Protein AF-0000000083150258 (afdb_homodimer)

Nearest PDB structures (foldseek):
  7utc-assembly1_D  TM=8.982E-01  e=1.299E-30  Thermoanaerobacter pseudethanolicus
  1ykf-assembly1_C  TM=9.016E-01  e=3.098E-30  Thermoanaerobacter brockii
  2b83-assembly1_D  TM=9.045E-01  e=6.136E-30  Clostridium beijerinckii
  2nvb-assembly1_A  TM=8.616E-01  e=3.972E-30  Thermoanaerobacter brockii
  1jqb-assembly1_D  TM=8.830E-01  e=3.699E-28  Clostridium beijerinckii

Structure (mmCIF, N/CA/C/O backbone):
data_AF-0000000083150258-model_v1
#
loop_
_entity.id
_entity.type
_entity.pdbx_description
1 polymer 'Alcohol dehydrogenase'
#
loop_
_atom_site.group_PDB
_atom_site.id
_atom_site.type_symbol
_atom_site.label_atom_id
_atom_site.label_alt_id
_atom_site.label_comp_id
_atom_site.label_asym_id
_atom_site.label_entity_id
_atom_site.label_seq_id
_atom_site.pdbx_PDB_ins_code
_atom_site.Cartn_x
_atom_site.Cartn_y
_atom_site.Cartn_z
_atom_site.occupancy
_atom_site.B_iso_or_equiv
_atom_site.auth_seq_id
_atom_site.auth_comp_id
_atom_site.auth_asym_id
_atom_site.auth_atom_id
_atom_site.pdbx_PDB_model_num
ATOM 1 N N . MET A 1 1 ? 13.922 -47.219 -17.609 1 51.69 1 MET A N 1
ATOM 2 C CA . MET A 1 1 ? 12.938 -46.156 -17.828 1 51.69 1 MET A CA 1
ATOM 3 C C . MET A 1 1 ? 13.109 -45.531 -19.203 1 51.69 1 MET A C 1
ATOM 5 O O . MET A 1 1 ? 14.227 -45.469 -19.719 1 51.69 1 MET A O 1
ATOM 9 N N . SER A 1 2 ? 11.914 -45.281 -19.969 1 72 2 SER A N 1
ATOM 10 C CA . SER A 1 2 ? 11.984 -44.625 -21.281 1 72 2 SER A CA 1
ATOM 11 C C . SER A 1 2 ? 12.75 -43.312 -21.219 1 72 2 SER A C 1
ATOM 13 O O . SER A 1 2 ? 12.719 -42.625 -20.203 1 72 2 SER A O 1
ATOM 15 N N . LYS A 1 3 ? 13.609 -43.062 -22.062 1 89.94 3 LYS A N 1
ATOM 16 C CA . LYS A 1 3 ? 14.469 -41.875 -22.109 1 89.94 3 LYS A CA 1
ATOM 17 C C . LYS A 1 3 ? 13.68 -40.656 -22.516 1 89.94 3 LYS A C 1
ATOM 19 O O . LYS A 1 3 ? 14.18 -39.531 -22.406 1 89.94 3 LYS A O 1
ATOM 24 N N . THR A 1 4 ? 12.406 -40.906 -22.812 1 96.38 4 THR A N 1
ATOM 25 C CA . THR A 1 4 ? 11.594 -39.781 -23.234 1 96.38 4 THR A CA 1
ATOM 26 C C . THR A 1 4 ? 10.242 -39.781 -22.531 1 96.38 4 THR A C 1
ATOM 28 O O . THR A 1 4 ? 9.859 -40.781 -21.922 1 96.38 4 THR A O 1
ATOM 31 N N . MET A 1 5 ? 9.625 -38.688 -22.516 1 98 5 MET A N 1
ATOM 32 C CA . MET A 1 5 ? 8.297 -38.469 -21.938 1 98 5 MET A CA 1
ATOM 33 C C . MET A 1 5 ? 7.48 -37.5 -22.781 1 98 5 MET A C 1
ATOM 35 O O . MET A 1 5 ? 8.031 -36.75 -23.594 1 98 5 MET A O 1
ATOM 39 N N . LYS A 1 6 ? 6.16 -37.656 -22.609 1 98.25 6 LYS A N 1
ATOM 40 C CA . LYS A 1 6 ? 5.285 -36.656 -23.25 1 98.25 6 LYS A CA 1
ATOM 41 C C . LYS A 1 6 ? 5.27 -35.344 -22.469 1 98.25 6 LYS A C 1
ATOM 43 O O . LYS A 1 6 ? 5.289 -35.344 -21.234 1 98.25 6 LYS A O 1
ATOM 48 N N . ALA A 1 7 ? 5.238 -34.25 -23.188 1 98.69 7 ALA A N 1
ATOM 49 C CA . ALA A 1 7 ? 5.203 -32.938 -22.562 1 98.69 7 ALA A CA 1
ATOM 50 C C . ALA A 1 7 ? 4.578 -31.906 -23.5 1 98.69 7 ALA A C 1
ATOM 52 O O . ALA A 1 7 ? 4.594 -32.062 -24.719 1 98.69 7 ALA A O 1
ATOM 53 N N . MET A 1 8 ? 3.93 -30.906 -22.953 1 98.69 8 MET A N 1
ATOM 54 C CA . MET A 1 8 ? 3.459 -29.75 -23.703 1 98.69 8 MET A CA 1
ATOM 55 C C . MET A 1 8 ? 4.547 -28.688 -23.797 1 98.69 8 MET A C 1
ATOM 57 O O . MET A 1 8 ? 4.859 -28.016 -22.812 1 98.69 8 MET A O 1
ATOM 61 N N . THR A 1 9 ? 5.07 -28.438 -25.016 1 98.69 9 THR A N 1
ATOM 62 C CA . THR A 1 9 ? 6.281 -27.641 -25.172 1 98.69 9 THR A CA 1
ATOM 63 C C . THR A 1 9 ? 6.008 -26.406 -26 1 98.69 9 THR A C 1
ATOM 65 O O . THR A 1 9 ? 5.402 -26.484 -27.078 1 98.69 9 THR A O 1
ATOM 68 N N . TYR A 1 10 ? 6.441 -25.281 -25.453 1 98.62 10 TYR A N 1
ATOM 69 C CA . TYR A 1 10 ? 6.336 -23.969 -26.109 1 98.62 10 TYR A CA 1
ATOM 70 C C . TYR A 1 10 ? 7.574 -23.672 -26.938 1 98.62 10 TYR A C 1
ATOM 72 O O . TYR A 1 10 ? 8.703 -23.75 -26.438 1 98.62 10 TYR A O 1
ATOM 80 N N . TYR A 1 11 ? 7.414 -23.266 -28.219 1 98.19 11 TYR A N 1
ATOM 81 C CA . TYR A 1 11 ? 8.539 -22.953 -29.094 1 98.19 11 TYR A CA 1
ATOM 82 C C . TYR A 1 11 ? 8.508 -21.484 -29.531 1 98.19 11 TYR A C 1
ATOM 84 O O . TYR A 1 11 ? 9.461 -20.984 -30.125 1 98.19 11 TYR A O 1
ATOM 92 N N . GLY A 1 12 ? 7.406 -20.844 -29.234 1 96.62 12 GLY A N 1
ATOM 93 C CA . GLY A 1 12 ? 7.176 -19.469 -29.641 1 96.62 12 GLY A CA 1
ATOM 94 C C . GLY A 1 12 ? 5.703 -19.109 -29.734 1 96.62 12 GLY A C 1
ATOM 95 O O . GLY A 1 12 ? 4.84 -19.953 -29.484 1 96.62 12 GLY A O 1
ATOM 96 N N . GLU A 1 13 ? 5.449 -17.906 -30.094 1 96.5 13 GLU A N 1
ATOM 97 C CA . GLU A 1 13 ? 4.078 -17.406 -30.156 1 96.5 13 GLU A CA 1
ATOM 98 C C . GLU A 1 13 ? 3.186 -18.344 -30.969 1 96.5 13 GLU A C 1
ATOM 100 O O . GLU A 1 13 ? 3.426 -18.562 -32.156 1 96.5 13 GLU A O 1
ATOM 105 N N . ASN A 1 14 ? 2.197 -18.922 -30.344 1 95.38 14 ASN A N 1
ATOM 106 C CA . ASN A 1 14 ? 1.165 -19.781 -30.906 1 95.38 14 ASN A CA 1
ATOM 107 C C . ASN A 1 14 ? 1.757 -21.078 -31.453 1 95.38 14 ASN A C 1
ATOM 109 O O . ASN A 1 14 ? 1.182 -21.703 -32.344 1 95.38 14 ASN A O 1
ATOM 113 N N . ASP A 1 15 ? 2.926 -21.406 -30.984 1 97.06 15 ASP A N 1
ATOM 114 C CA . ASP A 1 15 ? 3.572 -22.672 -31.344 1 97.06 15 ASP A CA 1
ATOM 115 C C . ASP A 1 15 ? 3.84 -23.516 -30.109 1 97.06 15 ASP A C 1
ATOM 117 O O . ASP A 1 15 ? 4.938 -23.484 -29.547 1 97.06 15 ASP A O 1
ATOM 121 N N . VAL A 1 16 ? 2.857 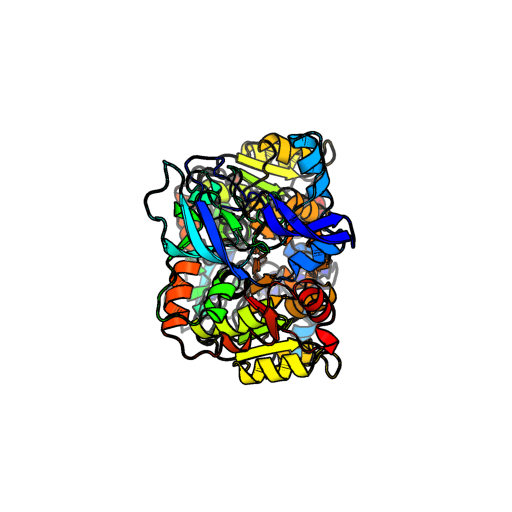-24.281 -29.703 1 97.25 16 VAL A N 1
ATOM 122 C CA . VAL A 1 16 ? 2.938 -25.234 -28.609 1 97.25 16 VAL A CA 1
ATOM 123 C C . VAL A 1 16 ? 2.645 -26.641 -29.125 1 97.25 16 VAL A C 1
ATOM 125 O O . VAL A 1 16 ? 1.746 -26.828 -29.953 1 97.25 16 VAL A O 1
ATOM 128 N N . ARG A 1 17 ? 3.428 -27.609 -28.688 1 97.75 17 ARG A N 1
ATOM 129 C CA . ARG A 1 17 ? 3.332 -28.969 -29.219 1 97.75 17 ARG A CA 1
ATOM 130 C C . ARG A 1 17 ? 3.318 -30 -28.078 1 97.75 17 ARG A C 1
ATOM 132 O O . ARG A 1 17 ? 4.047 -29.844 -27.094 1 97.75 17 ARG A O 1
ATOM 139 N N . PHE A 1 18 ? 2.414 -30.906 -28.234 1 98.38 18 PHE A N 1
ATOM 140 C CA . PHE A 1 18 ? 2.439 -32.094 -27.375 1 98.38 18 PHE A CA 1
ATOM 141 C C . PHE A 1 18 ? 3.346 -33.156 -27.969 1 98.38 18 PHE A C 1
ATOM 143 O O . PHE A 1 18 ? 2.957 -33.875 -28.906 1 98.38 18 PHE A O 1
ATOM 150 N N . GLU A 1 19 ? 4.512 -33.344 -27.391 1 98.19 19 GLU A N 1
ATOM 151 C CA . GLU A 1 19 ? 5.551 -34.125 -28.078 1 98.19 19 GLU A CA 1
ATOM 152 C C . GLU A 1 19 ? 6.398 -34.906 -27.078 1 98.19 19 GLU A C 1
ATOM 154 O O . GLU A 1 19 ? 6.219 -34.781 -25.859 1 98.19 19 GLU A O 1
ATOM 159 N N . ASP A 1 20 ? 7.285 -35.719 -27.625 1 98.06 20 ASP A N 1
ATOM 160 C CA . ASP A 1 20 ? 8.242 -36.438 -26.797 1 98.06 20 ASP A CA 1
ATOM 161 C C . ASP A 1 20 ? 9.445 -35.562 -26.438 1 98.06 20 ASP A C 1
ATOM 163 O O . ASP A 1 20 ? 10.023 -34.906 -27.312 1 98.06 20 ASP A O 1
ATOM 167 N N . ARG A 1 21 ? 9.742 -35.5 -25.188 1 98.06 21 ARG A N 1
ATOM 168 C CA . ARG A 1 21 ? 10.898 -34.781 -24.656 1 98.06 21 ARG A CA 1
ATOM 169 C C . ARG A 1 21 ? 11.727 -35.688 -23.75 1 98.06 21 ARG A C 1
ATOM 171 O O . ARG A 1 21 ? 11.227 -36.688 -23.234 1 98.06 21 ARG A O 1
ATOM 178 N N . PRO A 1 22 ? 13.008 -35.406 -23.625 1 97.12 22 PRO A N 1
ATOM 179 C CA . PRO A 1 22 ? 13.805 -36.188 -22.672 1 97.12 22 PRO A CA 1
ATOM 180 C C . PRO A 1 22 ? 13.266 -36.094 -21.25 1 97.12 22 PRO A C 1
ATOM 182 O O . PRO A 1 22 ? 12.828 -35.031 -20.812 1 97.12 22 PRO A O 1
ATOM 185 N N . VAL A 1 23 ? 13.281 -37.219 -20.547 1 98.06 23 VAL A N 1
ATOM 186 C CA . VAL A 1 23 ? 12.953 -37.219 -19.125 1 98.06 23 VAL A CA 1
ATOM 187 C C . VAL A 1 23 ? 13.992 -36.406 -18.359 1 98.06 23 VAL A C 1
ATOM 189 O O . VAL A 1 23 ? 15.188 -36.531 -18.609 1 98.06 23 VAL A O 1
ATOM 192 N N . PRO A 1 24 ? 13.516 -35.562 -17.469 1 98.12 24 PRO A N 1
ATOM 193 C CA . PRO A 1 24 ? 14.492 -34.75 -16.734 1 98.12 24 PRO A CA 1
ATOM 194 C C . PRO A 1 24 ? 15.352 -35.594 -15.789 1 98.12 24 PRO A C 1
ATOM 196 O O . PRO A 1 24 ? 14.93 -36.656 -15.336 1 98.12 24 PRO A O 1
ATOM 199 N N . THR A 1 25 ? 16.516 -35.062 -15.547 1 97.5 25 THR A N 1
ATOM 200 C CA . THR A 1 25 ? 17.453 -35.688 -14.617 1 97.5 25 THR A CA 1
ATOM 201 C C . THR A 1 25 ? 17.828 -34.719 -13.5 1 97.5 25 THR A C 1
ATOM 203 O O . THR A 1 25 ? 17.562 -33.5 -13.594 1 97.5 25 THR A O 1
ATOM 206 N N . ILE A 1 26 ? 18.375 -35.25 -12.438 1 98.25 26 ILE A N 1
ATOM 207 C CA . ILE A 1 26 ? 18.906 -34.438 -11.359 1 98.25 26 ILE A CA 1
ATOM 208 C C . ILE A 1 26 ? 20.078 -33.594 -11.883 1 98.25 26 ILE A C 1
ATOM 210 O O . ILE A 1 26 ? 21.016 -34.125 -12.469 1 98.25 26 ILE A O 1
ATOM 214 N N . ILE A 1 27 ? 19.984 -32.312 -11.734 1 97.38 27 ILE A N 1
ATOM 215 C CA . ILE A 1 27 ? 21.047 -31.391 -12.141 1 97.38 27 ILE A CA 1
ATOM 216 C C . ILE A 1 27 ? 21.812 -30.922 -10.906 1 97.38 27 ILE A C 1
ATOM 218 O O . ILE A 1 27 ? 23.047 -30.984 -10.875 1 97.38 27 ILE A O 1
ATOM 222 N N . ASP A 1 28 ? 21.125 -30.453 -9.883 1 97.94 28 ASP A N 1
ATOM 223 C CA . ASP A 1 28 ? 21.703 -30.031 -8.609 1 97.94 28 ASP A CA 1
ATOM 224 C C . ASP A 1 28 ? 21.359 -31.016 -7.5 1 97.94 28 ASP A C 1
ATOM 226 O O . ASP A 1 28 ? 20.297 -31.656 -7.52 1 97.94 28 ASP A O 1
ATOM 230 N N . PRO A 1 29 ? 22.219 -31.094 -6.465 1 98.5 29 PRO A N 1
ATOM 231 C CA . PRO A 1 29 ? 21.984 -32.031 -5.371 1 98.5 29 PRO A CA 1
ATOM 232 C C . PRO A 1 29 ? 20.672 -31.766 -4.629 1 98.5 29 PRO A C 1
ATOM 234 O O . PRO A 1 29 ? 20.172 -32.625 -3.912 1 98.5 29 PRO A O 1
ATOM 237 N N . THR A 1 30 ? 20.078 -30.578 -4.773 1 98.56 30 THR A N 1
ATOM 238 C CA . THR A 1 30 ? 18.875 -30.203 -4.043 1 98.56 30 THR A CA 1
ATOM 239 C C . THR A 1 30 ? 17.625 -30.438 -4.898 1 98.56 30 THR A C 1
ATOM 241 O O . THR A 1 30 ? 16.516 -30.125 -4.477 1 98.56 30 THR A O 1
ATOM 244 N N . ASP A 1 31 ? 17.734 -31.062 -6.031 1 98.62 31 ASP A N 1
ATOM 245 C CA . ASP A 1 31 ? 16.625 -31.297 -6.957 1 98.62 31 ASP A CA 1
ATOM 246 C C . ASP A 1 31 ? 15.828 -32.531 -6.562 1 98.62 31 ASP A C 1
ATOM 248 O O . ASP A 1 31 ? 16.344 -33.406 -5.84 1 98.62 31 ASP A O 1
ATOM 252 N N . ALA A 1 32 ? 14.672 -32.562 -7.059 1 98.88 32 ALA A N 1
ATOM 253 C CA . ALA A 1 32 ? 13.875 -33.781 -7.098 1 98.88 32 ALA A CA 1
ATOM 254 C C . ALA A 1 32 ? 13.188 -33.969 -8.453 1 98.88 32 ALA A C 1
ATOM 256 O O . ALA A 1 32 ? 12.883 -32.969 -9.125 1 98.88 32 ALA A O 1
ATOM 257 N N . ILE A 1 33 ? 13.031 -35.156 -8.875 1 98.81 33 ILE A N 1
ATOM 258 C CA . ILE A 1 33 ? 12.227 -35.5 -10.039 1 98.81 33 ILE A CA 1
ATOM 259 C C . ILE A 1 33 ? 10.875 -36.062 -9.594 1 98.81 33 ILE A C 1
ATOM 261 O O . ILE A 1 33 ? 10.82 -37.031 -8.828 1 98.81 33 ILE A O 1
ATOM 265 N N . ILE A 1 34 ? 9.852 -35.469 -10.008 1 98.88 34 ILE A N 1
ATOM 266 C CA . ILE A 1 34 ? 8.5 -35.844 -9.633 1 98.88 34 ILE A CA 1
ATOM 267 C C . ILE A 1 34 ? 7.797 -36.5 -10.82 1 98.88 34 ILE A C 1
ATOM 269 O O . ILE A 1 34 ? 7.797 -35.938 -11.922 1 98.88 34 ILE A O 1
ATOM 273 N N . ARG A 1 35 ? 7.27 -37.688 -10.672 1 98.88 35 ARG A N 1
ATOM 274 C CA . ARG A 1 35 ? 6.305 -38.219 -11.625 1 98.88 35 ARG A CA 1
ATOM 275 C C . ARG A 1 35 ? 4.938 -37.562 -11.445 1 98.88 35 ARG A C 1
ATOM 277 O O . ARG A 1 35 ? 4.254 -37.781 -10.445 1 98.88 35 ARG A O 1
ATOM 284 N N . VAL A 1 36 ? 4.531 -36.781 -12.422 1 98.88 36 VAL A N 1
ATOM 285 C CA . VAL A 1 36 ? 3.32 -35.969 -12.312 1 98.88 36 VAL A CA 1
ATOM 286 C C . VAL A 1 36 ? 2.09 -36.875 -12.43 1 98.88 36 VAL A C 1
ATOM 288 O O . VAL A 1 36 ? 2.008 -37.719 -13.336 1 98.88 36 VAL A O 1
ATOM 291 N N . THR A 1 37 ? 1.171 -36.719 -11.516 1 98.81 37 THR A N 1
ATOM 292 C CA . THR A 1 37 ? -0.072 -37.469 -11.594 1 98.81 37 THR A CA 1
ATOM 293 C C . THR A 1 37 ? -1.221 -36.594 -12.062 1 98.81 37 THR A C 1
ATOM 295 O O . THR A 1 37 ? -2.131 -37.062 -12.75 1 98.81 37 THR A O 1
ATOM 298 N N . LYS A 1 38 ? -1.273 -35.312 -11.586 1 98.62 38 LYS A N 1
ATOM 299 C CA . LYS A 1 38 ? -2.242 -34.312 -12.023 1 98.62 38 LYS A CA 1
ATOM 300 C C . LYS A 1 38 ? -1.569 -32.969 -12.281 1 98.62 38 LYS A C 1
ATOM 302 O O . LYS A 1 38 ? -0.629 -32.594 -11.578 1 98.62 38 LYS A O 1
ATOM 307 N N . THR A 1 39 ? -1.979 -32.312 -13.266 1 98.69 39 THR A N 1
ATOM 308 C CA . THR A 1 39 ? -1.589 -30.922 -13.539 1 98.69 39 THR A CA 1
ATOM 309 C C . THR A 1 39 ? -2.775 -30.125 -14.062 1 98.69 39 THR A C 1
ATOM 311 O O . THR A 1 39 ? -3.914 -30.594 -14.023 1 98.69 39 THR A O 1
ATOM 314 N N . THR A 1 40 ? -2.561 -28.859 -14.289 1 98.44 40 THR A N 1
ATOM 315 C CA . THR A 1 40 ? -3.6 -27.984 -14.797 1 98.44 40 THR A CA 1
ATOM 316 C C . THR A 1 40 ? -2.996 -26.891 -15.672 1 98.44 40 THR A C 1
ATOM 318 O O . THR A 1 40 ? -1.814 -26.938 -16.016 1 98.44 40 THR A O 1
ATOM 321 N N . ILE A 1 41 ? -3.859 -26.047 -16.203 1 97.88 41 ILE A N 1
ATOM 322 C CA . ILE A 1 41 ? -3.443 -24.922 -17.031 1 97.88 41 ILE A CA 1
ATOM 323 C C . ILE A 1 41 ? -3.76 -23.609 -16.328 1 97.88 41 ILE A C 1
ATOM 325 O O . ILE A 1 41 ? -4.855 -23.438 -15.789 1 97.88 41 ILE A O 1
ATOM 329 N N . CYS A 1 42 ? -2.816 -22.766 -16.219 1 96.25 42 CYS A N 1
ATOM 330 C CA . CYS A 1 42 ? -2.961 -21.438 -15.633 1 96.25 42 CYS A CA 1
ATOM 331 C C . CYS A 1 42 ? -3.098 -20.359 -16.703 1 96.25 42 CYS A C 1
ATOM 333 O O . CYS A 1 42 ? -2.65 -20.562 -17.844 1 96.25 42 CYS A O 1
ATOM 335 N N . GLY A 1 43 ? -3.764 -19.219 -16.375 1 93.19 43 GLY A N 1
ATOM 336 C CA . GLY A 1 43 ? -3.818 -18.094 -17.297 1 93.19 43 GLY A CA 1
ATOM 337 C C . GLY A 1 43 ? -2.451 -17.656 -17.797 1 93.19 43 GLY A C 1
ATOM 338 O O . GLY A 1 43 ? -2.305 -17.234 -18.938 1 93.19 43 GLY A O 1
ATOM 339 N N . THR A 1 44 ? -1.455 -17.766 -17 1 93.94 44 THR A N 1
ATOM 340 C CA . THR A 1 44 ? -0.097 -17.391 -17.375 1 93.94 44 THR A CA 1
ATOM 341 C C . THR A 1 44 ? 0.453 -18.297 -18.453 1 93.94 44 THR A C 1
ATOM 343 O O . THR A 1 44 ? 1.253 -17.875 -19.297 1 93.94 44 THR A O 1
ATOM 346 N N . ASP A 1 45 ? 0.036 -19.562 -18.5 1 96.94 45 ASP A N 1
ATOM 347 C CA . ASP A 1 45 ? 0.436 -20.453 -19.578 1 96.94 45 ASP A CA 1
ATOM 348 C C . ASP A 1 45 ? -0.083 -19.953 -20.938 1 96.94 45 ASP A C 1
ATOM 350 O O . ASP A 1 45 ? 0.628 -20.016 -21.938 1 96.94 45 ASP A O 1
ATOM 354 N N . LEU A 1 46 ? -1.313 -19.516 -20.875 1 95.75 46 LEU A N 1
ATOM 355 C CA . LEU A 1 46 ? -1.895 -18.969 -22.094 1 95.75 46 LEU A CA 1
ATOM 356 C C . LEU A 1 46 ? -1.148 -17.719 -22.531 1 95.75 46 LEU A C 1
ATOM 358 O O . LEU A 1 46 ? -0.952 -17.484 -23.734 1 95.75 46 LEU A O 1
ATOM 362 N N . GLY A 1 47 ? -0.804 -16.875 -21.531 1 93.88 47 GLY A N 1
ATOM 363 C CA . GLY A 1 47 ? -0.015 -15.695 -21.859 1 93.88 47 GLY A CA 1
ATOM 364 C C . GLY A 1 47 ? 1.302 -16.031 -22.531 1 93.88 47 GLY A C 1
ATOM 365 O O . GLY A 1 47 ? 1.668 -15.398 -23.531 1 93.88 47 GLY A O 1
ATOM 366 N N . ILE A 1 48 ? 1.954 -16.969 -22.016 1 95.81 48 ILE A N 1
ATOM 367 C CA . ILE A 1 48 ? 3.221 -17.406 -22.594 1 95.81 48 ILE A CA 1
ATOM 368 C C . ILE A 1 48 ? 2.984 -17.953 -24 1 95.81 48 ILE A C 1
ATOM 370 O O . ILE A 1 48 ? 3.693 -17.578 -24.938 1 95.81 48 ILE A O 1
ATOM 374 N N . MET A 1 49 ? 1.97 -18.75 -24.141 1 96.38 49 MET A N 1
ATOM 375 C CA . MET A 1 49 ? 1.627 -19.312 -25.438 1 96.38 49 MET A CA 1
ATOM 376 C C . MET A 1 49 ? 1.378 -18.219 -26.469 1 96.38 49 MET A C 1
ATOM 378 O O . MET A 1 49 ? 1.731 -18.359 -27.641 1 96.38 49 MET A O 1
ATOM 382 N N . LYS A 1 50 ? 0.886 -17.109 -25.984 1 95.38 50 LYS A N 1
ATOM 383 C CA . LYS A 1 50 ? 0.538 -16 -26.875 1 95.38 50 LYS A CA 1
ATOM 384 C C . LYS A 1 50 ? 1.728 -15.07 -27.078 1 95.38 50 LYS A C 1
ATOM 386 O O . LYS A 1 50 ? 1.596 -14.016 -27.703 1 95.38 50 LYS A O 1
ATOM 391 N N . GLY A 1 51 ? 2.865 -15.367 -26.547 1 93.88 51 GLY A N 1
ATOM 392 C CA . GLY A 1 51 ? 4.094 -14.648 -26.844 1 93.88 51 GLY A CA 1
ATOM 393 C C . GLY A 1 51 ? 4.34 -13.477 -25.906 1 93.88 51 GLY A C 1
ATOM 394 O O . GLY A 1 51 ? 5.125 -12.578 -26.234 1 93.88 51 GLY A O 1
ATOM 395 N N . LYS A 1 52 ? 3.764 -13.477 -24.781 1 90.56 52 LYS A N 1
ATOM 396 C CA . LYS A 1 52 ? 3.879 -12.344 -23.859 1 90.56 52 LYS A CA 1
ATOM 397 C C . LYS A 1 52 ? 5.25 -12.312 -23.188 1 90.56 52 LYS A C 1
ATOM 399 O O . LYS A 1 52 ? 5.652 -11.297 -22.625 1 90.56 52 LYS A O 1
ATOM 404 N N . ASN A 1 53 ? 5.973 -13.406 -23.234 1 94.25 53 ASN A N 1
ATOM 405 C CA . ASN A 1 53 ? 7.234 -13.523 -22.516 1 94.25 53 ASN A CA 1
ATOM 406 C C . ASN A 1 53 ? 8.375 -13.914 -23.453 1 94.25 53 ASN A C 1
ATOM 408 O O . ASN A 1 53 ? 8.914 -15.016 -23.359 1 94.25 53 ASN A O 1
ATOM 412 N N . PRO A 1 54 ? 8.805 -12.93 -24.25 1 93.81 54 PRO A N 1
ATOM 413 C CA . PRO A 1 54 ? 9.859 -13.242 -25.203 1 93.81 54 PRO A CA 1
ATOM 414 C C . PRO A 1 54 ? 11.195 -13.57 -24.547 1 93.81 54 PRO A C 1
ATOM 416 O O . PRO A 1 54 ? 12.07 -14.172 -25.172 1 93.81 54 PRO A O 1
ATOM 419 N N . GLU A 1 55 ? 11.312 -13.188 -23.328 1 94.62 55 GLU A N 1
ATOM 420 C CA . GLU A 1 55 ? 12.562 -13.398 -22.609 1 94.62 55 GLU A CA 1
ATOM 421 C C . GLU A 1 55 ? 12.828 -14.883 -22.391 1 94.62 55 GLU A C 1
ATOM 423 O O . GLU A 1 55 ? 13.969 -15.289 -22.125 1 94.62 55 GLU A O 1
ATOM 428 N N . ILE A 1 56 ? 11.836 -15.75 -22.438 1 97.06 56 ILE A N 1
ATOM 429 C CA . ILE A 1 56 ? 12.008 -17.188 -22.234 1 97.06 56 ILE A CA 1
ATOM 430 C C . ILE A 1 56 ? 13.023 -17.734 -23.234 1 97.06 56 ILE A C 1
ATOM 432 O O . ILE A 1 56 ? 14.016 -18.359 -22.844 1 97.06 56 ILE A O 1
ATOM 436 N N . GLU A 1 57 ? 12.789 -17.438 -24.469 1 97.25 57 GLU A N 1
ATOM 437 C CA . GLU A 1 57 ? 13.711 -17.875 -25.516 1 97.25 57 GLU A CA 1
ATOM 438 C C . GLU A 1 57 ? 15.039 -17.125 -25.422 1 97.25 57 GLU A C 1
ATOM 440 O O . GLU A 1 57 ? 16.109 -17.719 -25.547 1 97.25 57 GLU A O 1
ATOM 445 N N . ALA A 1 58 ? 14.977 -15.828 -25.219 1 97.5 58 ALA A N 1
ATOM 446 C CA . ALA A 1 58 ? 16.172 -14.984 -25.188 1 97.5 58 ALA A CA 1
ATOM 447 C C . ALA A 1 58 ? 17.156 -15.461 -24.125 1 97.5 58 ALA A C 1
ATOM 449 O O . ALA A 1 58 ? 18.359 -15.586 -24.391 1 97.5 58 ALA A O 1
ATOM 450 N N . VAL A 1 59 ? 16.641 -15.75 -23 1 96.5 59 VAL A N 1
ATOM 451 C CA . VAL A 1 59 ? 17.5 -16.156 -21.891 1 96.5 59 VAL A CA 1
ATOM 452 C C . VAL A 1 59 ? 18.062 -17.547 -22.172 1 96.5 59 VAL A C 1
ATOM 454 O O . VAL A 1 59 ? 19.234 -17.828 -21.859 1 96.5 59 VAL A O 1
ATOM 457 N N . ALA A 1 60 ? 17.219 -18.5 -22.656 1 96.19 60 ALA A N 1
ATOM 458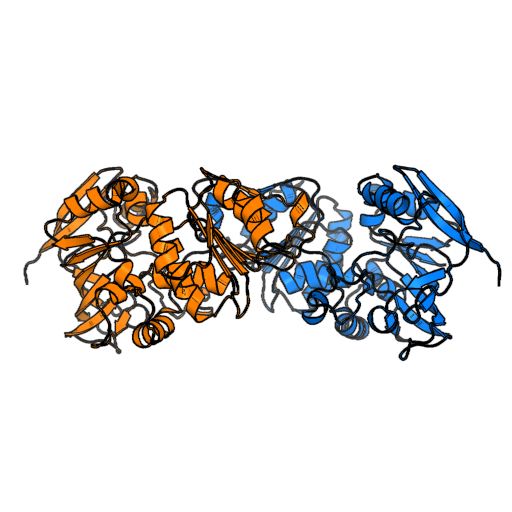 C CA . ALA A 1 60 ? 17.688 -19.844 -23 1 96.19 60 ALA A CA 1
ATOM 459 C C . ALA A 1 60 ? 18.828 -19.797 -24.016 1 96.19 60 ALA A C 1
ATOM 461 O O . ALA A 1 60 ? 19.844 -20.484 -23.859 1 96.19 60 ALA A O 1
ATOM 462 N N . ARG A 1 61 ? 18.703 -18.938 -25.031 1 97.06 61 ARG A N 1
ATOM 463 C CA . ARG A 1 61 ? 19.734 -18.781 -26.047 1 97.06 61 ARG A CA 1
ATOM 464 C C . ARG A 1 61 ? 21.016 -18.203 -25.438 1 97.06 61 ARG A C 1
ATOM 466 O O . ARG A 1 61 ? 22.125 -18.609 -25.812 1 97.06 61 ARG A O 1
ATOM 473 N N . GLU A 1 62 ? 20.828 -17.25 -24.656 1 96.69 62 GLU A N 1
ATOM 474 C CA . GLU A 1 62 ? 21.969 -16.641 -23.984 1 96.69 62 GLU A CA 1
ATOM 475 C C . GLU A 1 62 ? 22.719 -17.656 -23.125 1 96.69 62 GLU A C 1
ATOM 477 O O . GLU A 1 62 ? 23.953 -17.672 -23.109 1 96.69 62 GLU A O 1
ATOM 482 N N . LYS A 1 63 ? 22.062 -18.594 -22.453 1 92.75 63 LYS A N 1
ATOM 483 C CA . LYS A 1 63 ? 22.641 -19.5 -21.484 1 92.75 63 LYS A CA 1
ATOM 484 C C . LYS A 1 63 ? 23.25 -20.734 -22.172 1 92.75 63 LYS A C 1
ATOM 486 O O . LYS A 1 63 ? 24.297 -21.219 -21.766 1 92.75 63 LYS A O 1
ATOM 491 N N . THR A 1 64 ? 22.578 -21.188 -23.219 1 93.38 64 THR A N 1
ATOM 492 C CA . THR A 1 64 ? 22.969 -22.484 -23.734 1 93.38 64 THR A CA 1
ATOM 493 C C . THR A 1 64 ? 23.391 -22.375 -25.203 1 93.38 64 THR A C 1
ATOM 495 O O . THR A 1 64 ? 23.969 -23.312 -25.766 1 93.38 64 THR A O 1
ATOM 498 N N . GLY A 1 65 ? 23.094 -21.266 -25.875 1 95.12 65 GLY A N 1
ATOM 499 C CA . GLY A 1 65 ? 23.391 -21.078 -27.281 1 95.12 65 GLY A CA 1
ATOM 500 C C . GLY A 1 65 ? 22.344 -21.688 -28.188 1 95.12 65 GLY A C 1
ATOM 501 O O . GLY A 1 65 ? 22.453 -21.625 -29.422 1 95.12 65 GLY A O 1
ATOM 502 N N . LYS A 1 66 ? 21.375 -22.234 -27.594 1 96.5 66 LYS A N 1
ATOM 503 C CA . LYS A 1 66 ? 20.359 -22.906 -28.406 1 96.5 66 LYS A CA 1
ATOM 504 C C . LYS A 1 66 ? 18.969 -22.672 -27.844 1 96.5 66 LYS A C 1
ATOM 506 O O . LYS A 1 66 ? 18.812 -22.266 -26.688 1 96.5 66 LYS A O 1
ATOM 511 N N . TRP A 1 67 ? 17.906 -22.828 -28.75 1 97.38 67 TRP A N 1
ATOM 512 C CA . TRP A 1 67 ? 16.5 -22.828 -28.344 1 97.38 67 TRP A CA 1
ATOM 513 C C . TRP A 1 67 ? 15.844 -24.156 -28.703 1 97.38 67 TRP A C 1
ATOM 515 O O . TRP A 1 67 ? 15.617 -24.438 -29.891 1 97.38 67 TRP A O 1
ATOM 525 N N . GLU A 1 68 ? 15.508 -24.922 -27.672 1 96.69 68 GLU A N 1
ATOM 526 C CA . GLU A 1 68 ? 14.945 -26.25 -27.875 1 96.69 68 GLU A CA 1
ATOM 527 C C . GLU A 1 68 ? 13.508 -26.328 -27.359 1 96.69 68 GLU A C 1
ATOM 529 O O . GLU A 1 68 ? 12.961 -27.422 -27.203 1 96.69 68 GLU A O 1
ATOM 534 N N . GLY A 1 69 ? 12.961 -25.172 -27 1 98.19 69 GLY A N 1
ATOM 535 C CA . GLY A 1 69 ? 11.609 -25.156 -26.453 1 98.19 69 GLY A CA 1
ATOM 536 C C . GLY A 1 69 ? 11.57 -25.125 -24.938 1 98.19 69 GLY A C 1
ATOM 537 O O . GLY A 1 69 ? 12.602 -25.281 -24.281 1 98.19 69 GLY A O 1
ATOM 538 N N . ARG A 1 70 ? 10.398 -24.812 -24.359 1 98.69 70 ARG A N 1
ATOM 539 C CA . ARG A 1 70 ? 10.148 -24.766 -22.922 1 98.69 70 ARG A CA 1
ATOM 540 C C . ARG A 1 70 ? 8.875 -25.531 -22.562 1 98.69 70 ARG A C 1
ATOM 542 O O . ARG A 1 70 ? 7.793 -25.219 -23.047 1 98.69 70 ARG A O 1
ATOM 549 N N . ILE A 1 71 ? 9.039 -26.594 -21.75 1 98.75 71 ILE A N 1
ATOM 550 C CA . ILE A 1 71 ? 7.84 -27.266 -21.266 1 98.75 71 ILE A CA 1
ATOM 551 C C . ILE A 1 71 ? 7.043 -26.312 -20.375 1 98.75 71 ILE A C 1
ATOM 553 O O . ILE A 1 71 ? 7.594 -25.703 -19.453 1 98.75 71 ILE A O 1
ATOM 557 N N . LEU A 1 72 ? 5.688 -26.203 -20.562 1 98.62 72 LEU A N 1
ATOM 558 C CA . LEU A 1 72 ? 4.836 -25.234 -19.891 1 98.62 72 LEU A CA 1
ATOM 559 C C . LEU A 1 72 ? 4.328 -25.797 -18.562 1 98.62 72 LEU A C 1
ATOM 561 O O . LEU A 1 72 ? 4.5 -26.984 -18.281 1 98.62 72 LEU A O 1
ATOM 565 N N . GLY A 1 73 ? 3.812 -24.875 -17.75 1 98.5 73 GLY A N 1
ATOM 566 C CA . GLY A 1 73 ? 3.109 -25.266 -16.531 1 98.5 73 GLY A CA 1
ATOM 567 C C . GLY A 1 73 ? 3.914 -25 -15.273 1 98.5 73 GLY A C 1
ATOM 568 O O . GLY A 1 73 ? 5.145 -25.094 -15.281 1 98.5 73 GLY A O 1
ATOM 569 N N . HIS A 1 74 ? 3.152 -24.781 -14.172 1 98.62 74 HIS A N 1
ATOM 570 C CA . HIS A 1 74 ? 3.791 -24.578 -12.875 1 98.62 74 HIS A CA 1
ATOM 571 C C . HIS A 1 74 ? 2.916 -25.094 -11.742 1 98.62 74 HIS A C 1
ATOM 573 O O . HIS A 1 74 ? 3.18 -24.812 -10.57 1 98.62 74 HIS A O 1
ATOM 579 N N . GLU A 1 75 ? 1.9 -25.828 -12.047 1 98.44 75 GLU A N 1
ATOM 580 C CA . GLU A 1 75 ? 0.992 -26.438 -11.078 1 98.44 75 GLU A CA 1
ATOM 581 C C . GLU A 1 75 ? 0.914 -27.953 -11.258 1 98.44 75 GLU A C 1
ATOM 583 O O . GLU A 1 75 ? 0.515 -28.438 -12.32 1 98.44 75 GLU A O 1
ATOM 588 N N . ALA A 1 76 ? 1.211 -28.688 -10.148 1 98.75 76 ALA A N 1
ATOM 589 C CA . ALA A 1 76 ? 1.115 -30.141 -10.266 1 98.75 76 ALA A CA 1
ATOM 590 C C . ALA A 1 76 ? 1.162 -30.797 -8.891 1 98.75 76 ALA A C 1
ATOM 592 O O . ALA A 1 76 ? 1.623 -30.203 -7.918 1 98.75 76 ALA A O 1
ATOM 593 N N . ILE A 1 77 ? 0.632 -32 -8.828 1 98.81 77 ILE A N 1
ATOM 594 C CA . ILE A 1 77 ? 0.922 -32.969 -7.777 1 98.81 77 ILE A CA 1
ATOM 595 C C . ILE A 1 77 ? 1.48 -34.25 -8.398 1 98.81 77 ILE A C 1
ATOM 597 O O . ILE A 1 77 ? 1.333 -34.469 -9.602 1 98.81 77 ILE A O 1
ATOM 601 N N . GLY A 1 78 ? 2.135 -35 -7.598 1 98.81 78 GLY A N 1
ATOM 602 C CA . GLY A 1 78 ? 2.721 -36.25 -8.117 1 98.81 78 GLY A CA 1
ATOM 603 C C . GLY A 1 78 ? 3.441 -37.062 -7.055 1 98.81 78 GLY A C 1
ATOM 604 O O . GLY A 1 78 ? 3.1 -36.969 -5.871 1 98.81 78 GLY A O 1
ATOM 605 N N . VAL A 1 79 ? 4.293 -37.938 -7.559 1 98.88 79 VAL A N 1
ATOM 606 C CA . VAL A 1 79 ? 5.059 -38.844 -6.711 1 98.88 79 VAL A CA 1
ATOM 607 C C . VAL A 1 79 ? 6.551 -38.625 -6.953 1 98.88 79 VAL A C 1
ATOM 609 O O . VAL A 1 79 ? 6.996 -38.562 -8.102 1 98.88 79 VAL A O 1
ATOM 612 N N . VAL A 1 80 ? 7.266 -38.562 -5.844 1 98.88 80 VAL A N 1
ATOM 613 C CA . VAL A 1 80 ? 8.711 -38.406 -5.977 1 98.88 80 VAL A CA 1
ATOM 614 C C . VAL A 1 80 ? 9.289 -39.656 -6.656 1 98.88 80 VAL A C 1
ATOM 616 O O . VAL A 1 80 ? 9.078 -40.781 -6.195 1 98.88 80 VAL A O 1
ATOM 619 N N . GLU A 1 81 ? 9.961 -39.406 -7.746 1 98.69 81 GLU A N 1
ATOM 620 C CA . GLU A 1 81 ? 10.602 -40.5 -8.492 1 98.69 81 GLU A CA 1
ATOM 621 C C . GLU A 1 81 ? 12.078 -40.625 -8.117 1 98.69 81 GLU A C 1
ATOM 623 O O . GLU A 1 81 ? 12.609 -41.75 -8.062 1 98.69 81 GLU A O 1
ATOM 628 N N . GLU A 1 82 ? 12.727 -39.531 -7.91 1 98.62 82 GLU A N 1
ATOM 629 C CA . GLU A 1 82 ? 14.141 -39.438 -7.586 1 98.62 82 GLU A CA 1
ATOM 630 C C . GLU A 1 82 ? 14.461 -38.156 -6.824 1 98.62 82 GLU A C 1
ATOM 632 O O . GLU A 1 82 ? 13.789 -37.125 -7.012 1 98.62 82 GLU A O 1
ATOM 637 N N . VAL A 1 83 ? 15.469 -38.25 -5.895 1 98.75 83 VAL A N 1
ATOM 638 C CA . VAL A 1 83 ? 15.898 -37.031 -5.188 1 98.75 83 VAL A CA 1
ATOM 639 C C . VAL A 1 83 ? 17.422 -36.906 -5.289 1 98.75 83 VAL A C 1
ATOM 641 O O . VAL A 1 83 ? 18.141 -37.906 -5.387 1 98.75 83 VAL A O 1
ATOM 644 N N . GLY A 1 84 ? 17.828 -35.688 -5.336 1 98.75 84 GLY A N 1
ATOM 645 C CA . GLY A 1 84 ? 19.266 -35.438 -5.262 1 98.75 84 GLY A CA 1
ATOM 646 C C . GLY A 1 84 ? 19.859 -35.75 -3.908 1 98.75 84 GLY A C 1
ATOM 647 O O . GLY A 1 84 ? 19.125 -36 -2.943 1 98.75 84 GLY A O 1
ATOM 648 N N . SER A 1 85 ? 21.203 -35.688 -3.842 1 98.62 85 SER A N 1
ATOM 649 C CA . SER A 1 85 ? 21.969 -36.188 -2.693 1 98.62 85 SER A CA 1
ATOM 650 C C . SER A 1 85 ? 21.781 -35.281 -1.483 1 98.62 85 SER A C 1
ATOM 652 O O . SER A 1 85 ? 22.031 -35.688 -0.347 1 98.62 85 SER A O 1
ATOM 654 N N . ALA A 1 86 ? 21.312 -34.031 -1.674 1 98.56 86 ALA A N 1
ATOM 655 C CA . ALA A 1 86 ? 21.203 -33.062 -0.563 1 98.56 86 ALA A CA 1
ATOM 656 C C . ALA A 1 86 ? 19.766 -32.938 -0.081 1 98.56 86 ALA A C 1
ATOM 658 O O . ALA A 1 86 ? 19.484 -32.188 0.839 1 98.56 86 ALA A O 1
ATOM 659 N N . VAL A 1 87 ? 18.859 -33.688 -0.68 1 98.75 87 VAL A N 1
ATOM 660 C CA . VAL A 1 87 ? 17.469 -33.656 -0.268 1 98.75 87 VAL A CA 1
ATOM 661 C C . VAL A 1 87 ? 17.281 -34.531 0.973 1 98.75 87 VAL A C 1
ATOM 663 O O . VAL A 1 87 ? 17.719 -35.688 1.003 1 98.75 87 VAL A O 1
ATOM 666 N N . LYS A 1 88 ? 16.578 -33.969 1.982 1 98.44 88 LYS A N 1
ATOM 667 C CA . LYS A 1 88 ? 16.516 -34.656 3.26 1 98.44 88 LYS A CA 1
ATOM 668 C C . LYS A 1 88 ? 15.062 -34.969 3.639 1 98.44 88 LYS A C 1
ATOM 670 O O . LYS A 1 88 ? 14.789 -35.938 4.336 1 98.44 88 LYS A O 1
ATOM 675 N N . ASP A 1 89 ? 14.148 -34.25 3.195 1 98.31 89 ASP A N 1
ATOM 676 C CA . ASP A 1 89 ? 12.797 -34.312 3.732 1 98.31 89 ASP A CA 1
ATOM 677 C C . ASP A 1 89 ? 11.883 -35.125 2.822 1 98.31 89 ASP A C 1
ATOM 679 O O . ASP A 1 89 ? 10.719 -35.375 3.152 1 98.31 89 ASP A O 1
ATOM 683 N N . PHE A 1 90 ? 12.398 -35.562 1.711 1 98.81 90 PHE A N 1
ATOM 684 C CA . PHE A 1 90 ? 11.602 -36.281 0.738 1 98.81 90 PHE A CA 1
ATOM 685 C C . PHE A 1 90 ? 12.359 -37.5 0.226 1 98.81 90 PHE A C 1
ATOM 687 O O . PHE A 1 90 ? 13.594 -37.531 0.206 1 98.81 90 PHE A O 1
ATOM 694 N N . LYS A 1 91 ? 11.602 -38.531 -0.208 1 98.69 91 LYS A N 1
ATOM 695 C CA . LYS A 1 91 ? 12.172 -39.75 -0.782 1 98.69 91 LYS A CA 1
ATOM 696 C C . LYS A 1 91 ? 11.258 -40.312 -1.86 1 98.69 91 LYS A C 1
ATOM 698 O O . LYS A 1 91 ? 10.086 -39.969 -1.94 1 98.69 91 LYS A O 1
ATOM 703 N N . LYS A 1 92 ? 11.852 -41.219 -2.627 1 98.62 92 LYS A N 1
ATOM 704 C CA . LYS A 1 92 ? 11.086 -41.906 -3.672 1 98.62 92 LYS A CA 1
ATOM 705 C C . LYS A 1 92 ? 9.797 -42.5 -3.115 1 98.62 92 LYS A C 1
ATOM 707 O O . LYS A 1 92 ? 9.797 -43.125 -2.062 1 98.62 92 LYS A O 1
ATOM 712 N N . GLY A 1 93 ? 8.703 -42.188 -3.762 1 98.69 93 GLY A N 1
ATOM 713 C CA . GLY A 1 93 ? 7.422 -42.75 -3.361 1 98.69 93 GLY A CA 1
ATOM 714 C C . GLY A 1 93 ? 6.551 -41.75 -2.617 1 98.69 93 GLY A C 1
ATOM 715 O O . GLY A 1 93 ? 5.34 -41.938 -2.496 1 98.69 93 GLY A O 1
ATOM 716 N N . ASP A 1 94 ? 7.109 -40.719 -2.084 1 98.75 94 ASP A N 1
ATOM 717 C CA . ASP A 1 94 ? 6.332 -39.688 -1.387 1 98.75 94 ASP A CA 1
ATOM 718 C C . ASP A 1 94 ? 5.363 -39 -2.342 1 98.75 94 ASP A C 1
ATOM 720 O O . ASP A 1 94 ? 5.738 -38.625 -3.459 1 98.75 94 ASP A O 1
ATOM 724 N N . LYS A 1 95 ? 4.09 -38.844 -1.955 1 98.81 95 LYS A N 1
ATOM 725 C CA . LYS A 1 95 ? 3.15 -38 -2.68 1 98.81 95 LYS A CA 1
ATOM 726 C C . LYS A 1 95 ? 3.346 -36.531 -2.318 1 98.81 95 LYS A C 1
ATOM 728 O O . LYS A 1 95 ? 3.465 -36.156 -1.142 1 98.81 95 LYS A O 1
ATOM 733 N N . VAL A 1 96 ? 3.396 -35.656 -3.355 1 98.88 96 VAL A N 1
ATOM 734 C CA . VAL A 1 96 ? 3.805 -34.281 -3.053 1 98.88 96 VAL A CA 1
ATOM 735 C C . VAL A 1 96 ? 2.967 -33.312 -3.867 1 98.88 96 VAL A C 1
ATOM 737 O O . VAL A 1 96 ? 2.389 -33.688 -4.895 1 98.88 96 VAL A O 1
ATOM 740 N N . ILE A 1 97 ? 2.807 -32.125 -3.375 1 98.75 97 ILE A N 1
ATOM 741 C CA . ILE A 1 97 ? 2.371 -30.938 -4.098 1 98.75 97 ILE A CA 1
ATOM 742 C C . ILE A 1 97 ? 3.588 -30.141 -4.555 1 98.75 97 ILE A C 1
ATOM 744 O O . ILE A 1 97 ? 4.484 -29.859 -3.76 1 98.75 97 ILE A O 1
ATOM 748 N N . VAL A 1 98 ? 3.674 -29.812 -5.812 1 98.81 98 VAL A N 1
ATOM 749 C CA . VAL A 1 98 ? 4.758 -29.016 -6.363 1 98.81 98 VAL A CA 1
ATOM 750 C C . VAL A 1 98 ? 4.395 -27.531 -6.293 1 98.81 98 VAL A C 1
ATOM 752 O O . VAL A 1 98 ? 3.471 -27.078 -6.969 1 98.81 98 VAL A O 1
ATOM 755 N N . SER A 1 99 ? 5.133 -26.766 -5.477 1 98.56 99 SER A N 1
ATOM 756 C CA . SER A 1 99 ? 4.902 -25.328 -5.398 1 98.56 99 SER A CA 1
ATOM 757 C C . SER A 1 99 ? 5.262 -24.641 -6.707 1 98.56 99 SER A C 1
ATOM 759 O O . SER A 1 99 ? 6.266 -24.984 -7.34 1 98.56 99 SER A O 1
ATOM 761 N N . CYS A 1 100 ? 4.508 -23.656 -7.09 1 98.44 100 CYS A N 1
ATOM 762 C CA . CYS A 1 100 ? 4.836 -22.891 -8.289 1 98.44 100 CYS A CA 1
ATOM 763 C C . CYS A 1 100 ? 6.066 -22.031 -8.07 1 98.44 100 CYS A C 1
ATOM 765 O O . CYS A 1 100 ? 6.656 -21.516 -9.023 1 98.44 100 CYS A O 1
ATOM 767 N N . VAL A 1 101 ? 6.465 -21.844 -6.809 1 98.56 101 VAL A N 1
ATOM 768 C CA . VAL A 1 101 ? 7.609 -21 -6.461 1 98.56 101 VAL A CA 1
ATOM 769 C C . VAL A 1 101 ? 8.719 -21.875 -5.879 1 98.56 101 VAL A C 1
ATOM 771 O O . VAL A 1 101 ? 8.492 -22.656 -4.953 1 98.56 101 VAL A O 1
ATOM 774 N N . SER A 1 102 ? 9.844 -21.797 -6.508 1 98.06 102 SER A N 1
ATOM 775 C CA . SER A 1 102 ? 11.047 -22.391 -5.926 1 98.06 102 SER A CA 1
ATOM 776 C C . SER A 1 102 ? 11.82 -21.375 -5.09 1 98.06 102 SER A C 1
ATOM 778 O O . SER A 1 102 ? 11.867 -20.203 -5.441 1 98.06 102 SER A O 1
ATOM 780 N N . ARG A 1 103 ? 12.406 -21.797 -3.967 1 98.31 103 ARG A N 1
ATOM 781 C CA . ARG A 1 103 ? 13.109 -20.828 -3.115 1 98.31 103 ARG A CA 1
ATOM 782 C C . ARG A 1 103 ? 14.336 -21.469 -2.473 1 98.31 103 ARG A C 1
ATOM 784 O O . ARG A 1 103 ? 14.297 -22.609 -2.035 1 98.31 103 ARG A O 1
ATOM 791 N N . CYS A 1 104 ? 15.438 -20.75 -2.391 1 97.88 104 CYS A N 1
ATOM 792 C CA . CYS A 1 104 ? 16.688 -21.234 -1.847 1 97.88 104 CYS A CA 1
ATOM 793 C C . CYS A 1 104 ? 16.672 -21.25 -0.323 1 97.88 104 CYS A C 1
ATOM 795 O O . CYS A 1 104 ? 17.344 -22.062 0.311 1 97.88 104 CYS A O 1
ATOM 797 N N . GLY A 1 105 ? 15.984 -20.312 0.25 1 97.19 105 GLY A N 1
ATOM 798 C CA . GLY A 1 105 ? 15.852 -20.234 1.696 1 97.19 105 GLY A CA 1
ATOM 799 C C . GLY A 1 105 ? 16.969 -19.453 2.365 1 97.19 105 GLY A C 1
ATOM 800 O O . GLY A 1 105 ? 16.875 -19.109 3.545 1 97.19 105 GLY A O 1
ATOM 801 N N . ILE A 1 106 ? 18 -19 1.588 1 97.31 106 ILE A N 1
ATOM 802 C CA . ILE A 1 106 ? 19.156 -18.438 2.281 1 97.31 106 ILE A CA 1
ATOM 803 C C . ILE A 1 106 ? 19.391 -17 1.833 1 97.31 106 ILE A C 1
ATOM 805 O O . ILE A 1 106 ? 20.078 -16.234 2.516 1 97.31 106 ILE A O 1
ATOM 809 N N . CYS A 1 107 ? 18.938 -16.625 0.644 1 97.25 107 CYS A N 1
ATOM 810 C CA . CYS A 1 107 ? 19.203 -15.266 0.177 1 97.25 107 CYS A CA 1
ATOM 811 C C . CYS A 1 107 ? 18.391 -14.25 0.984 1 97.25 107 CYS A C 1
ATOM 813 O O . CYS A 1 107 ? 17.5 -14.617 1.741 1 97.25 107 CYS A O 1
ATOM 815 N N . ASP A 1 108 ? 18.672 -12.945 0.8 1 95.62 108 ASP A N 1
ATOM 816 C CA . ASP A 1 108 ? 18.047 -11.883 1.574 1 95.62 108 ASP A CA 1
ATOM 817 C C . ASP A 1 108 ? 16.531 -11.875 1.381 1 95.62 108 ASP A C 1
ATOM 819 O O . ASP A 1 108 ? 15.781 -11.711 2.342 1 95.62 108 ASP A O 1
ATOM 823 N N . ASN A 1 109 ? 16.062 -12.109 0.2 1 97.75 109 ASN A N 1
ATOM 824 C CA . ASN A 1 109 ? 14.633 -12.109 -0.088 1 97.75 109 ASN A CA 1
ATOM 825 C C . ASN A 1 109 ? 13.938 -13.32 0.533 1 97.75 109 ASN A C 1
ATOM 827 O O . ASN A 1 109 ? 12.844 -13.195 1.095 1 97.75 109 ASN A O 1
ATOM 831 N N . CYS A 1 110 ? 14.578 -14.453 0.479 1 98.06 110 CYS A N 1
ATOM 832 C CA . CYS A 1 110 ? 13.977 -15.656 1.058 1 98.06 110 CYS A CA 1
ATOM 833 C C . CYS A 1 110 ? 13.914 -15.555 2.576 1 98.06 110 CYS A C 1
ATOM 835 O O . CYS A 1 110 ? 12.977 -16.047 3.197 1 98.06 110 CYS A O 1
ATOM 837 N N . GLN A 1 111 ? 14.891 -14.867 3.123 1 96.81 111 GLN A N 1
ATOM 838 C CA . GLN A 1 111 ? 14.898 -14.703 4.574 1 96.81 111 GLN A CA 1
ATOM 839 C C . GLN A 1 111 ? 13.719 -13.852 5.035 1 96.81 111 GLN A C 1
ATOM 841 O O . GLN A 1 111 ? 13.305 -13.93 6.191 1 96.81 111 GLN A O 1
ATOM 846 N N . LYS A 1 112 ? 13.195 -13.078 4.156 1 95.62 112 LYS A N 1
ATOM 847 C CA . LYS A 1 112 ? 12.031 -12.258 4.469 1 95.62 112 LYS A CA 1
ATOM 848 C C . LYS A 1 112 ? 10.758 -12.852 3.867 1 95.62 112 LYS A C 1
ATOM 850 O O . LYS A 1 112 ? 9.742 -12.172 3.748 1 95.62 112 LYS A O 1
ATOM 855 N N . GLN A 1 113 ? 10.812 -14.047 3.355 1 97.19 113 GLN A N 1
ATOM 856 C CA . GLN A 1 113 ? 9.719 -14.82 2.773 1 97.19 113 GLN A CA 1
ATOM 857 C C . GLN A 1 113 ? 9.227 -14.188 1.476 1 97.19 113 GLN A C 1
ATOM 859 O O . GLN A 1 113 ? 8.062 -14.344 1.104 1 97.19 113 GLN A O 1
ATOM 864 N N . LEU A 1 114 ? 10.07 -13.359 0.92 1 98.19 114 LEU A N 1
ATOM 865 C CA . LEU A 1 114 ? 9.82 -12.852 -0.424 1 98.19 114 LEU A CA 1
ATOM 866 C C . LEU A 1 114 ? 10.328 -13.82 -1.479 1 98.19 114 LEU A C 1
ATOM 868 O O . LEU A 1 114 ? 11.133 -13.445 -2.336 1 98.19 114 LEU A O 1
ATOM 872 N N . TYR A 1 115 ? 9.727 -15.039 -1.479 1 98.5 115 TYR A N 1
ATOM 873 C CA . TYR A 1 115 ? 10.219 -16.188 -2.238 1 98.5 115 TYR A CA 1
ATOM 874 C C . TYR A 1 115 ? 10.07 -15.953 -3.736 1 98.5 115 TYR A C 1
ATOM 876 O O . TYR A 1 115 ? 10.867 -16.453 -4.531 1 98.5 115 TYR A O 1
ATOM 884 N N . ALA A 1 116 ? 9.102 -15.211 -4.137 1 97.81 116 ALA A N 1
ATOM 885 C CA . ALA A 1 116 ? 8.867 -14.906 -5.547 1 97.81 116 ALA A CA 1
ATOM 886 C C . ALA A 1 116 ? 10.094 -14.258 -6.18 1 97.81 116 ALA A C 1
ATOM 888 O O . ALA A 1 116 ? 10.312 -14.367 -7.387 1 97.81 116 ALA A O 1
ATOM 889 N N . HIS A 1 117 ? 10.906 -13.656 -5.316 1 98.06 117 HIS A N 1
ATOM 890 C CA . HIS A 1 117 ? 12.078 -12.914 -5.77 1 98.06 117 HIS A CA 1
ATOM 891 C C . HIS A 1 117 ? 13.359 -13.508 -5.199 1 98.06 117 HIS A C 1
ATOM 893 O O . HIS A 1 117 ? 14.266 -12.766 -4.797 1 98.06 117 HIS A O 1
ATOM 899 N N . CYS A 1 118 ? 13.375 -14.797 -5.148 1 98.31 118 CYS A N 1
ATOM 900 C CA . CYS A 1 118 ? 14.602 -15.484 -4.75 1 98.31 118 CYS A CA 1
ATOM 901 C C . CYS A 1 118 ? 15.789 -15.008 -5.586 1 98.31 118 CYS A C 1
ATOM 903 O O . CYS A 1 118 ? 15.672 -14.867 -6.805 1 98.31 118 CYS A O 1
ATOM 905 N N . ARG A 1 119 ? 16.891 -14.758 -4.953 1 97 119 ARG A N 1
ATOM 906 C CA . ARG A 1 119 ? 18.047 -14.188 -5.641 1 97 119 ARG A CA 1
ATOM 907 C C . ARG A 1 119 ? 19.062 -15.266 -6.02 1 97 119 ARG A C 1
ATOM 909 O O . ARG A 1 119 ? 20.172 -14.961 -6.441 1 97 119 ARG A O 1
ATOM 916 N N . LYS A 1 120 ? 18.719 -16.5 -5.793 1 97.06 120 LYS A N 1
ATOM 917 C CA . LYS A 1 120 ? 19.578 -17.625 -6.121 1 97.06 120 LYS A CA 1
ATOM 918 C C . LYS A 1 120 ? 18.891 -18.594 -7.062 1 97.06 120 LYS A C 1
ATOM 920 O O . LYS A 1 120 ? 18.844 -19.797 -6.789 1 97.06 120 LYS A O 1
ATOM 925 N N . GLU A 1 121 ? 18.234 -18.062 -8.039 1 94.88 121 GLU A N 1
ATOM 926 C CA . GLU A 1 121 ? 17.734 -18.797 -9.203 1 94.88 121 GLU A CA 1
ATOM 927 C C . GLU A 1 121 ? 16.406 -19.484 -8.883 1 94.88 121 GLU A C 1
ATOM 929 O O . GLU A 1 121 ? 16.016 -20.422 -9.578 1 94.88 121 GLU A O 1
ATOM 934 N N . GLY A 1 122 ? 15.789 -19.094 -7.785 1 97.44 122 GLY A N 1
ATOM 935 C CA . GLY A 1 122 ? 14.43 -19.531 -7.527 1 97.44 122 GLY A CA 1
ATOM 936 C C . GLY A 1 122 ? 13.391 -18.547 -8.031 1 97.44 122 GLY A C 1
ATOM 937 O O . GLY A 1 122 ? 13.594 -17.875 -9.039 1 97.44 122 GLY A O 1
ATOM 938 N N . GLY A 1 123 ? 12.203 -18.578 -7.344 1 97.62 123 GLY A N 1
ATOM 939 C CA . GLY A 1 123 ? 11.094 -17.75 -7.77 1 97.62 123 GLY A CA 1
ATOM 940 C C . GLY A 1 123 ? 10.078 -18.5 -8.617 1 97.62 123 GLY A C 1
ATOM 941 O O . GLY A 1 123 ? 9.953 -19.719 -8.508 1 97.62 123 GLY A O 1
ATOM 942 N N . TRP A 1 124 ? 9.289 -17.719 -9.297 1 96.94 124 TRP A N 1
ATOM 943 C CA . TRP A 1 124 ? 8.359 -18.297 -10.266 1 96.94 124 TRP A CA 1
ATOM 944 C C . TRP A 1 124 ? 9.078 -18.641 -11.562 1 96.94 124 TRP A C 1
ATOM 946 O O . TRP A 1 124 ? 9.117 -17.844 -12.5 1 96.94 124 TRP A O 1
ATOM 956 N N . ILE A 1 125 ? 9.555 -19.922 -11.703 1 97.56 125 ILE A N 1
ATOM 957 C CA . ILE A 1 125 ? 10.484 -20.219 -12.789 1 97.56 125 ILE A CA 1
ATOM 958 C C . ILE A 1 125 ? 9.977 -21.406 -13.602 1 97.56 125 ILE A C 1
ATOM 960 O O . ILE A 1 125 ? 10.383 -21.609 -14.75 1 97.56 125 ILE A O 1
ATOM 964 N N . MET A 1 126 ? 9.117 -22.297 -13.031 1 97.81 126 MET A N 1
ATOM 965 C CA . MET A 1 126 ? 8.625 -23.484 -13.727 1 97.81 126 MET A CA 1
ATOM 966 C C . MET A 1 126 ? 7.738 -23.094 -14.906 1 97.81 126 MET A C 1
ATOM 968 O O . MET A 1 126 ? 6.797 -22.328 -14.75 1 97.81 126 MET A O 1
ATOM 972 N N . GLY A 1 127 ? 8.062 -23.656 -16.062 1 98.12 127 GLY A N 1
ATOM 973 C CA . GLY A 1 127 ? 7.301 -23.328 -17.25 1 98.12 127 GLY A CA 1
ATOM 974 C C . GLY A 1 127 ? 7.613 -21.938 -17.781 1 98.12 127 GLY A C 1
ATOM 975 O O . GLY A 1 127 ? 6.934 -21.453 -18.703 1 98.12 127 GLY A O 1
ATOM 976 N N . TYR A 1 128 ? 8.586 -21.281 -17.188 1 97 128 TYR A N 1
ATOM 977 C CA . TYR A 1 128 ? 9.039 -19.938 -17.531 1 97 128 TYR A CA 1
ATOM 978 C C . TYR A 1 128 ? 10.531 -19.938 -17.828 1 97 128 TYR A C 1
ATOM 980 O O . TYR A 1 128 ? 10.953 -20.109 -18.984 1 97 128 TYR A O 1
ATOM 988 N N . MET A 1 129 ? 11.367 -20.094 -16.766 1 97.25 129 MET A N 1
ATOM 989 C CA . MET A 1 129 ? 12.805 -20.062 -16.984 1 97.25 129 MET A CA 1
ATOM 990 C C . MET A 1 129 ? 13.375 -21.469 -17.078 1 97.25 129 MET A C 1
ATOM 992 O O . MET A 1 129 ? 14.469 -21.672 -17.625 1 97.25 129 MET A O 1
ATOM 996 N N . ILE A 1 130 ? 12.68 -22.422 -16.547 1 97.75 130 ILE A N 1
ATOM 997 C CA . ILE A 1 130 ? 13.016 -23.828 -16.703 1 97.75 130 ILE A CA 1
ATOM 998 C C . ILE A 1 130 ? 11.773 -24.609 -17.125 1 97.75 130 ILE A C 1
ATOM 1000 O O . ILE A 1 130 ? 10.664 -24.078 -17.141 1 97.75 130 ILE A O 1
ATOM 1004 N N . ASP A 1 131 ? 11.953 -25.859 -17.469 1 98.44 131 ASP A N 1
ATOM 1005 C CA . ASP A 1 131 ? 10.844 -26.703 -17.875 1 98.44 131 ASP A CA 1
ATOM 1006 C C . ASP A 1 131 ? 9.828 -26.875 -16.75 1 98.44 131 ASP A C 1
ATOM 1008 O O . ASP A 1 131 ? 10.211 -27 -15.586 1 98.44 131 ASP A O 1
ATOM 1012 N N . GLY A 1 132 ? 8.547 -26.969 -17.156 1 98.69 132 GLY A N 1
ATOM 1013 C CA . GLY A 1 132 ? 7.477 -26.906 -16.172 1 98.69 132 GLY A CA 1
ATOM 1014 C C . GLY A 1 132 ? 6.797 -28.234 -15.945 1 98.69 132 GLY A C 1
ATOM 1015 O O . GLY A 1 132 ? 7.406 -29.297 -16.141 1 98.69 132 GLY A O 1
ATOM 1016 N N . THR A 1 133 ? 5.578 -28.172 -15.484 1 98.81 133 THR A N 1
ATOM 1017 C CA . THR A 1 133 ? 4.914 -29.328 -14.875 1 98.81 133 THR A CA 1
ATOM 1018 C C . THR A 1 133 ? 3.98 -30 -15.875 1 98.81 133 THR A C 1
ATOM 1020 O O . THR A 1 133 ? 3.379 -31.031 -15.578 1 98.81 133 THR A O 1
ATOM 1023 N N . GLN A 1 134 ? 3.752 -29.422 -17.016 1 98.81 134 GLN A N 1
ATOM 1024 C CA . GLN A 1 134 ? 2.869 -30.062 -17.984 1 98.81 134 GLN A CA 1
ATOM 1025 C C . GLN A 1 134 ? 3.611 -31.125 -18.797 1 98.81 134 GLN A C 1
ATOM 1027 O O . GLN A 1 134 ? 3.709 -31.016 -20.016 1 98.81 134 GLN A O 1
ATOM 1032 N N . ALA A 1 135 ? 4.062 -32.125 -18.109 1 98.81 135 ALA A N 1
ATOM 1033 C CA . ALA A 1 135 ? 4.84 -33.281 -18.562 1 98.81 135 ALA A CA 1
ATOM 1034 C C . ALA A 1 135 ? 4.645 -34.469 -17.625 1 98.81 135 ALA A C 1
ATOM 1036 O O . ALA A 1 135 ? 4.082 -34.344 -16.547 1 98.81 135 ALA A O 1
ATOM 1037 N N . GLU A 1 136 ? 5.102 -35.625 -18.094 1 98.81 136 GLU A N 1
ATOM 1038 C CA . GLU A 1 136 ? 4.969 -36.844 -17.266 1 98.81 136 GLU A CA 1
ATOM 1039 C C . GLU A 1 136 ? 5.898 -36.781 -16.062 1 98.81 136 GLU A C 1
ATOM 1041 O O . GLU A 1 136 ? 5.598 -37.344 -15.008 1 98.81 136 GLU A O 1
ATOM 1046 N N . TYR A 1 137 ? 7.047 -36.125 -16.203 1 98.75 137 TYR A N 1
ATOM 1047 C CA . TYR A 1 137 ? 8 -35.875 -15.133 1 98.75 137 TYR A CA 1
ATOM 1048 C C . TYR A 1 137 ? 8.43 -34.406 -15.094 1 98.75 137 TYR A C 1
ATOM 1050 O O . TYR A 1 137 ? 8.492 -33.75 -16.141 1 98.75 137 TYR A O 1
ATOM 1058 N N . VAL A 1 138 ? 8.773 -33.938 -13.914 1 98.81 138 VAL A N 1
ATOM 1059 C CA . VAL A 1 138 ? 9.25 -32.562 -13.781 1 98.81 138 VAL A CA 1
ATOM 1060 C C . VAL A 1 138 ? 10.375 -32.5 -12.758 1 98.81 138 VAL A C 1
ATOM 1062 O O . VAL A 1 138 ? 10.328 -33.188 -11.727 1 98.81 138 VAL A O 1
ATOM 1065 N N . ARG A 1 139 ? 11.398 -31.797 -13.078 1 98.81 139 ARG A N 1
ATOM 1066 C CA . ARG A 1 139 ? 12.453 -31.484 -12.117 1 98.81 139 ARG A CA 1
ATOM 1067 C C . ARG A 1 139 ? 12.07 -30.281 -11.25 1 98.81 139 ARG A C 1
ATOM 1069 O O . ARG A 1 139 ? 11.711 -29.219 -11.773 1 98.81 139 ARG A O 1
ATOM 1076 N N . THR A 1 140 ? 12.133 -30.391 -9.938 1 98.38 140 THR A N 1
ATOM 1077 C CA . THR A 1 140 ? 11.867 -29.312 -8.992 1 98.38 140 THR A CA 1
ATOM 1078 C C . THR A 1 140 ? 13.133 -28.938 -8.227 1 98.38 140 THR A C 1
ATOM 1080 O O . THR A 1 140 ? 13.672 -29.75 -7.469 1 98.38 140 THR A O 1
ATOM 1083 N N . PRO A 1 141 ? 13.578 -27.734 -8.453 1 98.44 141 PRO A N 1
ATOM 1084 C CA . PRO A 1 141 ? 14.727 -27.281 -7.668 1 98.44 141 PRO A CA 1
ATOM 1085 C C . PRO A 1 141 ? 14.375 -27.031 -6.203 1 98.44 141 PRO A C 1
ATOM 1087 O O . PRO A 1 141 ? 13.211 -26.781 -5.875 1 98.44 141 PRO A O 1
ATOM 1090 N N . PHE A 1 142 ? 15.398 -27.078 -5.324 1 98.56 142 PHE A N 1
ATOM 1091 C CA . PHE A 1 142 ? 15.242 -26.797 -3.9 1 98.56 142 PHE A CA 1
ATOM 1092 C C . PHE A 1 142 ? 14.078 -27.609 -3.326 1 98.56 142 PHE A C 1
ATOM 1094 O O . PHE A 1 142 ? 13.188 -27.047 -2.688 1 98.56 142 PHE A O 1
ATOM 1101 N N . ALA A 1 143 ? 14.141 -28.906 -3.561 1 98.69 143 ALA A N 1
ATOM 1102 C CA . ALA A 1 143 ? 13.023 -29.797 -3.268 1 98.69 143 ALA A CA 1
ATOM 1103 C C . ALA A 1 143 ? 12.562 -29.641 -1.822 1 98.69 143 ALA A C 1
ATOM 1105 O O . ALA A 1 143 ? 11.359 -29.516 -1.56 1 98.69 143 ALA A O 1
ATOM 1106 N N . ASP A 1 144 ? 13.492 -29.531 -0.88 1 98.5 144 ASP A N 1
ATOM 1107 C CA . ASP A 1 144 ? 13.141 -29.453 0.534 1 98.5 144 ASP A CA 1
ATOM 1108 C C . ASP A 1 144 ? 12.352 -28.172 0.834 1 98.5 144 ASP A C 1
ATOM 1110 O O . ASP A 1 144 ? 11.562 -28.141 1.782 1 98.5 144 ASP A O 1
ATOM 1114 N N . ASN A 1 145 ? 12.508 -27.125 -0.011 1 97.69 145 ASN A N 1
ATOM 1115 C CA . ASN A 1 145 ? 11.859 -25.844 0.232 1 97.69 145 ASN A CA 1
ATOM 1116 C C . ASN A 1 145 ? 10.664 -25.641 -0.694 1 97.69 145 ASN A C 1
ATOM 1118 O O . ASN A 1 145 ? 9.852 -24.734 -0.473 1 97.69 145 ASN A O 1
ATOM 1122 N N . SER A 1 146 ? 10.469 -26.516 -1.706 1 97.94 146 SER A N 1
ATOM 1123 C CA . SER A 1 146 ? 9.547 -26.188 -2.785 1 97.94 146 SER A CA 1
ATOM 1124 C C . SER A 1 146 ? 8.469 -27.25 -2.941 1 97.94 146 SER A C 1
ATOM 1126 O O . SER A 1 146 ? 7.527 -27.078 -3.719 1 97.94 146 SER A O 1
ATOM 1128 N N . LEU A 1 147 ? 8.617 -28.344 -2.209 1 98.62 147 LEU A N 1
ATOM 1129 C CA . LEU A 1 147 ? 7.621 -29.406 -2.219 1 98.62 147 LEU A CA 1
ATOM 1130 C C . LEU A 1 147 ? 6.875 -29.469 -0.891 1 98.62 147 LEU A C 1
ATOM 1132 O O . LEU A 1 147 ? 7.398 -29.031 0.14 1 98.62 147 LEU A O 1
ATOM 1136 N N . TYR A 1 148 ? 5.656 -29.938 -0.938 1 98.38 148 TYR A N 1
ATOM 1137 C CA . TYR A 1 148 ? 4.844 -30.234 0.236 1 98.38 148 TYR A CA 1
ATOM 1138 C C . TYR A 1 148 ? 4.332 -31.672 0.196 1 98.38 148 TYR A C 1
ATOM 1140 O O . TYR A 1 148 ? 3.936 -32.156 -0.863 1 98.38 148 TYR A O 1
ATOM 1148 N N . HIS A 1 149 ? 4.379 -32.281 1.366 1 98.31 149 HIS A N 1
ATOM 1149 C CA . HIS A 1 149 ? 3.748 -33.594 1.422 1 98.31 149 HIS A CA 1
ATOM 1150 C C . HIS A 1 149 ? 2.25 -33.5 1.154 1 98.31 149 HIS A C 1
ATOM 1152 O O . HIS A 1 149 ? 1.574 -32.625 1.693 1 98.31 149 HIS A O 1
ATOM 1158 N N . LEU A 1 150 ? 1.757 -34.344 0.325 1 97.94 150 LEU A N 1
ATOM 1159 C CA . LEU A 1 150 ? 0.33 -34.406 0.032 1 97.94 150 LEU A CA 1
ATOM 1160 C C . LEU A 1 150 ? -0.378 -35.344 1.011 1 97.94 150 LEU A C 1
ATOM 1162 O O . LEU A 1 150 ? -0.121 -36.562 1.023 1 97.94 150 LEU A O 1
ATOM 1166 N N . PRO A 1 151 ? -1.248 -34.781 1.811 1 96 151 PRO A N 1
ATOM 1167 C CA . PRO A 1 151 ? -1.999 -35.656 2.711 1 96 151 PRO A CA 1
ATOM 1168 C C . PRO A 1 151 ? -2.889 -36.625 1.963 1 96 151 PRO A C 1
ATOM 1170 O O . PRO A 1 151 ? -3.494 -36.281 0.947 1 96 151 PRO A O 1
ATOM 1173 N N . GLU A 1 152 ? -3.057 -37.781 2.537 1 94.19 152 GLU A N 1
ATOM 1174 C CA . GLU A 1 152 ? -3.848 -38.844 1.911 1 94.19 152 GLU A CA 1
ATOM 1175 C C . GLU A 1 152 ? -5.32 -38.438 1.839 1 94.19 152 GLU A C 1
ATOM 1177 O O . GLU A 1 152 ? -6.035 -38.875 0.928 1 94.19 152 GLU A O 1
ATOM 1182 N N . THR A 1 153 ? -5.738 -37.625 2.721 1 93 153 THR A N 1
ATOM 1183 C CA . THR A 1 153 ? -7.156 -37.344 2.879 1 93 153 THR A CA 1
ATOM 1184 C C . THR A 1 153 ? -7.574 -36.156 1.989 1 93 153 THR A C 1
ATOM 1186 O O . THR A 1 153 ? -8.766 -35.938 1.786 1 93 153 THR A O 1
ATOM 1189 N N . LEU A 1 154 ? -6.637 -35.5 1.467 1 95.25 154 LEU A N 1
ATOM 1190 C CA . LEU A 1 154 ? -6.969 -34.281 0.718 1 95.25 154 LEU A CA 1
ATOM 1191 C C . LEU A 1 154 ? -7.41 -34.625 -0.7 1 95.25 154 LEU A C 1
ATOM 1193 O O . LEU A 1 154 ? -6.777 -35.438 -1.371 1 95.25 154 LEU A O 1
ATOM 1197 N N . ASN A 1 155 ? -8.57 -34 -1.085 1 95.69 155 ASN A N 1
ATOM 1198 C CA . ASN A 1 155 ? -8.992 -34.094 -2.479 1 95.69 155 ASN A CA 1
ATOM 1199 C C . ASN A 1 155 ? -7.879 -33.688 -3.432 1 95.69 155 ASN A C 1
ATOM 1201 O O . ASN A 1 155 ? -7.348 -32.562 -3.322 1 95.69 155 ASN A O 1
ATOM 1205 N N . THR A 1 156 ? -7.539 -34.531 -4.43 1 97 156 THR A N 1
ATOM 1206 C CA . THR A 1 156 ? -6.363 -34.281 -5.262 1 97 156 THR A CA 1
ATOM 1207 C C . THR A 1 156 ? -6.594 -33.125 -6.223 1 97 156 THR A C 1
ATOM 1209 O O . THR A 1 156 ? -5.645 -32.469 -6.637 1 97 156 THR A O 1
ATOM 1212 N N . ASP A 1 157 ? -7.855 -32.875 -6.609 1 96.69 157 ASP A N 1
ATOM 1213 C CA . ASP A 1 157 ? -8.117 -31.688 -7.414 1 96.69 157 ASP A CA 1
ATOM 1214 C C . ASP A 1 157 ? -7.789 -30.422 -6.637 1 96.69 157 ASP A C 1
ATOM 1216 O O . ASP A 1 157 ? -7.164 -29.5 -7.172 1 96.69 157 ASP A O 1
ATOM 1220 N N . VAL A 1 158 ? -8.219 -30.406 -5.402 1 96.88 158 VAL A N 1
ATOM 1221 C CA . VAL A 1 158 ? -7.938 -29.266 -4.531 1 96.88 158 VAL A CA 1
ATOM 1222 C C . VAL A 1 158 ? -6.434 -29.125 -4.32 1 96.88 158 VAL A C 1
ATOM 1224 O O . VAL A 1 158 ? -5.902 -28.016 -4.293 1 96.88 158 VAL A O 1
ATOM 1227 N N . ALA A 1 159 ? -5.742 -30.234 -4.238 1 97.81 159 ALA A N 1
ATOM 1228 C CA . ALA A 1 159 ? -4.301 -30.25 -4.016 1 97.81 159 ALA A CA 1
ATOM 1229 C C . ALA A 1 159 ? -3.564 -29.547 -5.152 1 97.81 159 ALA A C 1
ATOM 1231 O O . ALA A 1 159 ? -2.594 -28.812 -4.918 1 97.81 159 ALA A O 1
ATOM 1232 N N . VAL A 1 160 ? -4 -29.734 -6.391 1 98.06 160 VAL A N 1
ATOM 1233 C CA . VAL A 1 160 ? -3.383 -29.094 -7.543 1 98.06 160 VAL A CA 1
ATOM 1234 C C . VAL A 1 160 ? -3.492 -27.578 -7.402 1 98.06 160 VAL A C 1
ATOM 1236 O O . VAL A 1 160 ? -2.553 -26.844 -7.734 1 98.06 160 VAL A O 1
ATOM 1239 N N . PHE A 1 161 ? -4.633 -27.094 -6.848 1 97.75 161 PHE A N 1
ATOM 1240 C CA . PHE A 1 161 ? -4.883 -25.656 -6.742 1 97.75 161 PHE A CA 1
ATOM 1241 C C . PHE A 1 161 ? -4.023 -25.047 -5.645 1 97.75 161 PHE A C 1
ATOM 1243 O O . PHE A 1 161 ? -3.863 -23.828 -5.594 1 97.75 161 PHE A O 1
ATOM 1250 N N . LEU A 1 162 ? -3.43 -25.859 -4.801 1 98 162 LEU A N 1
ATOM 1251 C CA . LEU A 1 162 ? -2.557 -25.375 -3.734 1 98 162 LEU A CA 1
ATOM 1252 C C . LEU A 1 162 ? -1.162 -25.062 -4.27 1 98 162 LEU A C 1
ATOM 1254 O O . LEU A 1 162 ? -0.365 -24.406 -3.596 1 98 162 LEU A O 1
ATOM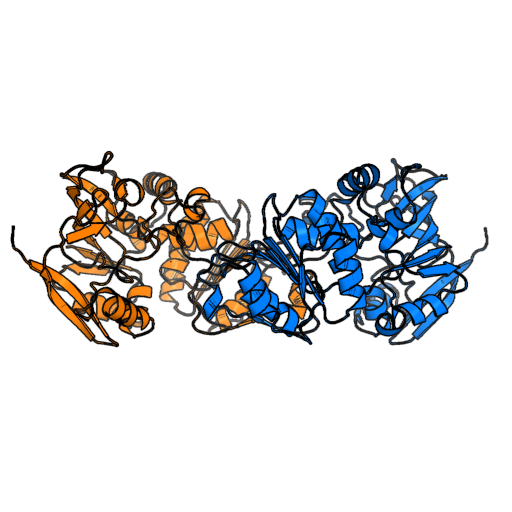 1258 N N . SER A 1 163 ? -0.917 -25.484 -5.484 1 98 163 SER A N 1
ATOM 1259 C CA . SER A 1 163 ? 0.362 -25.172 -6.113 1 98 163 SER A CA 1
ATOM 1260 C C . SER A 1 163 ? 0.48 -23.672 -6.406 1 98 163 SER A C 1
ATOM 1262 O O . SER A 1 163 ? 1.565 -23.094 -6.305 1 98 163 SER A O 1
ATOM 1264 N N . ASP A 1 164 ? -0.653 -23.062 -6.793 1 97.75 164 ASP A N 1
ATOM 1265 C CA . ASP A 1 164 ? -0.555 -21.688 -7.262 1 97.75 164 ASP A CA 1
ATOM 1266 C C . ASP A 1 164 ? -1.855 -20.922 -7.012 1 97.75 164 ASP A C 1
ATOM 1268 O O . ASP A 1 164 ? -1.886 -19.969 -6.23 1 97.75 164 ASP A O 1
ATOM 1272 N N . ALA A 1 165 ? -3.004 -21.375 -7.488 1 96.81 165 ALA A N 1
ATOM 1273 C CA . ALA A 1 165 ? -4.242 -20.594 -7.59 1 96.81 165 ALA A CA 1
ATOM 1274 C C . ALA A 1 165 ? -4.727 -20.156 -6.215 1 96.81 165 ALA A C 1
ATOM 1276 O O . ALA A 1 165 ? -5.02 -18.969 -6.004 1 96.81 165 ALA A O 1
ATOM 1277 N N . LEU A 1 166 ? -4.789 -21.094 -5.262 1 98.06 166 LEU A N 1
ATOM 1278 C CA . LEU A 1 166 ? -5.297 -20.766 -3.936 1 98.06 166 LEU A CA 1
ATOM 1279 C C . LEU A 1 166 ? -4.309 -19.891 -3.176 1 98.06 166 LEU A C 1
ATOM 1281 O O . LEU A 1 166 ? -4.684 -18.859 -2.625 1 98.06 166 LEU A O 1
ATOM 1285 N N . PRO A 1 167 ? -2.955 -20.234 -3.264 1 98.56 167 PRO A N 1
ATOM 1286 C CA . PRO A 1 167 ? -2.008 -19.328 -2.615 1 98.56 167 PRO A CA 1
ATOM 1287 C C . PRO A 1 167 ? -2.008 -17.938 -3.238 1 98.56 167 PRO A C 1
ATOM 1289 O O . PRO A 1 167 ? -1.869 -16.938 -2.525 1 98.56 167 PRO A O 1
ATOM 1292 N N . THR A 1 168 ? -2.172 -17.844 -4.539 1 98.44 168 THR A N 1
ATOM 1293 C CA . THR A 1 168 ? -2.197 -16.547 -5.199 1 98.44 168 THR A CA 1
ATOM 1294 C C . THR A 1 168 ? -3.359 -15.695 -4.688 1 98.44 168 THR A C 1
ATOM 1296 O O . THR A 1 168 ? -3.164 -14.562 -4.258 1 98.44 168 THR A O 1
ATOM 1299 N N . GLY A 1 169 ? -4.547 -16.281 -4.719 1 98.5 169 GLY A N 1
ATOM 1300 C CA . GLY A 1 169 ? -5.688 -15.547 -4.188 1 98.5 169 GLY A CA 1
ATOM 1301 C C . GLY A 1 169 ? -5.527 -15.172 -2.729 1 98.5 169 GLY A C 1
ATOM 1302 O O . GLY A 1 169 ? -5.816 -14.031 -2.342 1 98.5 169 GLY A O 1
ATOM 1303 N N . HIS A 1 170 ? -5.043 -16.094 -1.939 1 98.81 170 HIS A N 1
ATOM 1304 C CA . HIS A 1 170 ? -4.914 -15.891 -0.5 1 98.81 170 HIS A CA 1
ATOM 1305 C C . HIS A 1 170 ? -3.885 -14.82 -0.182 1 98.81 170 HIS A C 1
ATOM 1307 O O . HIS A 1 170 ? -4.141 -13.922 0.629 1 98.81 170 HIS A O 1
ATOM 1313 N N . GLU A 1 171 ? -2.705 -14.953 -0.812 1 98.81 171 GLU A N 1
ATOM 1314 C CA . GLU A 1 171 ? -1.602 -14.07 -0.444 1 98.81 171 GLU A CA 1
ATOM 1315 C C . GLU A 1 171 ? -1.763 -12.688 -1.074 1 98.81 171 GLU A C 1
ATOM 1317 O O . GLU A 1 171 ? -1.752 -11.672 -0.372 1 98.81 171 GLU A O 1
ATOM 1322 N N . ILE A 1 172 ? -2 -12.602 -2.383 1 98.75 172 ILE A N 1
ATOM 1323 C CA . ILE A 1 172 ? -1.918 -11.344 -3.121 1 98.75 172 ILE A CA 1
ATOM 1324 C C . ILE A 1 172 ? -3.248 -10.602 -3.021 1 98.75 172 ILE A C 1
ATOM 1326 O O . ILE A 1 172 ? -3.287 -9.375 -3.137 1 98.75 172 ILE A O 1
ATOM 1330 N N . GLY A 1 173 ? -4.316 -11.344 -2.771 1 98.81 173 GLY A N 1
ATOM 1331 C CA . GLY A 1 173 ? -5.613 -10.719 -2.568 1 98.81 173 GLY A CA 1
ATOM 1332 C C . GLY A 1 173 ? -5.941 -10.5 -1.104 1 98.81 173 GLY A C 1
ATOM 1333 O O . GLY A 1 173 ? -5.961 -9.359 -0.631 1 98.81 173 GLY A O 1
ATOM 1334 N N . VAL A 1 174 ? -6.027 -11.594 -0.382 1 98.88 174 VAL A N 1
ATOM 1335 C CA . VAL A 1 174 ? -6.641 -11.594 0.942 1 98.88 174 VAL A CA 1
ATOM 1336 C C . VAL A 1 174 ? -5.648 -11.062 1.972 1 98.88 174 VAL A C 1
ATOM 1338 O O . VAL A 1 174 ? -5.949 -10.109 2.701 1 98.88 174 VAL A O 1
ATOM 1341 N N . GLN A 1 175 ? -4.434 -11.617 2.02 1 98.75 175 GLN A N 1
ATOM 1342 C CA . GLN A 1 175 ? -3.451 -11.18 3.008 1 98.75 175 GLN A CA 1
ATOM 1343 C C . GLN A 1 175 ? -2.965 -9.766 2.707 1 98.75 175 GLN A C 1
ATOM 1345 O O . GLN A 1 175 ? -2.914 -8.914 3.6 1 98.75 175 GLN A O 1
ATOM 1350 N N . TYR A 1 176 ? -2.604 -9.539 1.465 1 98.69 176 TYR A N 1
ATOM 1351 C CA . TYR A 1 176 ? -2.164 -8.195 1.087 1 98.69 176 TYR A CA 1
ATOM 1352 C C . TYR A 1 176 ? -3.283 -7.18 1.283 1 98.69 176 TYR A C 1
ATOM 1354 O O . TYR A 1 176 ? -3.029 -6.035 1.661 1 98.69 176 TYR A O 1
ATOM 1362 N N . GLY A 1 177 ? -4.508 -7.605 1.09 1 98.81 177 GLY A N 1
ATOM 1363 C CA . GLY A 1 177 ? -5.668 -6.754 1.301 1 98.81 177 GLY A CA 1
ATOM 1364 C C . GLY A 1 177 ? -6.02 -6.578 2.766 1 98.81 177 GLY A C 1
ATOM 1365 O O . GLY A 1 177 ? -6.891 -5.777 3.107 1 98.81 177 GLY A O 1
ATOM 1366 N N . GLN A 1 178 ? -5.453 -7.328 3.633 1 98.75 178 GLN A N 1
ATOM 1367 C CA . GLN A 1 178 ? -5.656 -7.297 5.078 1 98.75 178 GLN A CA 1
ATOM 1368 C C . GLN A 1 178 ? -7.121 -7.543 5.43 1 98.75 178 GLN A C 1
ATOM 1370 O O . GLN A 1 178 ? -7.711 -6.789 6.203 1 98.75 178 GLN A O 1
ATOM 1375 N N . VAL A 1 179 ? -7.684 -8.539 4.816 1 98.81 179 VAL A N 1
ATOM 1376 C CA . VAL A 1 179 ? -9.078 -8.891 5.078 1 98.81 179 VAL A CA 1
ATOM 1377 C C . VAL A 1 179 ? -9.227 -9.352 6.527 1 98.81 179 VAL A C 1
ATOM 1379 O O . VAL A 1 179 ? -8.406 -10.117 7.027 1 98.81 179 VAL A O 1
ATOM 1382 N N . LYS A 1 180 ? -10.273 -8.859 7.227 1 98.25 180 LYS A N 1
ATOM 1383 C CA . LYS A 1 180 ? -10.555 -9.164 8.625 1 98.25 180 LYS A CA 1
ATOM 1384 C C . LYS A 1 180 ? -12.023 -9.508 8.828 1 98.25 180 LYS A C 1
ATOM 1386 O O . LYS A 1 180 ? -12.859 -9.234 7.961 1 98.25 180 LYS A O 1
ATOM 1391 N N . PRO A 1 181 ? -12.25 -10.125 10.008 1 98.31 181 PRO A N 1
ATOM 1392 C CA . PRO A 1 181 ? -13.656 -10.383 10.328 1 98.31 181 PRO A CA 1
ATOM 1393 C C . PRO A 1 181 ? -14.516 -9.117 10.289 1 98.31 181 PRO A C 1
ATOM 1395 O O . PRO A 1 181 ? -14.094 -8.07 10.789 1 98.31 181 PRO A O 1
ATOM 1398 N N . GLY A 1 182 ? -15.656 -9.219 9.578 1 98.12 182 GLY A N 1
ATOM 1399 C CA . GLY A 1 182 ? -16.594 -8.109 9.555 1 98.12 182 GLY A CA 1
ATOM 1400 C C . GLY A 1 182 ? -16.375 -7.164 8.383 1 98.12 182 GLY A C 1
ATOM 1401 O O . GLY A 1 182 ? -17.219 -6.324 8.086 1 98.12 182 GLY A O 1
ATOM 1402 N N . ASP A 1 183 ? -15.305 -7.316 7.605 1 98.62 183 ASP A N 1
ATOM 1403 C CA . ASP A 1 183 ? -14.961 -6.426 6.5 1 98.62 183 ASP A CA 1
ATOM 1404 C C . ASP A 1 183 ? -15.977 -6.551 5.363 1 98.62 183 ASP A C 1
ATOM 1406 O O . ASP A 1 183 ? -16.656 -7.574 5.238 1 98.62 183 ASP A O 1
ATOM 1410 N N . ALA A 1 184 ? -16.109 -5.484 4.633 1 98.88 184 ALA A N 1
ATOM 1411 C CA . ALA A 1 184 ? -16.688 -5.527 3.289 1 98.88 184 ALA A CA 1
ATOM 1412 C C . ALA A 1 184 ? -15.586 -5.551 2.229 1 98.88 184 ALA A C 1
ATOM 1414 O O . ALA A 1 184 ? -14.703 -4.688 2.221 1 98.88 184 ALA A O 1
ATOM 1415 N N . ILE A 1 185 ? -15.656 -6.57 1.346 1 98.94 185 ILE A N 1
ATOM 1416 C CA . ILE A 1 185 ? -14.617 -6.66 0.322 1 98.94 185 ILE A CA 1
ATOM 1417 C C . ILE A 1 185 ? -15.266 -6.766 -1.058 1 98.94 185 ILE A C 1
ATOM 1419 O O . ILE A 1 185 ? -16.391 -7.238 -1.186 1 98.94 185 ILE A O 1
ATOM 1423 N N . ALA A 1 186 ? -14.578 -6.25 -2.043 1 99 186 ALA A N 1
ATOM 1424 C CA . ALA A 1 186 ? -14.961 -6.383 -3.447 1 99 186 ALA A CA 1
ATOM 1425 C C . ALA A 1 186 ? -13.883 -7.113 -4.242 1 99 186 ALA A C 1
ATOM 1427 O O . ALA A 1 186 ? -12.695 -6.785 -4.137 1 99 186 ALA A O 1
ATOM 1428 N N . ILE A 1 187 ? -14.273 -8.109 -4.934 1 99 187 ILE A N 1
ATOM 1429 C CA . ILE A 1 187 ? -13.406 -8.852 -5.844 1 99 187 ILE A CA 1
ATOM 1430 C C . ILE A 1 187 ? -13.82 -8.578 -7.289 1 99 187 ILE A C 1
ATOM 1432 O O . ILE A 1 187 ? -14.906 -8.984 -7.715 1 99 187 ILE A O 1
ATOM 1436 N N . VAL A 1 188 ? -12.977 -7.871 -8.016 1 98.94 188 VAL A N 1
ATOM 1437 C CA . VAL A 1 188 ? -13.258 -7.531 -9.406 1 98.94 188 VAL A CA 1
ATOM 1438 C C . VAL A 1 188 ? -12.57 -8.531 -10.336 1 98.94 188 VAL A C 1
ATOM 1440 O O . VAL A 1 188 ? -11.367 -8.43 -10.578 1 98.94 188 VAL A O 1
ATOM 1443 N N . GLY A 1 189 ? -13.344 -9.367 -10.922 1 98.62 189 GLY A N 1
ATOM 1444 C CA . GLY A 1 189 ? -12.875 -10.508 -11.688 1 98.62 189 GLY A CA 1
ATOM 1445 C C . GLY A 1 189 ? -13.141 -11.836 -11 1 98.62 189 GLY A C 1
ATOM 1446 O O . GLY A 1 189 ? -12.664 -12.078 -9.891 1 98.62 189 GLY A O 1
ATOM 1447 N N . ALA A 1 190 ? -13.891 -12.672 -11.703 1 98.12 190 ALA A N 1
ATOM 1448 C CA . ALA A 1 190 ? -14.266 -13.961 -11.133 1 98.12 190 ALA A CA 1
ATOM 1449 C C . ALA A 1 190 ? -13.633 -15.109 -11.922 1 98.12 190 ALA A C 1
ATOM 1451 O O . ALA A 1 190 ? -14.258 -16.156 -12.102 1 98.12 190 ALA A O 1
ATOM 1452 N N . GLY A 1 191 ? -12.469 -14.844 -12.477 1 96.06 191 GLY A N 1
ATOM 1453 C CA . GLY A 1 191 ? -11.672 -15.945 -12.984 1 96.06 191 GLY A CA 1
ATOM 1454 C C . GLY A 1 191 ? -11.094 -16.828 -11.891 1 96.06 191 GLY A C 1
ATOM 1455 O O . GLY A 1 191 ? -11.438 -16.656 -10.719 1 96.06 191 GLY A O 1
ATOM 1456 N N . PRO A 1 192 ? -10.227 -17.75 -12.266 1 95 192 PRO A N 1
ATOM 1457 C CA . PRO A 1 192 ? -9.703 -18.688 -11.281 1 95 192 PRO A CA 1
ATOM 1458 C C . PRO A 1 192 ? -9.07 -18 -10.078 1 95 192 PRO A C 1
ATOM 1460 O O . PRO A 1 192 ? -9.328 -18.391 -8.938 1 95 192 PRO A O 1
ATOM 1463 N N . VAL A 1 193 ? -8.281 -17.016 -10.305 1 95.44 193 VAL A N 1
ATOM 1464 C CA . VAL A 1 193 ? -7.602 -16.328 -9.211 1 95.44 193 VAL A CA 1
ATOM 1465 C C . VAL A 1 193 ? -8.617 -15.531 -8.391 1 95.44 193 VAL A C 1
ATOM 1467 O O . VAL A 1 193 ? -8.555 -15.508 -7.16 1 95.44 193 VAL A O 1
ATOM 1470 N N . GLY A 1 194 ? -9.531 -14.859 -9.062 1 98.31 194 GLY A N 1
ATOM 1471 C CA . GLY A 1 194 ? -10.602 -14.18 -8.344 1 98.31 194 GLY A CA 1
ATOM 1472 C C . GLY A 1 194 ? -11.422 -15.117 -7.477 1 98.31 194 GLY A C 1
ATOM 1473 O O . GLY A 1 194 ? -11.742 -14.789 -6.336 1 98.31 194 GLY A O 1
ATOM 1474 N N . MET A 1 195 ? -11.719 -16.266 -8.016 1 98.38 195 MET A N 1
ATOM 1475 C CA . MET A 1 195 ? -12.445 -17.266 -7.242 1 98.38 195 MET A CA 1
ATOM 1476 C C . MET A 1 195 ? -11.594 -17.797 -6.09 1 98.38 195 MET A C 1
ATOM 1478 O O .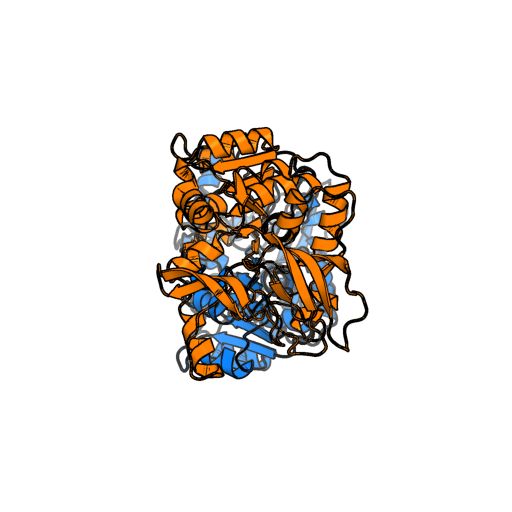 MET A 1 195 ? -12.117 -18.125 -5.023 1 98.38 195 MET A O 1
ATOM 1482 N N . GLY A 1 196 ? -10.273 -17.859 -6.359 1 98.25 196 GLY A N 1
ATOM 1483 C CA . GLY A 1 196 ? -9.367 -18.156 -5.258 1 98.25 196 GLY A CA 1
ATOM 1484 C C . GLY A 1 196 ? -9.461 -17.141 -4.129 1 98.25 196 GLY A C 1
ATOM 1485 O O . GLY A 1 196 ? -9.477 -17.516 -2.953 1 98.25 196 GLY A O 1
ATOM 1486 N N . CYS A 1 197 ? -9.562 -15.875 -4.465 1 98.81 197 CYS A N 1
ATOM 1487 C CA . CYS A 1 197 ? -9.75 -14.82 -3.473 1 98.81 197 CYS A CA 1
ATOM 1488 C C . CYS A 1 197 ? -11.062 -15.023 -2.715 1 98.81 197 CYS A C 1
ATOM 1490 O O . CYS A 1 197 ? -11.094 -14.945 -1.485 1 98.81 197 CYS A O 1
ATOM 1492 N N . LEU A 1 198 ? -12.125 -15.305 -3.463 1 98.88 198 LEU A N 1
ATOM 1493 C CA . LEU A 1 198 ? -13.438 -15.508 -2.867 1 98.88 198 LEU A CA 1
ATOM 1494 C C . LEU A 1 198 ? -13.406 -16.625 -1.835 1 98.88 198 LEU A C 1
ATOM 1496 O O . LEU A 1 198 ? -13.859 -16.453 -0.702 1 98.88 198 LEU A O 1
ATOM 1500 N N . LEU A 1 199 ? -12.82 -17.719 -2.23 1 98.62 199 LEU A N 1
ATOM 1501 C CA . LEU A 1 199 ? -12.805 -18.891 -1.372 1 98.62 199 LEU A CA 1
ATOM 1502 C C . LEU A 1 199 ? -11.922 -18.656 -0.15 1 98.62 199 LEU A C 1
ATOM 1504 O O . LEU A 1 199 ? -12.359 -18.875 0.984 1 98.62 199 LEU A O 1
ATOM 1508 N N . THR A 1 200 ? -10.734 -18.156 -0.344 1 98.56 200 THR A N 1
ATOM 1509 C CA . THR A 1 200 ? -9.789 -18.047 0.762 1 98.56 200 THR A CA 1
ATOM 1510 C C . THR A 1 200 ? -10.148 -16.875 1.673 1 98.56 200 THR A C 1
ATOM 1512 O O . THR A 1 200 ? -9.812 -16.891 2.859 1 98.56 200 THR A O 1
ATOM 1515 N N . ALA A 1 201 ? -10.867 -15.859 1.177 1 98.81 201 ALA A N 1
ATOM 1516 C CA . ALA A 1 201 ? -11.297 -14.742 2.016 1 98.81 201 ALA A CA 1
ATOM 1517 C C . ALA A 1 201 ? -12.195 -15.227 3.148 1 98.81 201 ALA A C 1
ATOM 1519 O O . ALA A 1 201 ? -12.195 -14.656 4.242 1 98.81 201 ALA A O 1
ATOM 1520 N N . GLN A 1 202 ? -12.922 -16.266 2.879 1 98.56 202 GLN A N 1
ATOM 1521 C CA . GLN A 1 202 ? -13.891 -16.766 3.844 1 98.56 202 GLN A CA 1
ATOM 1522 C C . GLN A 1 202 ? -13.195 -17.328 5.082 1 98.56 202 GLN A C 1
ATOM 1524 O O . GLN A 1 202 ? -13.812 -17.453 6.141 1 98.56 202 GLN A O 1
ATOM 1529 N N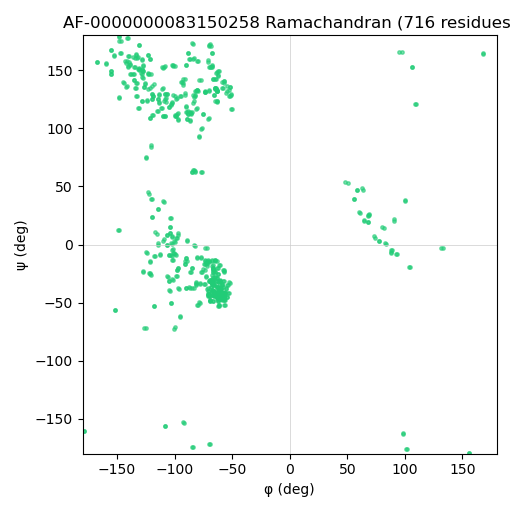 . PHE A 1 203 ? -11.867 -17.688 4.992 1 97.88 203 PHE A N 1
ATOM 1530 C CA . PHE A 1 203 ? -11.109 -18.094 6.168 1 97.88 203 PHE A CA 1
ATOM 1531 C C . PHE A 1 203 ? -10.961 -16.938 7.152 1 97.88 203 PHE A C 1
ATOM 1533 O O . PHE A 1 203 ? -10.617 -17.156 8.312 1 97.88 203 PHE A O 1
ATOM 1540 N N . TYR A 1 204 ? -11.266 -15.664 6.738 1 98.12 204 TYR A N 1
ATOM 1541 C CA . TYR A 1 204 ? -11.07 -14.477 7.566 1 98.12 204 TYR A CA 1
ATOM 1542 C C . TYR A 1 204 ? -12.414 -13.836 7.914 1 98.12 204 TYR A C 1
ATOM 1544 O O . TYR A 1 204 ? -12.453 -12.727 8.453 1 98.12 204 TYR A O 1
ATOM 1552 N N . SER A 1 205 ? -13.492 -14.344 7.492 1 97.94 205 SER A N 1
ATOM 1553 C CA . SER A 1 205 ? -14.867 -14.07 7.895 1 97.94 205 SER A CA 1
ATOM 1554 C C . SER A 1 205 ? -15.266 -12.633 7.578 1 97.94 205 SER A C 1
ATOM 1556 O O . SER A 1 205 ? -15.789 -11.922 8.438 1 97.94 205 SER A O 1
ATOM 1558 N N . PRO A 1 206 ? -15.008 -12.125 6.406 1 98.69 206 PRO A N 1
ATOM 1559 C CA . PRO A 1 206 ? -15.648 -10.859 6.047 1 98.69 206 PRO A CA 1
ATOM 1560 C C . PRO A 1 206 ? -17.172 -10.953 6.02 1 98.69 206 PRO A C 1
ATOM 1562 O O . PRO A 1 206 ? -17.719 -12.008 5.695 1 98.69 206 PRO A O 1
ATOM 1565 N N . ALA A 1 207 ? -17.828 -9.844 6.328 1 98.5 207 ALA A N 1
ATOM 1566 C CA . ALA A 1 207 ? -19.297 -9.844 6.422 1 98.5 207 ALA A CA 1
ATOM 1567 C C . ALA A 1 207 ? -19.938 -9.719 5.043 1 98.5 207 ALA A C 1
ATOM 1569 O O . ALA A 1 207 ? -21.016 -10.25 4.809 1 98.5 207 ALA A O 1
ATOM 1570 N N . THR A 1 208 ? -19.281 -8.977 4.184 1 98.88 208 THR A N 1
ATOM 1571 C CA . THR A 1 208 ? -19.781 -8.719 2.84 1 98.88 208 THR A CA 1
ATOM 1572 C C . THR A 1 208 ? -18.719 -9.039 1.792 1 98.88 208 THR A C 1
ATOM 1574 O O . THR A 1 208 ? -17.578 -8.562 1.88 1 98.88 208 THR A O 1
ATOM 1577 N N . ILE A 1 209 ? -19.078 -9.922 0.859 1 98.94 209 ILE A N 1
ATOM 1578 C CA . ILE A 1 209 ? -18.219 -10.266 -0.263 1 98.94 209 ILE A CA 1
ATOM 1579 C C . ILE A 1 209 ? -18.938 -9.969 -1.578 1 98.94 209 ILE A C 1
ATOM 1581 O O . ILE A 1 209 ? -19.859 -10.688 -1.967 1 98.94 209 ILE A O 1
ATOM 1585 N N . ILE A 1 210 ? -18.469 -8.93 -2.27 1 99 210 ILE A N 1
ATOM 1586 C CA . ILE A 1 210 ? -19.047 -8.508 -3.539 1 99 210 ILE A CA 1
ATOM 1587 C C . ILE A 1 210 ? -18.156 -8.977 -4.691 1 99 210 ILE A C 1
ATOM 1589 O O . ILE A 1 210 ? -16.984 -8.625 -4.754 1 99 210 ILE A O 1
ATOM 1593 N N . VAL A 1 211 ? -18.703 -9.773 -5.586 1 98.94 211 VAL A N 1
ATOM 1594 C CA . VAL A 1 211 ? -17.938 -10.219 -6.746 1 98.94 211 VAL A CA 1
ATOM 1595 C C . VAL A 1 211 ? -18.453 -9.523 -8.008 1 98.94 211 VAL A C 1
ATOM 1597 O O . VAL A 1 211 ? -19.656 -9.508 -8.258 1 98.94 211 VAL A O 1
ATOM 1600 N N . VAL A 1 212 ? -17.547 -8.938 -8.773 1 98.94 212 VAL A N 1
ATOM 1601 C CA . VAL A 1 212 ? -17.875 -8.219 -10 1 98.94 212 VAL A CA 1
ATOM 1602 C C . VAL A 1 212 ? -17.281 -8.961 -11.203 1 98.94 212 VAL A C 1
ATOM 1604 O O . VAL A 1 212 ? -16.094 -9.266 -11.227 1 98.94 212 VAL A O 1
ATOM 1607 N N . ASP A 1 213 ? -18.109 -9.273 -12.148 1 98.75 213 ASP A N 1
ATOM 1608 C CA . ASP A 1 213 ? -17.672 -9.914 -13.383 1 98.75 213 ASP A CA 1
ATOM 1609 C C . ASP A 1 213 ? -18.703 -9.719 -14.492 1 98.75 213 ASP A C 1
ATOM 1611 O O . ASP A 1 213 ? -19.891 -9.531 -14.219 1 98.75 213 ASP A O 1
ATOM 1615 N N . MET A 1 214 ? -18.219 -9.797 -15.711 1 97.62 214 MET A N 1
ATOM 1616 C CA . MET A 1 214 ? -19.125 -9.602 -16.844 1 97.62 214 MET A CA 1
ATOM 1617 C C . MET A 1 214 ? -19.828 -10.906 -17.203 1 97.62 214 MET A C 1
ATOM 1619 O O . MET A 1 214 ? -20.828 -10.898 -17.938 1 97.62 214 MET A O 1
ATOM 1623 N N . ASP A 1 215 ? -19.297 -12.062 -16.797 1 97 215 ASP A N 1
ATOM 1624 C CA . ASP A 1 215 ? -19.797 -13.383 -17.125 1 97 215 ASP A CA 1
ATOM 1625 C C . ASP A 1 215 ? -20.812 -13.859 -16.094 1 97 215 ASP A C 1
ATOM 1627 O O . ASP A 1 215 ? -20.469 -14.117 -14.938 1 97 215 ASP A O 1
ATOM 1631 N N . GLU A 1 216 ? -22.062 -14.109 -16.531 1 96.81 216 GLU A N 1
ATOM 1632 C CA . GLU A 1 216 ? -23.125 -14.508 -15.625 1 96.81 216 GLU A CA 1
ATOM 1633 C C . GLU A 1 216 ? -22.875 -15.891 -15.039 1 96.81 216 GLU A C 1
ATOM 1635 O O . GLU A 1 216 ? -23.25 -16.172 -13.898 1 96.81 216 GLU A O 1
ATOM 1640 N N . ASN A 1 217 ? -22.266 -16.719 -15.82 1 95.88 217 ASN A N 1
ATOM 1641 C CA . ASN A 1 217 ? -21.953 -18.047 -15.32 1 95.88 217 ASN A CA 1
ATOM 1642 C C . ASN A 1 217 ? -20.969 -17.984 -14.156 1 95.88 217 ASN A C 1
ATOM 1644 O O . ASN A 1 217 ? -21.109 -18.703 -13.172 1 95.88 217 ASN A O 1
ATOM 1648 N N . ARG A 1 218 ? -20 -17.156 -14.289 1 97.44 218 ARG A N 1
ATOM 1649 C CA . ARG A 1 218 ? -19 -17 -13.234 1 97.44 218 ARG A CA 1
ATOM 1650 C C . ARG A 1 218 ? -19.625 -16.375 -11.992 1 97.44 218 ARG A C 1
ATOM 1652 O O . ARG A 1 218 ? -19.312 -16.766 -10.867 1 97.44 218 ARG A O 1
ATOM 1659 N N . LEU A 1 219 ? -20.516 -15.414 -12.211 1 98.44 219 LEU A N 1
ATOM 1660 C CA . LEU A 1 219 ? -21.203 -14.773 -11.094 1 98.44 219 LEU A CA 1
ATOM 1661 C C . LEU A 1 219 ? -22.078 -15.773 -10.352 1 98.44 219 LEU A C 1
ATOM 1663 O O . LEU A 1 219 ? -22.156 -15.75 -9.125 1 98.44 219 LEU A O 1
ATOM 1667 N N . ALA A 1 220 ? -22.766 -16.625 -11.109 1 97.81 220 ALA A N 1
ATOM 1668 C CA . ALA A 1 220 ? -23.578 -17.672 -10.492 1 97.81 220 ALA A CA 1
ATOM 1669 C C . ALA A 1 220 ? -22.719 -18.609 -9.656 1 97.81 220 ALA A C 1
ATOM 1671 O O . ALA A 1 220 ? -23.094 -18.969 -8.539 1 97.81 220 ALA A O 1
ATOM 1672 N N . MET A 1 221 ? -21.609 -18.969 -10.211 1 97.62 221 MET A N 1
ATOM 1673 C CA . MET A 1 221 ? -20.688 -19.812 -9.469 1 97.62 221 MET A CA 1
ATOM 1674 C C . MET A 1 221 ? -20.188 -19.125 -8.211 1 97.62 221 MET A C 1
ATOM 1676 O O . MET A 1 221 ? -20.094 -19.734 -7.148 1 97.62 221 MET A O 1
ATOM 1680 N N . ALA A 1 222 ? -19.859 -17.844 -8.312 1 98.62 222 ALA A N 1
ATOM 1681 C CA . ALA A 1 222 ? -19.406 -17.062 -7.164 1 98.62 222 ALA A CA 1
ATOM 1682 C C . ALA A 1 222 ? -20.438 -17.062 -6.055 1 98.62 222 ALA A C 1
ATOM 1684 O O . ALA A 1 222 ? -20.109 -17.219 -4.875 1 98.62 222 ALA A O 1
ATOM 1685 N N . LYS A 1 223 ? -21.641 -16.859 -6.438 1 98.31 223 LYS A N 1
ATOM 1686 C CA . LYS A 1 223 ? -22.719 -16.859 -5.461 1 98.31 223 LYS A CA 1
ATOM 1687 C C . LYS A 1 223 ? -22.812 -18.203 -4.75 1 98.31 223 LYS A C 1
ATOM 1689 O O . LYS A 1 223 ? -22.969 -18.266 -3.525 1 98.31 223 LYS A O 1
ATOM 1694 N N . GLU A 1 224 ? -22.672 -19.219 -5.473 1 97.62 224 GLU A N 1
ATOM 1695 C CA . GLU A 1 224 ? -22.719 -20.578 -4.914 1 97.62 224 GLU A CA 1
ATOM 1696 C C . GLU A 1 224 ? -21.562 -20.812 -3.963 1 97.62 224 GLU A C 1
ATOM 1698 O O . GLU A 1 224 ? -21.688 -21.578 -2.998 1 97.62 224 GLU A O 1
ATOM 1703 N N . MET A 1 225 ? -20.562 -20.109 -4.258 1 97.94 225 MET A N 1
ATOM 1704 C CA . MET A 1 225 ? -19.328 -20.422 -3.531 1 97.94 225 MET A CA 1
ATOM 1705 C C . MET A 1 225 ? -19.109 -19.438 -2.393 1 97.94 225 MET A C 1
ATOM 1707 O O . MET A 1 225 ? -18.062 -19.453 -1.742 1 97.94 225 MET A O 1
ATOM 1711 N N . GLY A 1 226 ? -20.016 -18.484 -2.156 1 98.06 226 GLY A N 1
ATOM 1712 C CA . GLY A 1 226 ? -19.906 -17.75 -0.907 1 98.06 226 GLY A CA 1
ATOM 1713 C C . GLY A 1 226 ? -20.016 -16.25 -1.093 1 98.06 226 GLY A C 1
ATOM 1714 O O . GLY A 1 226 ? -20.062 -15.492 -0.115 1 98.06 226 GLY A O 1
ATOM 1715 N N . ALA A 1 227 ? -20.141 -15.773 -2.33 1 98.81 227 ALA A N 1
ATOM 1716 C CA . ALA A 1 227 ? -20.344 -14.344 -2.533 1 98.81 227 ALA A CA 1
ATOM 1717 C C . ALA A 1 227 ? -21.688 -13.898 -1.952 1 98.81 227 ALA A C 1
ATOM 1719 O O . ALA A 1 227 ? -22.719 -14.555 -2.17 1 98.81 227 ALA A O 1
ATOM 1720 N N . THR A 1 228 ? -21.672 -12.789 -1.221 1 98.88 228 THR A N 1
ATOM 1721 C CA . THR A 1 228 ? -22.922 -12.258 -0.685 1 98.88 228 THR A CA 1
ATOM 1722 C C . THR A 1 228 ? -23.656 -11.453 -1.744 1 98.88 228 THR A C 1
ATOM 1724 O O . THR A 1 228 ? -24.891 -11.383 -1.727 1 98.88 228 THR A O 1
ATOM 1727 N N . HIS A 1 229 ? -22.906 -10.812 -2.617 1 98.94 229 HIS A N 1
ATOM 1728 C CA . HIS A 1 229 ? -23.438 -10.008 -3.713 1 98.94 229 HIS A CA 1
ATOM 1729 C C . HIS A 1 229 ? -22.641 -10.242 -4.996 1 98.94 229 HIS A C 1
ATOM 1731 O O . HIS A 1 229 ? -21.453 -10.531 -4.949 1 98.94 229 HIS A O 1
ATOM 1737 N N . THR A 1 230 ? -23.312 -10.18 -6.082 1 98.88 230 THR A N 1
ATOM 1738 C CA . THR A 1 230 ? -22.672 -10.211 -7.391 1 98.88 230 THR A CA 1
ATOM 1739 C C . THR A 1 230 ? -23.125 -9.047 -8.25 1 98.88 230 THR A C 1
ATOM 1741 O O . THR A 1 230 ? -24.281 -8.609 -8.148 1 98.88 230 THR A O 1
ATOM 1744 N N . ILE A 1 231 ? -22.234 -8.516 -9.031 1 98.94 231 ILE A N 1
ATOM 1745 C CA . ILE A 1 231 ? -22.531 -7.379 -9.891 1 98.94 231 ILE A CA 1
ATOM 1746 C C . ILE A 1 231 ? -22 -7.637 -11.297 1 98.94 231 ILE A C 1
ATOM 1748 O O . ILE A 1 231 ? -20.844 -8.039 -11.461 1 98.94 231 ILE A O 1
ATOM 1752 N N . ASN A 1 232 ? -22.812 -7.492 -12.305 1 98.75 232 ASN A N 1
ATOM 1753 C CA . ASN A 1 232 ? -22.406 -7.484 -13.703 1 98.75 232 ASN A CA 1
ATOM 1754 C C . ASN A 1 232 ? -22.281 -6.066 -14.25 1 98.75 232 ASN A C 1
ATOM 1756 O O . ASN A 1 232 ? -23.297 -5.398 -14.469 1 98.75 232 ASN A O 1
ATOM 1760 N N . PRO A 1 233 ? -21.078 -5.656 -14.516 1 98.12 233 PRO A N 1
ATOM 1761 C CA . PRO A 1 233 ? -20.891 -4.266 -14.93 1 98.12 233 PRO A CA 1
ATOM 1762 C C . PRO A 1 233 ? -21.5 -3.969 -16.297 1 98.12 233 PRO A C 1
ATOM 1764 O O . PRO A 1 233 ? -21.641 -2.803 -16.672 1 98.12 233 PRO A O 1
ATOM 1767 N N . ASN A 1 234 ? -21.875 -4.984 -17.062 1 97.06 234 ASN A N 1
ATOM 1768 C CA . ASN A 1 234 ? -22.578 -4.785 -18.328 1 97.06 234 ASN A CA 1
ATOM 1769 C C . ASN A 1 234 ? -24.047 -4.406 -18.094 1 97.06 234 ASN A C 1
ATOM 1771 O O . ASN A 1 234 ? -24.703 -3.867 -18.984 1 97.06 234 ASN A O 1
ATOM 1775 N N . LYS A 1 235 ? -24.516 -4.719 -16.969 1 97.56 235 LYS A N 1
ATOM 1776 C CA . LYS A 1 235 ? -25.938 -4.543 -16.688 1 97.56 235 LYS A CA 1
ATOM 1777 C C . LYS A 1 235 ? -26.188 -3.361 -15.766 1 97.56 235 LYS A C 1
ATOM 1779 O O . LYS A 1 235 ? -27.281 -2.797 -15.742 1 97.56 235 LYS A O 1
ATOM 1784 N N . GLU A 1 236 ? -25.25 -3.025 -14.938 1 97.44 236 GLU A N 1
ATOM 1785 C CA . GLU A 1 236 ? -25.375 -1.916 -14 1 97.44 236 GLU A CA 1
ATOM 1786 C C . GLU A 1 236 ? -24.016 -1.308 -13.656 1 97.44 236 GLU A C 1
ATOM 1788 O O . GLU A 1 236 ? -22.984 -1.911 -13.93 1 97.44 236 GLU A O 1
ATOM 1793 N N . ASP A 1 237 ? -24.062 -0.071 -13.117 1 98.5 237 ASP A N 1
ATOM 1794 C CA . ASP A 1 237 ? -22.828 0.62 -12.719 1 98.5 237 ASP A CA 1
ATOM 1795 C C . ASP A 1 237 ? -22.203 -0.035 -11.484 1 98.5 237 ASP A C 1
ATOM 1797 O O . ASP A 1 237 ? -22.719 0.117 -10.367 1 98.5 237 ASP A O 1
ATOM 1801 N N . ALA A 1 238 ? -21.125 -0.679 -11.68 1 98.81 238 ALA A N 1
ATOM 1802 C CA . ALA A 1 238 ? -20.5 -1.463 -10.625 1 98.81 238 ALA A CA 1
ATOM 1803 C C . ALA A 1 238 ? -20.109 -0.575 -9.445 1 98.81 238 ALA A C 1
ATOM 1805 O O . ALA A 1 238 ? -20.297 -0.943 -8.289 1 98.81 238 ALA A O 1
ATOM 1806 N N . VAL A 1 239 ? -19.516 0.586 -9.695 1 98.88 239 VAL A N 1
ATOM 1807 C CA . VAL A 1 239 ? -19.078 1.495 -8.641 1 98.88 239 VAL A CA 1
ATOM 1808 C C . VAL A 1 239 ? -20.266 1.952 -7.809 1 98.88 239 VAL A C 1
ATOM 1810 O O . VAL A 1 239 ? -20.25 1.843 -6.578 1 98.88 239 VAL A O 1
ATOM 1813 N N . ALA A 1 240 ? -21.281 2.467 -8.438 1 98.81 240 ALA A N 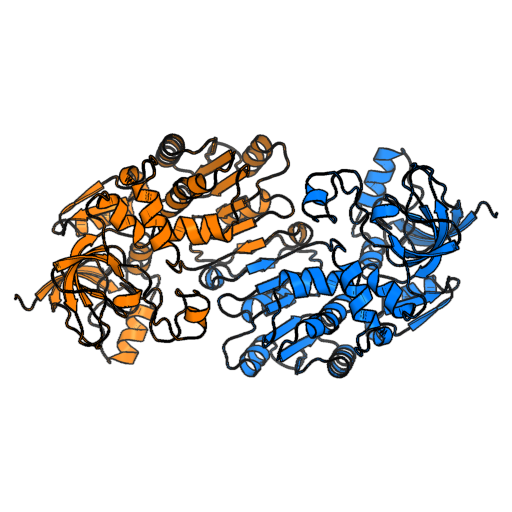1
ATOM 1814 C CA . ALA A 1 240 ? -22.469 2.947 -7.746 1 98.81 240 ALA A CA 1
ATOM 1815 C C . ALA A 1 240 ? -23.109 1.84 -6.906 1 98.81 240 ALA A C 1
ATOM 1817 O O . ALA A 1 240 ? -23.531 2.08 -5.773 1 98.81 240 ALA A O 1
ATOM 1818 N N . LYS A 1 241 ? -23.172 0.634 -7.488 1 98.88 241 LYS A N 1
ATOM 1819 C CA . LYS A 1 241 ? -23.812 -0.477 -6.789 1 98.88 241 LYS A CA 1
ATOM 1820 C C . LYS A 1 241 ? -23.016 -0.9 -5.566 1 98.88 241 LYS A C 1
ATOM 1822 O O . LYS A 1 241 ? -23.578 -1.205 -4.516 1 98.88 241 LYS A O 1
ATOM 1827 N N . ILE A 1 242 ? -21.703 -0.998 -5.68 1 98.94 242 ILE A N 1
ATOM 1828 C CA . ILE A 1 242 ? -20.859 -1.334 -4.539 1 98.94 242 ILE A CA 1
ATOM 1829 C C . ILE A 1 242 ? -21.062 -0.299 -3.432 1 98.94 242 ILE A C 1
ATOM 1831 O O . ILE A 1 242 ? -21.203 -0.654 -2.26 1 98.94 242 ILE A O 1
ATOM 1835 N N . LEU A 1 243 ? -21.031 0.982 -3.771 1 98.81 243 LEU A N 1
ATOM 1836 C CA . LEU A 1 243 ? -21.219 2.043 -2.787 1 98.81 243 LEU A CA 1
ATOM 1837 C C . LEU A 1 243 ? -22.578 1.944 -2.131 1 98.81 243 LEU A C 1
ATOM 1839 O O . LEU A 1 243 ? -22.719 2.158 -0.924 1 98.81 243 LEU A O 1
ATOM 1843 N N . GLU A 1 244 ? -23.562 1.597 -2.965 1 98.75 244 GLU A N 1
ATOM 1844 C CA . GLU A 1 244 ? -24.906 1.391 -2.414 1 98.75 244 GLU A CA 1
ATOM 1845 C C . GLU A 1 244 ? -24.906 0.261 -1.388 1 98.75 244 GLU A C 1
ATOM 1847 O O . GLU A 1 244 ? -25.438 0.421 -0.283 1 98.75 244 GLU A O 1
ATOM 1852 N N . ILE A 1 245 ? -24.297 -0.874 -1.706 1 98.75 245 ILE A N 1
ATOM 1853 C CA . ILE A 1 245 ? -24.266 -2.055 -0.85 1 98.75 245 ILE A CA 1
ATOM 1854 C C . ILE A 1 245 ? -23.531 -1.726 0.453 1 98.75 245 ILE A C 1
ATOM 1856 O O . ILE A 1 245 ? -23.891 -2.244 1.515 1 98.75 245 ILE A O 1
ATOM 1860 N N . THR A 1 246 ? -22.609 -0.801 0.431 1 98.44 246 THR A N 1
ATOM 1861 C CA . THR A 1 246 ? -21.766 -0.512 1.582 1 98.44 246 THR A CA 1
ATOM 1862 C C . THR A 1 246 ? -22.219 0.776 2.27 1 98.44 246 THR A C 1
ATOM 1864 O O . THR A 1 246 ? -21.438 1.396 2.998 1 98.44 246 THR A O 1
ATOM 1867 N N . GLY A 1 247 ? -23.391 1.24 1.975 1 97.25 247 GLY A N 1
ATOM 1868 C CA . GLY A 1 247 ? -23.938 2.416 2.633 1 97.25 247 GLY A CA 1
ATOM 1869 C C . GLY A 1 247 ? -23.219 3.699 2.258 1 97.25 247 GLY A C 1
ATOM 1870 O O . GLY A 1 247 ? -23.109 4.613 3.076 1 97.25 247 GLY A O 1
ATOM 1871 N N . GLY A 1 248 ? -22.641 3.699 1.124 1 97.25 248 GLY A N 1
ATOM 1872 C CA . GLY A 1 248 ? -21.984 4.891 0.624 1 97.25 248 GLY A CA 1
ATOM 1873 C C . GLY A 1 248 ? -20.531 4.996 1.062 1 97.25 248 GLY A C 1
ATOM 1874 O O . GLY A 1 248 ? -19.781 5.832 0.554 1 97.25 248 GLY A O 1
ATOM 1875 N N . ARG A 1 249 ? -20.031 4.203 1.884 1 95.31 249 ARG A N 1
ATOM 1876 C CA . ARG A 1 249 ? -18.719 4.336 2.5 1 95.31 249 ARG A CA 1
ATOM 1877 C C . ARG A 1 249 ? -17.641 3.719 1.623 1 95.31 249 ARG A C 1
ATOM 1879 O O . ARG A 1 249 ? -16.516 4.223 1.564 1 95.31 249 ARG A O 1
ATOM 1886 N N . GLY A 1 250 ? -17.922 2.586 0.937 1 98.44 250 GLY A N 1
ATOM 1887 C CA . GLY A 1 250 ? -16.938 1.812 0.194 1 98.44 250 GLY A CA 1
ATOM 1888 C C . GLY A 1 250 ? -16.484 0.571 0.933 1 98.44 250 GLY A C 1
ATOM 1889 O O . GLY A 1 250 ? -17.031 0.226 1.982 1 98.44 250 GLY A O 1
ATOM 1890 N N . VAL A 1 251 ? -15.547 -0.086 0.341 1 98.94 251 VAL A N 1
ATOM 1891 C CA . VAL A 1 251 ? -15.133 -1.382 0.872 1 98.94 251 VAL A CA 1
ATOM 1892 C C . VAL A 1 251 ? -13.828 -1.231 1.642 1 98.94 251 VAL A C 1
ATOM 1894 O O . VAL A 1 251 ? -13.047 -0.314 1.377 1 98.94 251 VAL A O 1
ATOM 1897 N N . ASP A 1 252 ? -13.602 -2.166 2.619 1 98.81 252 ASP A N 1
ATOM 1898 C CA . ASP A 1 252 ? -12.344 -2.254 3.354 1 98.81 252 ASP A CA 1
ATOM 1899 C C . ASP A 1 252 ? -11.203 -2.691 2.439 1 98.81 252 ASP A C 1
ATOM 1901 O O . ASP A 1 252 ? -10.062 -2.26 2.611 1 98.81 252 ASP A O 1
ATOM 1905 N N . CYS A 1 253 ? -11.562 -3.502 1.471 1 98.94 253 CYS A N 1
ATOM 1906 C CA . CYS A 1 253 ? -10.578 -4.02 0.528 1 98.94 253 CYS A CA 1
ATOM 1907 C C . CYS A 1 253 ? -11.195 -4.238 -0.846 1 98.94 253 CYS A C 1
ATOM 1909 O O . CYS A 1 253 ? -12.266 -4.848 -0.96 1 98.94 253 CYS A O 1
ATOM 1911 N N . ALA A 1 254 ? -10.602 -3.676 -1.831 1 99 254 ALA A N 1
ATOM 1912 C CA . ALA A 1 254 ? -10.906 -3.969 -3.227 1 99 254 ALA A CA 1
ATOM 1913 C C . ALA A 1 254 ? -9.789 -4.773 -3.881 1 99 254 ALA A C 1
ATOM 1915 O O . ALA A 1 254 ? -8.633 -4.344 -3.887 1 99 254 ALA A O 1
ATOM 1916 N N . MET A 1 255 ? -10.125 -5.938 -4.414 1 98.94 255 MET A N 1
ATOM 1917 C CA . MET A 1 255 ? -9.156 -6.797 -5.086 1 98.94 255 MET A CA 1
ATOM 1918 C C . MET A 1 255 ? -9.328 -6.73 -6.602 1 98.94 255 MET A C 1
ATOM 1920 O O . MET A 1 255 ? -10.414 -7.004 -7.121 1 98.94 255 MET A O 1
ATOM 1924 N N . GLU A 1 256 ? -8.344 -6.293 -7.301 1 98.94 256 GLU A N 1
ATOM 1925 C CA . GLU A 1 256 ? -8.32 -6.281 -8.758 1 98.94 256 GLU A CA 1
ATOM 1926 C C . GLU A 1 256 ? -7.754 -7.59 -9.312 1 98.94 256 GLU A C 1
ATOM 1928 O O . GLU A 1 256 ? -6.559 -7.852 -9.195 1 98.94 256 GLU A O 1
ATOM 1933 N N . ALA A 1 257 ? -8.578 -8.445 -9.898 1 98.38 257 ALA A N 1
ATOM 1934 C CA . ALA A 1 257 ? -8.148 -9.805 -10.227 1 98.38 257 ALA A CA 1
ATOM 1935 C C . ALA A 1 257 ? -8.25 -10.062 -11.727 1 98.38 257 ALA A C 1
ATOM 1937 O O . ALA A 1 257 ? -8.398 -11.203 -12.164 1 98.38 257 ALA A O 1
ATOM 1938 N N . VAL A 1 258 ? -8.211 -9.023 -12.539 1 97 258 VAL A N 1
ATOM 1939 C CA . VAL A 1 258 ? -8.336 -9.18 -13.984 1 97 258 VAL A CA 1
ATOM 1940 C C . VAL A 1 258 ? -7.062 -8.695 -14.664 1 97 258 VAL A C 1
ATOM 1942 O O . VAL A 1 258 ? -6.488 -9.398 -15.5 1 97 258 VAL A O 1
ATOM 1945 N N . GLY A 1 259 ? -6.645 -7.441 -14.352 1 96.88 259 GLY A N 1
ATOM 1946 C CA . GLY A 1 259 ? -5.453 -6.883 -14.969 1 96.88 259 GLY A CA 1
ATOM 1947 C C . GLY A 1 259 ? -5.766 -5.934 -16.109 1 96.88 259 GLY A C 1
ATOM 1948 O O . GLY A 1 259 ? -5.051 -5.914 -17.125 1 96.88 259 GLY A O 1
ATOM 1949 N N . TYR A 1 260 ? -6.863 -5.125 -15.93 1 97.19 260 TYR A N 1
ATOM 1950 C CA . TYR A 1 260 ? -7.246 -4.129 -16.922 1 97.19 260 TYR A CA 1
ATOM 1951 C C . TYR A 1 260 ? -7.441 -2.76 -16.281 1 97.19 260 TYR A C 1
ATOM 1953 O O . TYR A 1 260 ? -7.836 -2.666 -15.117 1 97.19 260 TYR A O 1
ATOM 1961 N N . PRO A 1 261 ? -7.176 -1.654 -17.094 1 98.19 261 PRO A N 1
ATOM 1962 C CA . PRO A 1 261 ? -7.383 -0.31 -16.562 1 98.19 261 PRO A CA 1
ATOM 1963 C C . PRO A 1 261 ? -8.797 -0.101 -16.031 1 98.19 261 PRO A C 1
ATOM 1965 O O . PRO A 1 261 ? -8.984 0.496 -14.961 1 98.19 261 PRO A O 1
ATOM 1968 N N . ALA A 1 262 ? -9.789 -0.653 -16.688 1 98.12 262 ALA A N 1
ATOM 1969 C CA . ALA A 1 262 ? -11.18 -0.451 -16.281 1 98.12 262 ALA A CA 1
ATOM 1970 C C . ALA A 1 262 ? -11.469 -1.116 -14.945 1 98.12 262 ALA A C 1
ATOM 1972 O O . ALA A 1 262 ? -12.227 -0.586 -14.133 1 98.12 262 ALA A O 1
ATOM 1973 N N . THR A 1 263 ? -10.93 -2.303 -14.734 1 98.62 263 THR A N 1
ATOM 1974 C CA . THR A 1 263 ? -11.164 -3.01 -13.484 1 98.62 263 THR A CA 1
ATOM 1975 C C . THR A 1 263 ? -10.375 -2.371 -12.344 1 98.62 263 THR A C 1
ATOM 1977 O O . THR A 1 263 ? -10.844 -2.324 -11.203 1 98.62 263 THR A O 1
ATOM 1980 N N . TRP A 1 264 ? -9.188 -1.859 -12.703 1 98.75 264 TRP A N 1
ATOM 1981 C CA . TRP A 1 264 ? -8.461 -1.042 -11.742 1 98.75 264 TRP A CA 1
ATOM 1982 C C . TRP A 1 264 ? -9.289 0.163 -11.305 1 98.75 264 TRP A C 1
ATOM 1984 O O . TRP A 1 264 ? -9.359 0.48 -10.117 1 98.75 264 TRP A O 1
ATOM 1994 N N . ASP A 1 265 ? -9.852 0.788 -12.266 1 98.81 265 ASP A N 1
ATOM 1995 C CA . ASP A 1 265 ? -10.609 2.006 -12 1 98.81 265 ASP A CA 1
ATOM 1996 C C . ASP A 1 265 ? -11.773 1.735 -11.039 1 98.81 265 ASP A C 1
ATOM 1998 O O . ASP A 1 265 ? -12.055 2.551 -10.164 1 98.81 265 ASP A O 1
ATOM 2002 N N . ILE A 1 266 ? -12.43 0.624 -11.164 1 98.88 266 ILE A N 1
ATOM 2003 C CA . ILE A 1 266 ? -13.484 0.257 -10.227 1 98.88 266 ILE A CA 1
ATOM 2004 C C . ILE A 1 266 ? -12.914 0.165 -8.812 1 98.88 266 ILE A C 1
ATOM 2006 O O . ILE A 1 266 ? -13.477 0.741 -7.875 1 98.88 266 ILE A O 1
ATOM 2010 N N . CYS A 1 267 ? -11.797 -0.513 -8.695 1 98.94 267 CYS A N 1
ATOM 2011 C CA . CYS A 1 267 ? -11.219 -0.772 -7.379 1 98.94 267 CYS A CA 1
ATOM 2012 C C . CYS A 1 267 ? -10.836 0.531 -6.688 1 98.94 267 CYS A C 1
ATOM 2014 O O . CYS A 1 267 ? -11.156 0.728 -5.512 1 98.94 267 CYS A O 1
ATOM 2016 N N . GLN A 1 268 ? -10.164 1.48 -7.414 1 98.81 268 GLN A N 1
ATOM 2017 C CA . GLN A 1 268 ? -9.688 2.697 -6.762 1 98.81 268 GLN A CA 1
ATOM 2018 C C . GLN A 1 268 ? -10.844 3.631 -6.43 1 98.81 268 GLN A C 1
ATOM 2020 O O . GLN A 1 268 ? -10.719 4.5 -5.562 1 98.81 268 GLN A O 1
ATOM 2025 N N . LYS A 1 269 ? -12.039 3.42 -7.02 1 98.81 269 LYS A N 1
ATOM 2026 C CA . LYS A 1 269 ? -13.18 4.301 -6.793 1 98.81 269 LYS A CA 1
ATOM 2027 C C . LYS A 1 269 ? -14.023 3.812 -5.621 1 98.81 269 LYS A C 1
ATOM 2029 O O . LYS A 1 269 ? -14.805 4.578 -5.047 1 98.81 269 LYS A O 1
ATOM 2034 N N . VAL A 1 270 ? -13.844 2.562 -5.215 1 98.88 270 VAL A N 1
ATOM 2035 C CA . VAL A 1 270 ? -14.797 2.023 -4.254 1 98.88 270 VAL A CA 1
ATOM 2036 C C . VAL A 1 270 ? -14.109 1.782 -2.916 1 98.88 270 VAL A C 1
ATOM 2038 O O . VAL A 1 270 ? -14.758 1.463 -1.919 1 98.88 270 VAL A O 1
ATOM 2041 N N . VAL A 1 271 ? -12.781 1.904 -2.811 1 98.88 271 VAL A N 1
ATOM 2042 C CA . VAL A 1 271 ? -12.062 1.678 -1.564 1 98.88 271 VAL A CA 1
ATOM 2043 C C . VAL A 1 271 ? -12.367 2.805 -0.579 1 98.88 271 VAL A C 1
ATOM 2045 O O . VAL A 1 271 ? -12.391 3.979 -0.958 1 98.88 271 VAL A O 1
ATOM 2048 N N . LYS A 1 272 ? -12.672 2.514 0.65 1 98.19 272 LYS A N 1
ATOM 2049 C CA . LYS A 1 272 ? -12.961 3.549 1.637 1 98.19 272 LYS A CA 1
ATOM 2050 C C . LYS A 1 272 ? -11.68 4.078 2.271 1 98.19 272 LYS A C 1
ATOM 2052 O O . LYS A 1 272 ? -10.594 3.553 2.021 1 98.19 272 LYS A O 1
ATOM 2057 N N . GLU A 1 273 ? -11.734 5.133 3.1 1 98 273 GLU A N 1
ATOM 2058 C CA . GLU A 1 273 ? -10.57 5.676 3.795 1 98 273 GLU A CA 1
ATOM 2059 C C . GLU A 1 273 ? -9.906 4.621 4.676 1 98 273 GLU A C 1
ATOM 2061 O O . GLU A 1 273 ? -10.594 3.852 5.352 1 98 273 GLU A O 1
ATOM 2066 N N . GLY A 1 274 ? -8.617 4.586 4.562 1 98.19 274 GLY A N 1
ATOM 2067 C CA . GLY A 1 274 ? -7.863 3.617 5.34 1 98.19 274 GLY A CA 1
ATOM 2068 C C . GLY A 1 274 ? -7.926 2.213 4.77 1 98.19 274 GLY A C 1
ATOM 2069 O O . GLY A 1 274 ? -7.367 1.276 5.348 1 98.19 274 GLY A O 1
ATOM 2070 N N . GLY A 1 275 ? -8.594 2.076 3.631 1 98.62 275 GLY A N 1
ATOM 2071 C CA . GLY A 1 275 ? -8.789 0.757 3.049 1 98.62 275 GLY A CA 1
ATOM 2072 C C . GLY A 1 275 ? -7.621 0.301 2.199 1 98.62 275 GLY A C 1
ATOM 2073 O O . GLY A 1 275 ? -6.578 0.96 2.16 1 98.62 275 GLY A O 1
ATOM 2074 N N . HIS A 1 276 ? -7.797 -0.886 1.515 1 98.88 276 HIS A N 1
ATOM 2075 C CA . HIS A 1 276 ? -6.738 -1.521 0.735 1 98.88 276 HIS A CA 1
ATOM 2076 C C . HIS A 1 276 ? -7.203 -1.816 -0.687 1 98.88 276 HIS A C 1
ATOM 2078 O O . HIS A 1 276 ? -8.352 -2.215 -0.898 1 98.88 276 HIS A O 1
ATOM 2084 N N . VAL A 1 277 ? -6.379 -1.523 -1.632 1 98.94 277 VAL A N 1
ATOM 2085 C CA . VAL A 1 277 ? -6.516 -2.047 -2.986 1 98.94 277 VAL A CA 1
ATOM 2086 C C . VAL A 1 277 ? -5.43 -3.084 -3.252 1 98.94 277 VAL A C 1
ATOM 2088 O O . VAL A 1 277 ? -4.246 -2.748 -3.324 1 98.94 277 VAL A O 1
ATOM 2091 N N . ALA A 1 278 ? -5.828 -4.305 -3.359 1 98.94 278 ALA A N 1
ATOM 2092 C CA . ALA A 1 278 ? -4.895 -5.387 -3.662 1 98.94 278 ALA A CA 1
ATOM 2093 C C . ALA A 1 278 ? -4.934 -5.746 -5.145 1 98.94 278 ALA A C 1
ATOM 2095 O O . ALA A 1 278 ? -5.922 -6.301 -5.629 1 98.94 278 ALA A O 1
ATOM 2096 N N . ASN A 1 279 ? -3.893 -5.434 -5.824 1 98.88 279 ASN A N 1
ATOM 2097 C CA . ASN A 1 279 ? -3.805 -5.793 -7.234 1 98.88 279 ASN A CA 1
ATOM 2098 C C . ASN A 1 279 ? -3.281 -7.215 -7.422 1 98.88 279 ASN A C 1
ATOM 2100 O O . ASN A 1 279 ? -2.109 -7.488 -7.164 1 98.88 279 ASN A O 1
ATOM 2104 N N . VAL A 1 280 ? -4.148 -8.055 -7.93 1 98.25 280 VAL A N 1
ATOM 2105 C CA . VAL A 1 280 ? -3.805 -9.461 -8.156 1 98.25 280 VAL A CA 1
ATOM 2106 C C . VAL A 1 280 ? -3.576 -9.703 -9.648 1 98.25 280 VAL A C 1
ATOM 2108 O O . VAL A 1 280 ? -2.746 -10.531 -10.023 1 98.25 280 VAL A O 1
ATOM 2111 N N . GLY A 1 281 ? -4.266 -8.984 -10.453 1 96.56 281 GLY A N 1
ATOM 2112 C CA . GLY A 1 281 ? -4.27 -9.188 -11.898 1 96.56 281 GLY A CA 1
ATOM 2113 C C . GLY A 1 281 ? -2.957 -8.805 -12.555 1 96.56 281 GLY A C 1
ATOM 2114 O O . GLY A 1 281 ? -2.213 -7.969 -12.031 1 96.56 281 GLY A O 1
ATOM 2115 N N . VAL A 1 282 ? -2.691 -9.438 -13.664 1 94.31 282 VAL A N 1
ATOM 2116 C CA . VAL A 1 282 ? -1.523 -9.156 -14.492 1 94.31 282 VAL A CA 1
ATOM 2117 C C . VAL A 1 282 ? -1.859 -8.062 -15.5 1 94.31 282 VAL A C 1
ATOM 2119 O O . VAL A 1 282 ? -2.586 -8.297 -16.469 1 94.31 282 VAL A O 1
ATOM 2122 N N . HIS A 1 283 ? -1.229 -6.91 -15.312 1 95.25 283 HIS A N 1
ATOM 2123 C CA . HIS A 1 283 ? -1.505 -5.801 -16.219 1 95.25 283 HIS A CA 1
ATOM 2124 C C . HIS A 1 283 ? -0.518 -5.773 -17.375 1 95.25 283 HIS A C 1
ATOM 2126 O O . HIS A 1 283 ? 0.678 -6.008 -17.188 1 95.25 283 HIS A O 1
ATOM 2132 N N . GLY A 1 284 ? -1.044 -5.5 -18.547 1 92.56 284 GLY A N 1
ATOM 2133 C CA . GLY A 1 284 ? -0.202 -5.344 -19.719 1 92.56 284 GLY A CA 1
ATOM 2134 C C . GLY A 1 284 ? 0.044 -3.895 -20.094 1 92.56 284 GLY A C 1
ATOM 2135 O O . GLY A 1 284 ? 0.834 -3.604 -21 1 92.56 284 GLY A O 1
ATOM 2136 N N . LYS A 1 285 ? -0.665 -3.055 -19.391 1 95.94 285 LYS A N 1
ATOM 2137 C CA . LYS A 1 285 ? -0.533 -1.619 -19.625 1 95.94 285 LYS A CA 1
ATOM 2138 C C . LYS A 1 285 ? -0.557 -0.845 -18.312 1 95.94 285 LYS A C 1
ATOM 2140 O O . LYS A 1 285 ? -0.989 -1.371 -17.281 1 95.94 285 LYS A O 1
ATOM 2145 N N . SER A 1 286 ? -0.083 0.379 -18.438 1 97.81 286 SER A N 1
ATOM 2146 C CA . SER A 1 286 ? -0.212 1.285 -17.297 1 97.81 286 SER A CA 1
ATOM 2147 C C . SER A 1 286 ? -1.671 1.646 -17.031 1 97.81 286 SER A C 1
ATOM 2149 O O . SER A 1 286 ? -2.537 1.386 -17.875 1 97.81 286 SER A O 1
ATOM 2151 N N . VAL A 1 287 ? -1.934 2.178 -15.891 1 98.5 287 VAL A N 1
ATOM 2152 C CA . VAL A 1 287 ? -3.277 2.637 -15.555 1 98.5 287 VAL A CA 1
ATOM 2153 C C . VAL A 1 287 ? -3.221 4.078 -15.055 1 98.5 287 VAL A C 1
ATOM 2155 O O . VAL A 1 287 ? -2.148 4.582 -14.711 1 98.5 287 VAL A O 1
ATOM 2158 N N . GLU A 1 288 ? -4.348 4.738 -15.125 1 98.5 288 GLU A N 1
ATOM 2159 C CA . GLU A 1 288 ? -4.48 6.043 -14.484 1 98.5 288 GLU A CA 1
ATOM 2160 C C . GLU A 1 288 ? -4.754 5.902 -12.992 1 98.5 288 GLU A C 1
ATOM 2162 O O . GLU A 1 288 ? -5.723 5.254 -12.586 1 98.5 288 GLU A O 1
ATOM 2167 N N . PHE A 1 289 ? -3.891 6.367 -12.172 1 98.69 289 PHE A N 1
ATOM 2168 C CA . PHE A 1 289 ? -4.035 6.391 -10.719 1 98.69 289 PHE A CA 1
ATOM 2169 C C . PHE A 1 289 ? -4.527 7.754 -10.25 1 98.69 289 PHE A C 1
ATOM 2171 O O . PHE A 1 289 ? -3.832 8.758 -10.406 1 98.69 289 PHE A O 1
ATOM 2178 N N . ASP A 1 290 ? -5.711 7.828 -9.75 1 98.25 290 ASP A N 1
ATOM 2179 C CA . ASP A 1 290 ? -6.371 9.078 -9.383 1 98.25 290 ASP A CA 1
ATOM 2180 C C . ASP A 1 290 ? -5.816 9.625 -8.07 1 98.25 290 ASP A C 1
ATOM 2182 O O . ASP A 1 290 ? -6.574 9.906 -7.137 1 98.25 290 ASP A O 1
ATOM 2186 N N . LEU A 1 291 ? -4.531 9.961 -8.047 1 97.69 291 LEU A N 1
ATOM 2187 C CA . LEU A 1 291 ? -3.879 10.422 -6.824 1 97.69 291 LEU A CA 1
ATOM 2188 C C . LEU A 1 291 ? -4.434 11.773 -6.391 1 97.69 291 LEU A C 1
ATOM 2190 O O . LEU A 1 291 ? -4.332 12.148 -5.219 1 97.69 291 LEU A O 1
ATOM 2194 N N . ALA A 1 292 ? -4.992 12.555 -7.305 1 95.69 292 ALA A N 1
ATOM 2195 C CA . ALA A 1 292 ? -5.602 13.836 -6.945 1 95.69 292 ALA A CA 1
ATOM 2196 C C . ALA A 1 292 ? -6.777 13.633 -5.992 1 95.69 292 ALA A C 1
ATOM 2198 O O . ALA A 1 292 ? -7.129 14.539 -5.234 1 95.69 292 ALA A O 1
ATOM 2199 N N . LYS A 1 293 ? -7.375 12.477 -6.055 1 95.19 293 LYS A N 1
ATOM 2200 C CA . LYS A 1 293 ? -8.508 12.156 -5.188 1 95.19 293 LYS A CA 1
ATOM 2201 C C . LYS A 1 293 ? -8.07 11.273 -4.02 1 95.19 293 LYS A C 1
ATOM 2203 O O . LYS A 1 293 ? -8.609 11.383 -2.918 1 95.19 293 LYS A O 1
ATOM 2208 N N . LEU A 1 294 ? -7.039 10.445 -4.262 1 97.25 294 LEU A N 1
ATOM 2209 C CA . LEU A 1 294 ? -6.789 9.344 -3.338 1 97.25 294 LEU A CA 1
ATOM 2210 C C . LEU A 1 294 ? -5.641 9.68 -2.391 1 97.25 294 LEU A C 1
ATOM 2212 O O . LEU A 1 294 ? -5.453 9.008 -1.374 1 97.25 294 LEU A O 1
ATOM 2216 N N . TRP A 1 295 ? -4.848 10.727 -2.658 1 93.69 295 TRP A N 1
ATOM 2217 C CA . TRP A 1 295 ? -3.695 11.062 -1.828 1 93.69 295 TRP A CA 1
ATOM 2218 C C . TRP A 1 295 ? -4.117 11.297 -0.381 1 93.69 295 TRP A C 1
ATOM 2220 O O . TRP A 1 295 ? -3.33 11.078 0.543 1 93.69 295 TRP A O 1
ATOM 2230 N N . ILE A 1 296 ? -5.387 11.617 -0.102 1 95.25 296 ILE A N 1
ATOM 2231 C CA . ILE A 1 296 ? -5.828 12.102 1.201 1 95.25 296 ILE A CA 1
ATOM 2232 C C . ILE A 1 296 ? -6.609 11 1.921 1 95.25 296 ILE A C 1
ATOM 2234 O O . ILE A 1 296 ? -7.172 11.234 2.996 1 95.25 296 ILE A O 1
ATOM 2238 N N . LYS A 1 297 ? -6.645 9.758 1.391 1 97.25 297 LYS A N 1
ATOM 2239 C CA . LYS A 1 297 ? -7.602 8.766 1.871 1 97.25 297 LYS A CA 1
ATOM 2240 C C . LYS A 1 297 ? -6.91 7.695 2.711 1 97.25 297 LYS A C 1
ATOM 2242 O O . LYS A 1 297 ? -7.566 6.797 3.244 1 97.25 297 LYS A O 1
ATOM 2247 N N . ASN A 1 298 ? -5.594 7.836 2.844 1 98.56 298 ASN A N 1
ATOM 2248 C CA . ASN A 1 298 ? -4.828 6.875 3.633 1 98.56 298 ASN A CA 1
ATOM 2249 C C . ASN A 1 298 ? -5.035 5.449 3.137 1 98.56 298 ASN A C 1
ATOM 2251 O O . ASN A 1 298 ? -5.172 4.52 3.936 1 98.56 298 ASN A O 1
ATOM 2255 N N . ILE A 1 299 ? -5.109 5.27 1.848 1 98.75 299 ILE A N 1
ATOM 2256 C CA . ILE A 1 299 ? -5.285 3.928 1.305 1 98.75 299 ILE A CA 1
ATOM 2257 C C . ILE A 1 299 ? -3.924 3.262 1.123 1 98.75 299 ILE A C 1
ATOM 2259 O O . ILE A 1 299 ? -2.893 3.938 1.098 1 98.75 299 ILE A O 1
ATOM 2263 N N . THR A 1 300 ? -3.934 1.934 1.036 1 98.88 300 THR A N 1
ATOM 2264 C CA . THR A 1 300 ? -2.775 1.108 0.713 1 98.88 300 THR A CA 1
ATOM 2265 C C . THR A 1 300 ? -3.021 0.306 -0.562 1 98.88 300 THR A C 1
ATOM 2267 O O . THR A 1 300 ? -4.055 -0.355 -0.696 1 98.88 300 THR A O 1
ATOM 2270 N N . VAL A 1 301 ? -2.135 0.455 -1.488 1 98.94 301 VAL A N 1
ATOM 2271 C CA . VAL A 1 301 ? -2.15 -0.352 -2.703 1 98.94 301 VAL A CA 1
ATOM 2272 C C . VAL A 1 301 ? -1.028 -1.385 -2.654 1 98.94 301 VAL A C 1
ATOM 2274 O O . VAL A 1 301 ? 0.122 -1.047 -2.363 1 98.94 301 VAL A O 1
ATOM 2277 N N . THR A 1 302 ? -1.37 -2.65 -2.914 1 98.88 302 THR A N 1
ATOM 2278 C CA . THR A 1 302 ? -0.359 -3.699 -2.955 1 98.88 302 THR A CA 1
ATOM 2279 C C . THR A 1 302 ? -0.377 -4.414 -4.301 1 98.88 302 THR A C 1
ATOM 2281 O O . THR A 1 302 ? -1.412 -4.465 -4.969 1 98.88 302 THR A O 1
ATOM 2284 N N . THR A 1 303 ? 0.767 -4.832 -4.711 1 98.69 303 THR A N 1
ATOM 2285 C CA . THR A 1 303 ? 0.976 -5.648 -5.902 1 98.69 303 THR A CA 1
ATOM 2286 C C . THR A 1 303 ? 1.876 -6.84 -5.594 1 98.69 303 THR A C 1
ATOM 2288 O O . THR A 1 303 ? 2.574 -6.852 -4.578 1 98.69 303 THR A O 1
ATOM 2291 N N . GLY A 1 304 ? 1.787 -7.895 -6.559 1 97.75 304 GLY A N 1
ATOM 2292 C CA . GLY A 1 304 ? 2.83 -8.867 -6.277 1 97.75 304 GLY A CA 1
ATOM 2293 C C . GLY A 1 304 ? 2.658 -10.164 -7.043 1 97.75 304 GLY A C 1
ATOM 2294 O O . GLY A 1 304 ? 1.599 -10.414 -7.621 1 97.75 304 GLY A O 1
ATOM 2295 N N . LEU A 1 305 ? 3.727 -10.891 -7.062 1 97.62 305 LEU A N 1
ATOM 2296 C CA . LEU A 1 305 ? 3.781 -12.305 -7.406 1 97.62 305 LEU A CA 1
ATOM 2297 C C . LEU A 1 305 ? 3.678 -13.18 -6.16 1 97.62 305 LEU A C 1
ATOM 2299 O O . LEU A 1 305 ? 4.227 -12.836 -5.109 1 97.62 305 LEU A O 1
ATOM 2303 N N . VAL A 1 306 ? 2.947 -14.25 -6.27 1 98.31 306 VAL A N 1
ATOM 2304 C CA . VAL A 1 306 ? 2.742 -15.156 -5.145 1 98.31 306 VAL A CA 1
ATOM 2305 C C . VAL A 1 306 ? 4.09 -15.648 -4.629 1 98.31 306 VAL A C 1
ATOM 2307 O O . VAL A 1 306 ? 4.996 -15.938 -5.414 1 98.31 306 VAL A O 1
ATOM 2310 N N . ASN A 1 307 ? 4.191 -15.742 -3.279 1 98.44 307 ASN A N 1
ATOM 2311 C CA . ASN A 1 307 ? 5.371 -16.297 -2.629 1 98.44 307 ASN A CA 1
ATOM 2312 C C . ASN A 1 307 ? 5.176 -17.766 -2.271 1 98.44 307 ASN A C 1
ATOM 2314 O O . ASN A 1 307 ? 6.145 -18.484 -2.027 1 98.44 307 ASN A O 1
ATOM 2318 N N . ALA A 1 308 ? 3.943 -18.188 -2.199 1 97.81 308 ALA A N 1
ATOM 2319 C CA . ALA A 1 308 ? 3.535 -19.531 -1.783 1 97.81 308 ALA A CA 1
ATOM 2320 C C . ALA A 1 308 ? 4 -19.812 -0.36 1 97.81 308 ALA A C 1
ATOM 2322 O O . ALA A 1 308 ? 4.281 -20.969 -0.019 1 97.81 308 ALA A O 1
ATOM 2323 N N . ASN A 1 309 ? 4.141 -18.844 0.416 1 96.75 309 ASN A N 1
ATOM 2324 C CA . ASN A 1 309 ? 4.57 -19.016 1.799 1 96.75 309 ASN A CA 1
ATOM 2325 C C . ASN A 1 309 ? 3.402 -19.375 2.709 1 96.75 309 ASN A C 1
ATOM 2327 O O . ASN A 1 309 ? 3.594 -19.641 3.896 1 96.75 309 ASN A O 1
ATOM 2331 N N . THR A 1 310 ? 2.213 -19.469 2.15 1 97.5 310 THR A N 1
ATOM 2332 C CA . THR A 1 310 ? 1.052 -19.812 2.959 1 97.5 310 THR A CA 1
ATOM 2333 C C . THR A 1 310 ? 0.555 -21.219 2.613 1 97.5 310 THR A C 1
ATOM 2335 O O . THR A 1 310 ? -0.44 -21.688 3.17 1 97.5 310 THR A O 1
ATOM 2338 N N . THR A 1 311 ? 1.178 -21.938 1.772 1 97.5 311 THR A N 1
ATOM 2339 C CA . THR A 1 311 ? 0.711 -23.234 1.296 1 97.5 311 THR A CA 1
ATOM 2340 C C . THR A 1 311 ? 0.534 -24.219 2.461 1 97.5 311 THR A C 1
ATOM 2342 O O . THR A 1 311 ? -0.45 -24.953 2.512 1 97.5 311 THR A O 1
ATOM 2345 N N . GLY A 1 312 ? 1.485 -24.203 3.43 1 95.94 312 GLY A N 1
ATOM 2346 C CA . GLY A 1 312 ? 1.347 -25.078 4.59 1 95.94 312 GLY A CA 1
ATOM 2347 C C . GLY A 1 312 ? 0.077 -24.812 5.379 1 95.94 312 GLY A C 1
ATOM 2348 O O . GLY A 1 312 ? -0.636 -25.75 5.746 1 95.94 312 GLY A O 1
ATOM 2349 N N . MET A 1 313 ? -0.2 -23.562 5.602 1 96.38 313 MET A N 1
ATOM 2350 C CA . MET A 1 313 ? -1.415 -23.156 6.309 1 96.38 313 MET A CA 1
ATOM 2351 C C . MET A 1 313 ? -2.656 -23.5 5.492 1 96.38 313 MET A C 1
ATOM 2353 O O . MET A 1 313 ? -3.631 -24.031 6.031 1 96.38 313 MET A O 1
ATOM 2357 N N . LEU A 1 314 ? -2.627 -23.266 4.184 1 97.5 314 LEU A N 1
ATOM 2358 C CA . LEU A 1 314 ? -3.773 -23.516 3.314 1 97.5 314 LEU A CA 1
ATOM 2359 C C . LEU A 1 314 ? -4.074 -25 3.223 1 97.5 314 LEU A C 1
ATOM 2361 O O . LEU A 1 314 ? -5.238 -25.391 3.105 1 97.5 314 LEU A O 1
ATOM 2365 N N . LEU A 1 315 ? -3.012 -25.781 3.256 1 96.5 315 LEU A N 1
ATOM 2366 C CA . LEU A 1 315 ? -3.184 -27.234 3.258 1 96.5 315 LEU A CA 1
ATOM 2367 C C . LEU A 1 315 ? -4.051 -27.672 4.434 1 96.5 315 LEU A C 1
ATOM 2369 O O . LEU A 1 315 ? -5.012 -28.422 4.254 1 96.5 315 LEU A O 1
ATOM 2373 N N . LYS A 1 316 ? -3.762 -27.172 5.598 1 95.31 316 LYS A N 1
ATOM 2374 C CA . LYS A 1 316 ? -4.539 -27.484 6.793 1 95.31 316 LYS A CA 1
ATOM 2375 C C . LYS A 1 316 ? -5.957 -26.938 6.688 1 95.31 316 LYS A C 1
ATOM 2377 O O . LYS A 1 316 ? -6.918 -27.609 7.066 1 95.31 316 LYS A O 1
ATOM 2382 N N . ALA A 1 317 ? -6.035 -25.766 6.152 1 95.25 317 ALA A N 1
ATOM 2383 C CA . ALA A 1 317 ? -7.344 -25.141 6.004 1 95.25 317 ALA A CA 1
ATOM 2384 C C . ALA A 1 317 ? -8.227 -25.922 5.031 1 95.25 317 ALA A C 1
ATOM 2386 O O . ALA A 1 317 ? -9.414 -26.109 5.277 1 95.25 317 ALA A O 1
ATOM 2387 N N . CYS A 1 318 ? -7.668 -26.344 3.961 1 94.19 318 CYS A N 1
ATOM 2388 C CA . CYS A 1 318 ? -8.414 -27.078 2.953 1 94.19 318 CYS A CA 1
ATOM 2389 C C . CYS A 1 318 ? -8.875 -28.422 3.496 1 94.19 318 CYS A C 1
ATOM 2391 O O . CYS A 1 318 ? -9.961 -28.906 3.16 1 94.19 318 CYS A O 1
ATOM 2393 N N . GLU A 1 319 ? -8.086 -29 4.316 1 92.81 319 GLU A N 1
ATOM 2394 C CA . GLU A 1 319 ? -8.438 -30.297 4.91 1 92.81 319 GLU A CA 1
ATOM 2395 C C . GLU A 1 319 ? -9.602 -30.156 5.887 1 92.81 319 GLU A C 1
ATOM 2397 O O . GLU A 1 319 ? -10.43 -31.062 6.008 1 92.81 319 GLU A O 1
ATOM 2402 N N . SER A 1 320 ? -9.688 -29.016 6.508 1 92.19 320 SER A N 1
ATOM 2403 C CA . SER A 1 320 ? -10.656 -28.859 7.586 1 92.19 320 SER A CA 1
ATOM 2404 C C . SER A 1 320 ? -11.875 -28.062 7.129 1 92.19 320 SER A C 1
ATOM 2406 O O . SER A 1 320 ? -12.898 -28.047 7.809 1 92.19 320 SER A O 1
ATOM 2408 N N . SER A 1 321 ? -11.766 -27.531 6 1 91.06 321 SER A N 1
ATOM 2409 C CA . SER A 1 321 ? -12.805 -26.609 5.547 1 91.06 321 SER A CA 1
ATOM 2410 C C . SER A 1 321 ? -13.906 -27.344 4.785 1 91.06 321 SER A C 1
ATOM 2412 O O . SER A 1 321 ? -13.664 -28.422 4.223 1 91.06 321 SER A O 1
ATOM 2414 N N . LYS A 1 322 ? -15.109 -26.688 4.84 1 92.12 322 LYS A N 1
ATOM 2415 C CA . LYS A 1 322 ? -16.234 -27.219 4.07 1 92.12 322 LYS A CA 1
ATOM 2416 C C . LYS A 1 322 ? -16.453 -26.406 2.801 1 92.12 322 LYS A C 1
ATOM 2418 O O . LYS A 1 322 ? -17.453 -26.609 2.094 1 92.12 322 LYS A O 1
ATOM 2423 N N . LEU A 1 323 ? -15.547 -25.516 2.562 1 94.25 323 LEU A N 1
ATOM 2424 C CA . LEU A 1 323 ? -15.672 -24.703 1.351 1 94.25 323 LEU A CA 1
ATOM 2425 C C . LEU A 1 323 ? -15.547 -25.578 0.107 1 94.25 323 LEU A C 1
ATOM 2427 O O . LEU A 1 323 ? -14.742 -26.516 0.075 1 94.25 323 LEU A O 1
ATOM 2431 N N . PRO A 1 324 ? -16.312 -25.266 -0.887 1 95.38 324 PRO A N 1
ATOM 2432 C CA . PRO A 1 324 ? -16.359 -26.109 -2.078 1 95.38 324 PRO A CA 1
ATOM 2433 C C . PRO A 1 324 ? -15.234 -25.812 -3.066 1 95.38 324 PRO A C 1
ATOM 2435 O O . PRO A 1 324 ? -15.5 -25.531 -4.238 1 95.38 324 PRO A O 1
ATOM 2438 N N . MET A 1 325 ? -14.062 -26.031 -2.693 1 95.62 325 MET A N 1
ATOM 2439 C CA . MET A 1 325 ? -12.898 -25.703 -3.51 1 95.62 325 MET A CA 1
ATOM 2440 C C . MET A 1 325 ? -12.812 -26.594 -4.738 1 95.62 325 MET A C 1
ATOM 2442 O O . MET A 1 325 ? -12.328 -26.172 -5.789 1 95.62 325 MET A O 1
ATOM 2446 N N . GLU A 1 326 ? -13.273 -27.781 -4.559 1 95.38 326 GLU A N 1
ATOM 2447 C CA . GLU A 1 326 ? -13.227 -28.75 -5.656 1 95.38 326 GLU A CA 1
ATOM 2448 C C . GLU A 1 326 ? -14.062 -28.281 -6.84 1 95.38 326 GLU A C 1
ATOM 2450 O O . GLU A 1 326 ? -13.844 -28.719 -7.973 1 95.38 326 GLU A O 1
ATOM 2455 N N . LYS A 1 327 ? -14.992 -27.359 -6.578 1 95.81 327 LYS A N 1
ATOM 2456 C CA . LYS A 1 327 ? -15.875 -26.859 -7.629 1 95.81 327 LYS A CA 1
ATOM 2457 C C . LYS A 1 327 ? -15.117 -26 -8.625 1 95.81 327 LYS A C 1
ATOM 2459 O O . LYS A 1 327 ? -15.617 -25.719 -9.719 1 95.81 327 LYS A O 1
ATOM 2464 N N . LEU A 1 328 ? -13.922 -25.594 -8.273 1 96.69 328 LEU A N 1
ATOM 2465 C CA . LEU A 1 328 ? -13.086 -24.875 -9.227 1 96.69 328 LEU A CA 1
ATOM 2466 C C . LEU A 1 328 ? -12.742 -25.75 -10.422 1 96.69 328 LEU A C 1
ATOM 2468 O O . LEU A 1 328 ? -12.469 -25.25 -11.516 1 96.69 328 LEU A O 1
ATOM 2472 N N . ALA A 1 329 ? -12.641 -27.047 -10.141 1 97.56 329 ALA A N 1
ATOM 2473 C CA . ALA A 1 329 ? -12.352 -28 -11.211 1 97.56 329 ALA A CA 1
ATOM 2474 C C . ALA A 1 329 ? -13.594 -28.266 -12.055 1 97.56 329 ALA A C 1
ATOM 2476 O O . ALA A 1 329 ? -14.383 -29.172 -11.742 1 97.56 329 ALA A O 1
ATOM 2477 N N . THR A 1 330 ? -13.672 -27.609 -13.172 1 97.38 330 THR A N 1
ATOM 2478 C CA . THR A 1 330 ? -14.906 -27.703 -13.945 1 97.38 330 THR A CA 1
ATOM 2479 C C . THR A 1 330 ? -14.773 -28.734 -15.062 1 97.38 330 THR A C 1
ATOM 2481 O O . THR A 1 330 ? -15.773 -29.25 -15.562 1 97.38 330 THR A O 1
ATOM 2484 N N . HIS A 1 331 ? -13.578 -28.953 -15.531 1 98.25 331 HIS A N 1
ATOM 2485 C CA . HIS A 1 331 ? -13.32 -29.875 -16.641 1 98.25 331 HIS A CA 1
ATOM 2486 C C . HIS A 1 331 ? -12.188 -30.828 -16.297 1 98.25 331 HIS A C 1
ATOM 2488 O O . HIS A 1 331 ? -11.297 -30.5 -15.508 1 98.25 331 HIS A O 1
ATOM 2494 N N . ARG A 1 332 ? -12.258 -31.984 -16.859 1 98.25 332 ARG A N 1
ATOM 2495 C CA . ARG A 1 332 ? -11.25 -33 -16.656 1 98.25 332 ARG A CA 1
ATOM 2496 C C . ARG A 1 332 ? -10.82 -33.625 -17.984 1 98.25 332 ARG A C 1
ATOM 2498 O O . ARG A 1 332 ? -11.656 -33.875 -18.859 1 98.25 332 ARG A O 1
ATOM 2505 N N . PHE A 1 333 ? -9.562 -33.844 -18.109 1 98.75 333 PHE A N 1
ATOM 2506 C CA . PHE A 1 333 ? -8.984 -34.406 -19.328 1 98.75 333 PHE A CA 1
ATOM 2507 C C . PHE A 1 333 ? -7.902 -35.438 -18.969 1 98.75 333 PHE A C 1
ATOM 2509 O O . PHE A 1 333 ? -7.309 -35.375 -17.891 1 98.75 333 PHE A O 1
ATOM 2516 N N . LYS A 1 334 ? -7.66 -36.375 -19.891 1 98.62 334 LYS A N 1
ATOM 2517 C CA . LYS A 1 334 ? -6.449 -37.188 -19.859 1 98.62 334 LYS A CA 1
ATOM 2518 C C . LYS A 1 334 ? -5.254 -36.438 -20.422 1 98.62 334 LYS A C 1
ATOM 2520 O O . LYS A 1 334 ? -5.422 -35.5 -21.219 1 98.62 334 LYS A O 1
ATOM 2525 N N . PHE A 1 335 ? -4.141 -36.875 -20.031 1 98.38 335 PHE A N 1
ATOM 2526 C CA . PHE A 1 335 ? -2.93 -36.188 -20.5 1 98.38 335 PHE A CA 1
ATOM 2527 C C . PHE A 1 335 ? -2.859 -36.219 -22.031 1 98.38 335 PHE A C 1
ATOM 2529 O O . PHE A 1 335 ? -2.4 -35.25 -22.641 1 98.38 335 PHE A O 1
ATOM 2536 N N . SER A 1 336 ? -3.303 -37.25 -22.594 1 98.12 336 SER A N 1
ATOM 2537 C CA . SER A 1 336 ? -3.281 -37.406 -24.047 1 98.12 336 SER A CA 1
ATOM 2538 C C . SER A 1 336 ? -4.176 -36.375 -24.719 1 98.12 336 SER A C 1
ATOM 2540 O O . SER A 1 336 ? -4.098 -36.156 -25.922 1 98.12 336 SER A O 1
ATOM 2542 N N . GLU A 1 337 ? -5.02 -35.719 -23.969 1 98.25 337 GLU A N 1
ATOM 2543 C CA . GLU A 1 337 ? -5.957 -34.75 -24.484 1 98.25 337 GLU A CA 1
ATOM 2544 C C . GLU A 1 337 ? -5.484 -33.312 -24.172 1 98.25 337 GLU A C 1
ATOM 2546 O O . GLU A 1 337 ? -6.289 -32.375 -24.141 1 98.25 337 GLU A O 1
ATOM 2551 N N . MET A 1 338 ? -4.223 -33.156 -23.953 1 97.69 338 MET A N 1
ATOM 2552 C CA . MET A 1 338 ? -3.66 -31.891 -23.531 1 97.69 338 MET A CA 1
ATOM 2553 C C . MET A 1 338 ? -4.012 -30.781 -24.531 1 97.69 338 MET A C 1
ATOM 2555 O O . MET A 1 338 ? -4.328 -29.656 -24.141 1 97.69 338 MET A O 1
ATOM 2559 N N . GLU A 1 339 ? -3.967 -31.031 -25.797 1 97.06 339 GLU A N 1
ATOM 2560 C CA . GLU A 1 339 ? -4.285 -30.016 -26.812 1 97.06 339 GLU A CA 1
ATOM 2561 C C . GLU A 1 339 ? -5.746 -29.594 -26.719 1 97.06 339 GLU A C 1
ATOM 2563 O O . GLU A 1 339 ? -6.059 -28.406 -26.844 1 97.06 339 GLU A O 1
ATOM 2568 N N . LYS A 1 340 ? -6.559 -30.578 -26.531 1 97.69 340 LYS A N 1
ATOM 2569 C CA . LYS A 1 340 ? -7.973 -30.281 -26.328 1 97.69 340 LYS A CA 1
ATOM 2570 C C . LYS A 1 340 ? -8.188 -29.438 -25.078 1 97.69 340 LYS A C 1
ATOM 2572 O O . LYS A 1 340 ? -9.008 -28.516 -25.062 1 97.69 340 LYS A O 1
ATOM 2577 N N . ALA A 1 341 ? -7.512 -29.797 -24.016 1 98.06 341 ALA A N 1
ATOM 2578 C CA . ALA A 1 341 ? -7.605 -29.047 -22.766 1 98.06 341 ALA A CA 1
ATOM 2579 C C . ALA A 1 341 ? -7.227 -27.594 -22.969 1 98.06 341 ALA A C 1
ATOM 2581 O O . ALA A 1 341 ? -7.898 -26.688 -22.469 1 98.06 341 ALA A O 1
ATOM 2582 N N . TYR A 1 342 ? -6.137 -27.312 -23.719 1 97.69 342 TYR A N 1
ATOM 2583 C CA . TYR A 1 342 ? -5.711 -25.953 -24.016 1 97.69 342 TYR A CA 1
ATOM 2584 C C . TYR A 1 342 ? -6.777 -25.203 -24.828 1 97.69 342 TYR A C 1
ATOM 2586 O O . TYR A 1 342 ? -7.031 -24.031 -24.578 1 97.69 342 TYR A O 1
ATOM 2594 N N . ASP A 1 343 ? -7.41 -25.891 -25.75 1 97.12 343 ASP A N 1
ATOM 2595 C CA . ASP A 1 343 ? -8.469 -25.297 -26.547 1 97.12 343 ASP A CA 1
ATOM 2596 C C . ASP A 1 343 ? -9.656 -24.891 -25.672 1 97.12 343 ASP A C 1
ATOM 2598 O O . ASP A 1 343 ? -10.164 -23.766 -25.797 1 97.12 343 ASP A O 1
ATOM 2602 N N . VAL A 1 344 ? -10.047 -25.766 -24.828 1 97.69 344 VAL A N 1
ATOM 2603 C CA . VAL A 1 344 ? -11.18 -25.531 -23.953 1 97.69 344 VAL A CA 1
ATOM 2604 C C . VAL A 1 344 ? -10.875 -24.375 -23 1 97.69 344 VAL A C 1
ATOM 2606 O O . VAL A 1 344 ? -11.703 -23.469 -22.828 1 97.69 344 VAL A O 1
ATOM 2609 N N . PHE A 1 345 ? -9.719 -24.344 -22.469 1 96.62 345 PHE A N 1
ATOM 2610 C CA . PHE A 1 345 ? -9.352 -23.312 -21.5 1 96.62 345 PHE A CA 1
ATOM 2611 C C . PHE A 1 345 ? -9.188 -21.969 -22.203 1 96.62 345 PHE A C 1
ATOM 2613 O O . PHE A 1 345 ? -9.523 -20.922 -21.625 1 96.62 345 PHE A O 1
ATOM 2620 N N . THR A 1 346 ? -8.648 -21.922 -23.359 1 95.38 346 THR A N 1
ATOM 2621 C CA . THR A 1 346 ? -8.492 -20.703 -24.141 1 95.38 346 THR A CA 1
ATOM 2622 C C . THR A 1 346 ? -9.852 -20.078 -24.438 1 95.38 346 THR A C 1
ATOM 2624 O O . THR A 1 346 ? -9.969 -18.844 -24.516 1 95.38 346 THR A O 1
ATOM 2627 N N . HIS A 1 347 ? -10.914 -20.875 -24.562 1 95.38 347 HIS A N 1
ATOM 2628 C CA . HIS A 1 347 ? -12.258 -20.422 -24.891 1 95.38 347 HIS A CA 1
ATOM 2629 C C . HIS A 1 347 ? -13.195 -20.562 -23.688 1 95.38 347 HIS A C 1
ATOM 2631 O O . HIS A 1 347 ? -14.344 -20.984 -23.844 1 95.38 347 HIS A O 1
ATOM 2637 N N . ALA A 1 348 ? -12.664 -20.297 -22.578 1 92.88 348 ALA A N 1
ATOM 2638 C CA . ALA A 1 348 ? -13.367 -20.484 -21.328 1 92.88 348 ALA A CA 1
ATOM 2639 C C . ALA A 1 348 ? -14.703 -19.734 -21.328 1 92.88 348 ALA A C 1
ATOM 2641 O O . ALA A 1 348 ? -15.672 -20.188 -20.719 1 92.88 348 ALA A O 1
ATOM 2642 N N . ALA A 1 349 ? -14.82 -18.578 -21.953 1 89.12 349 ALA A N 1
ATOM 2643 C CA . ALA A 1 349 ? -16.078 -17.828 -22 1 89.12 349 ALA A CA 1
ATOM 2644 C C . ALA A 1 349 ? -17.188 -18.672 -22.641 1 89.12 349 ALA A C 1
ATOM 2646 O O . ALA A 1 349 ? -18.344 -18.594 -22.234 1 89.12 349 ALA A O 1
ATOM 2647 N N . ASP A 1 350 ? -16.812 -19.453 -23.562 1 93.44 350 ASP A N 1
ATOM 2648 C CA . ASP A 1 350 ? -17.766 -20.297 -24.281 1 93.44 350 ASP A CA 1
ATOM 2649 C C . ASP A 1 350 ? -17.938 -21.656 -23.609 1 93.44 350 ASP A C 1
ATOM 2651 O O . ASP A 1 350 ? -19.047 -22.188 -23.516 1 93.44 350 ASP A O 1
ATOM 2655 N N . THR A 1 351 ? -16.891 -22.172 -23.109 1 95.5 351 THR A N 1
ATOM 2656 C CA . THR A 1 351 ? -16.891 -23.531 -22.578 1 95.5 351 THR A CA 1
ATOM 2657 C C . THR A 1 351 ? -17.266 -23.547 -21.109 1 95.5 351 THR A C 1
ATOM 2659 O O . THR A 1 351 ? -17.5 -24.609 -20.531 1 95.5 351 THR A O 1
ATOM 2662 N N . LYS A 1 352 ? -17.25 -22.359 -20.438 1 95.06 352 LYS A N 1
ATOM 2663 C CA . LYS A 1 352 ? -17.562 -22.172 -19.016 1 95.06 352 LYS A CA 1
ATOM 2664 C C . LYS A 1 352 ? -16.484 -22.812 -18.141 1 95.06 352 LYS A C 1
ATOM 2666 O O . LYS A 1 352 ? -16.781 -23.297 -17.047 1 95.06 352 LYS A O 1
ATOM 2671 N N . ALA A 1 353 ? -15.258 -22.922 -18.781 1 96.06 353 ALA A N 1
ATOM 2672 C CA . ALA A 1 353 ? -14.156 -23.5 -18.016 1 96.06 353 ALA A CA 1
ATOM 2673 C C . ALA A 1 353 ? -13.648 -22.531 -16.969 1 96.06 353 ALA A C 1
ATOM 2675 O O . ALA A 1 353 ? -13.492 -21.328 -17.234 1 96.06 353 ALA A O 1
ATOM 2676 N N . MET A 1 354 ? -13.492 -23 -15.719 1 96.38 354 MET A N 1
ATOM 2677 C CA . MET A 1 354 ? -12.789 -22.297 -14.648 1 96.38 354 MET A CA 1
ATOM 2678 C C . MET A 1 354 ? -11.375 -22.828 -14.484 1 96.38 354 MET A C 1
ATOM 2680 O O . MET A 1 354 ? -10.414 -22.188 -14.93 1 96.38 354 MET A O 1
ATOM 2684 N N . LYS A 1 355 ? -11.234 -24 -13.984 1 97.06 355 LYS A N 1
ATOM 2685 C CA . LYS A 1 355 ? -9.992 -24.766 -14.023 1 97.06 355 LYS A CA 1
ATOM 2686 C C . LYS A 1 355 ? -10.195 -26.109 -14.719 1 97.06 355 LYS A C 1
ATOM 2688 O O . LYS A 1 355 ? -11.266 -26.703 -14.633 1 97.06 355 LYS A O 1
ATOM 2693 N N . VAL A 1 356 ? -9.125 -26.5 -15.391 1 98.06 356 VAL A N 1
ATOM 2694 C CA . VAL A 1 356 ? -9.125 -27.828 -16 1 98.06 356 VAL A CA 1
ATOM 2695 C C . VAL A 1 356 ? -8.148 -28.734 -15.266 1 98.06 356 VAL A C 1
ATOM 2697 O O . VAL A 1 356 ? -7.059 -28.312 -14.875 1 98.06 356 VAL A O 1
ATOM 2700 N N . ILE A 1 357 ? -8.602 -29.938 -14.992 1 98.38 357 ILE A N 1
ATOM 2701 C CA . ILE A 1 357 ? -7.73 -30.938 -14.391 1 98.38 357 ILE A CA 1
ATOM 2702 C C . ILE A 1 357 ? -7.25 -31.906 -15.469 1 98.38 357 ILE A C 1
ATOM 2704 O O . ILE A 1 357 ? -8.047 -32.438 -16.25 1 98.38 357 ILE A O 1
ATOM 2708 N N . ILE A 1 358 ? -5.973 -32.062 -15.492 1 98.75 358 ILE A N 1
ATOM 2709 C CA . ILE A 1 358 ? -5.363 -33 -16.422 1 98.75 358 ILE A CA 1
ATOM 2710 C C . ILE A 1 358 ? -4.77 -34.188 -15.656 1 98.75 358 ILE A C 1
ATOM 2712 O O . ILE A 1 358 ? -3.844 -34.031 -14.859 1 98.75 358 ILE A O 1
ATOM 2716 N N . GLU A 1 359 ? -5.289 -35.375 -15.906 1 98.44 359 GLU A N 1
ATOM 2717 C CA . GLU A 1 359 ? -4.742 -36.594 -15.32 1 98.44 359 GLU A CA 1
ATOM 2718 C C . GLU A 1 359 ? -3.562 -37.094 -16.125 1 98.44 359 GLU A C 1
ATOM 2720 O O . GLU A 1 359 ? -3.709 -37.406 -17.312 1 98.44 359 GLU A O 1
ATOM 2725 N N . VAL A 1 360 ? -2.445 -37.25 -15.492 1 98.06 360 VAL A N 1
ATOM 2726 C CA . VAL A 1 360 ? -1.231 -37.625 -16.219 1 98.06 360 VAL A CA 1
ATOM 2727 C C . VAL A 1 360 ? -0.936 -39.094 -16 1 98.06 360 VAL A C 1
ATOM 2729 O O . VAL A 1 360 ? -1.031 -39.594 -14.883 1 98.06 360 VAL A O 1
ATOM 2732 N N . MET B 1 1 ? -11.602 41.406 28.547 1 51.69 1 MET B N 1
ATOM 2733 C CA . MET B 1 1 ? -10.844 41.031 27.344 1 51.69 1 MET B CA 1
ATOM 2734 C C . MET B 1 1 ? -11.461 41.656 26.109 1 51.69 1 MET B C 1
ATOM 2736 O O . MET B 1 1 ? -12.672 41.906 26.047 1 51.69 1 MET B O 1
ATOM 2740 N N . SER B 1 2 ? -10.539 42.219 25.141 1 73.19 2 SER B N 1
ATOM 2741 C CA . SER B 1 2 ? -11.039 42.812 23.906 1 73.19 2 SER B CA 1
ATOM 2742 C C . SER B 1 2 ? -11.914 41.844 23.141 1 73.19 2 SER B C 1
ATOM 2744 O O . SER B 1 2 ? -11.703 40.625 23.203 1 73.19 2 SER B O 1
ATOM 2746 N N . LYS B 1 3 ? -12.977 42.219 22.641 1 90.19 3 LYS B N 1
ATOM 2747 C CA . LYS B 1 3 ? -13.961 41.406 21.938 1 90.19 3 LYS B CA 1
ATOM 2748 C C . LYS B 1 3 ? -13.453 41.031 20.547 1 90.19 3 LYS B C 1
ATOM 2750 O O . LYS B 1 3 ? -14.039 40.156 19.891 1 90.19 3 LYS B O 1
ATOM 2755 N N . THR B 1 4 ? -12.281 41.562 20.25 1 96.31 4 THR B N 1
ATOM 2756 C CA . THR B 1 4 ? -11.758 41.25 18.922 1 96.31 4 THR B CA 1
ATOM 2757 C C . THR B 1 4 ? -10.273 40.906 19 1 96.31 4 THR B C 1
ATOM 2759 O O . THR B 1 4 ? -9.625 41.125 20.031 1 96.31 4 THR B O 1
ATOM 2762 N N . MET B 1 5 ? -9.797 40.281 18.016 1 98 5 MET B N 1
ATOM 2763 C CA . MET B 1 5 ? -8.406 39.875 17.859 1 98 5 MET B CA 1
ATOM 2764 C C . MET B 1 5 ? -7.957 40 16.406 1 98 5 MET B C 1
ATOM 2766 O O . MET B 1 5 ? -8.789 40.062 15.508 1 98 5 MET B O 1
ATOM 2770 N N . LYS B 1 6 ? -6.633 40.094 16.297 1 98.25 6 LYS B N 1
ATOM 2771 C CA . LYS B 1 6 ? -6.074 40.062 14.938 1 98.25 6 LYS B CA 1
ATOM 2772 C C . LYS B 1 6 ? -6.02 38.625 14.406 1 98.25 6 LYS B C 1
ATOM 2774 O O . LYS B 1 6 ? -5.723 37.688 15.148 1 98.25 6 LYS B O 1
ATOM 2779 N N . ALA B 1 7 ? -6.309 38.469 13.125 1 98.69 7 ALA B N 1
ATOM 2780 C CA . ALA B 1 7 ? -6.277 37.156 12.492 1 98.69 7 ALA B CA 1
ATOM 2781 C C . ALA B 1 7 ? -6.039 37.281 10.984 1 98.69 7 ALA B C 1
ATOM 2783 O O . ALA B 1 7 ? -6.344 38.344 10.391 1 98.69 7 ALA B O 1
ATOM 2784 N N . MET B 1 8 ? -5.406 36.312 10.398 1 98.69 8 MET B N 1
ATOM 2785 C CA . MET B 1 8 ? -5.289 36.188 8.953 1 98.69 8 MET B CA 1
ATOM 2786 C C . MET B 1 8 ? -6.488 35.469 8.367 1 98.69 8 MET B C 1
ATOM 2788 O O . MET B 1 8 ? -6.609 34.25 8.531 1 98.69 8 MET B O 1
ATOM 2792 N N . THR B 1 9 ? -7.332 36.156 7.594 1 98.69 9 THR B N 1
ATOM 2793 C CA . THR B 1 9 ? -8.633 35.625 7.207 1 98.69 9 THR B CA 1
ATOM 2794 C C . THR B 1 9 ? -8.734 35.5 5.691 1 98.69 9 THR B C 1
ATOM 2796 O O . THR B 1 9 ? -8.414 36.438 4.961 1 98.69 9 THR B O 1
ATOM 2799 N N . TYR B 1 10 ? -9.148 34.312 5.277 1 98.62 10 TYR B N 1
ATOM 2800 C CA . TYR B 1 10 ? -9.367 33.969 3.873 1 98.62 10 TYR B CA 1
ATOM 2801 C C . TYR B 1 10 ? -10.805 34.25 3.463 1 98.62 10 TYR B C 1
ATOM 2803 O O . TYR B 1 10 ? -11.742 33.812 4.113 1 98.62 10 TYR B O 1
ATOM 2811 N N . TYR B 1 11 ? -11.016 35 2.34 1 98.19 11 TYR B N 1
ATOM 2812 C CA . TYR B 1 11 ? -12.359 35.312 1.867 1 98.19 11 TYR B CA 1
ATOM 2813 C C . TYR B 1 11 ? -12.617 34.719 0.492 1 98.19 11 TYR B C 1
ATOM 2815 O O . TYR B 1 11 ? -13.75 34.719 0.003 1 98.19 11 TYR B O 1
ATOM 2823 N N . GLY B 1 12 ? -11.562 34.219 -0.107 1 96.62 12 GLY B N 1
ATOM 2824 C CA . GLY B 1 12 ? -11.609 33.656 -1.449 1 96.62 12 GLY B CA 1
ATOM 2825 C C . GLY B 1 12 ? -10.273 33.688 -2.158 1 96.62 12 GLY B C 1
ATOM 2826 O O . GLY B 1 12 ? -9.273 34.156 -1.593 1 96.62 12 GLY B O 1
ATOM 2827 N N . GLU B 1 13 ? -10.266 33.219 -3.34 1 96.62 13 GLU B N 1
ATOM 2828 C CA . GLU B 1 13 ? -9.031 33.125 -4.113 1 96.62 13 GLU B CA 1
ATOM 2829 C C . GLU B 1 13 ? -8.266 34.438 -4.117 1 96.62 13 GLU B C 1
ATOM 2831 O O . GLU B 1 13 ? -8.773 35.438 -4.602 1 96.62 13 GLU B O 1
ATOM 2836 N N . ASN B 1 14 ? -7.086 34.438 -3.559 1 95.44 14 ASN B N 1
ATOM 2837 C CA . ASN B 1 14 ? -6.137 35.562 -3.506 1 95.44 14 ASN B CA 1
ATOM 2838 C C . ASN B 1 14 ? -6.691 36.719 -2.701 1 95.44 14 ASN B C 1
ATOM 2840 O O . ASN B 1 14 ? -6.293 37.875 -2.916 1 95.44 14 ASN B O 1
ATOM 2844 N N . ASP B 1 15 ? -7.652 36.438 -1.864 1 97.06 15 ASP B N 1
ATOM 2845 C CA . ASP B 1 15 ? -8.211 37.438 -0.962 1 97.06 15 ASP B CA 1
ATOM 2846 C C . ASP B 1 15 ? -8.047 37.031 0.497 1 97.06 15 ASP B C 1
ATOM 2848 O O . ASP B 1 15 ? -8.953 36.438 1.089 1 97.06 15 ASP B O 1
ATOM 2852 N N . VAL B 1 16 ? -6.918 37.312 1.05 1 97.25 16 VAL B N 1
ATOM 2853 C CA . VAL B 1 16 ? -6.598 37.094 2.455 1 97.25 16 VAL B CA 1
ATOM 2854 C C . VAL B 1 16 ? -6.281 38.438 3.133 1 97.25 16 VAL B C 1
ATOM 2856 O O . VAL B 1 16 ? -5.605 39.281 2.553 1 97.25 16 VAL B O 1
ATOM 2859 N N . ARG B 1 17 ? -6.793 38.625 4.348 1 97.75 17 ARG B N 1
ATOM 2860 C CA . ARG B 1 17 ? -6.668 39.906 5.039 1 97.75 17 ARG B CA 1
ATOM 2861 C C . ARG B 1 17 ? -6.238 39.688 6.488 1 97.75 17 ARG B C 1
ATOM 2863 O O . ARG B 1 17 ? -6.699 38.781 7.152 1 97.75 17 ARG B O 1
ATOM 2870 N N . PHE B 1 18 ? -5.301 40.5 6.844 1 98.38 18 PHE B N 1
ATOM 2871 C CA . PHE B 1 18 ? -4.965 40.625 8.258 1 98.38 18 PHE B CA 1
ATOM 2872 C C . PHE B 1 18 ? -5.859 41.656 8.945 1 98.38 18 PHE B C 1
ATOM 2874 O O . PHE B 1 18 ? -5.648 42.844 8.812 1 98.38 18 PHE B O 1
ATOM 2881 N N . GLU B 1 19 ? -6.789 41.188 9.758 1 98.19 19 GLU B N 1
ATOM 2882 C CA . GLU B 1 19 ? -7.871 42.062 10.203 1 98.19 19 GLU B CA 1
ATOM 2883 C C . GLU B 1 19 ? -8.336 41.688 11.609 1 98.19 19 GLU B C 1
ATOM 2885 O O . GLU B 1 19 ? -7.863 40.719 12.188 1 98.19 19 GLU B O 1
ATOM 2890 N N . ASP B 1 20 ? -9.234 42.5 12.117 1 98.06 20 ASP B N 1
ATOM 2891 C CA . ASP B 1 20 ? -9.852 42.25 13.414 1 98.06 20 ASP B CA 1
ATOM 2892 C C . ASP B 1 20 ? -11.016 41.281 13.273 1 98.06 20 ASP B C 1
ATOM 2894 O O . ASP B 1 20 ? -11.875 41.438 12.406 1 98.06 20 ASP B O 1
ATOM 2898 N N . ARG B 1 21 ? -10.984 40.25 14.055 1 98.12 21 ARG B N 1
ATOM 2899 C CA . ARG B 1 21 ? -12.039 39.25 14.125 1 98.12 21 ARG B CA 1
ATOM 2900 C C . ARG B 1 21 ? -12.5 39.031 15.562 1 98.12 21 ARG B C 1
ATOM 2902 O O . ARG B 1 21 ? -11.766 39.344 16.5 1 98.12 21 ARG B O 1
ATOM 2909 N N . PRO B 1 22 ? -13.719 38.594 15.75 1 97.19 22 PRO B N 1
ATOM 2910 C CA . PRO B 1 22 ? -14.156 38.25 17.109 1 97.19 22 PRO B CA 1
ATOM 2911 C C . PRO B 1 22 ? -13.281 37.188 17.766 1 97.19 22 PRO B C 1
ATOM 2913 O O . PRO B 1 22 ? -12.875 36.219 17.109 1 97.19 22 PRO B O 1
ATOM 2916 N N . VAL B 1 23 ? -12.984 37.375 19.047 1 98.06 23 VAL B N 1
ATOM 2917 C CA . VAL B 1 23 ? -12.305 36.344 19.812 1 98.06 23 VAL B CA 1
ATOM 2918 C C . VAL B 1 23 ? -13.195 35.125 19.922 1 98.06 23 VAL B C 1
ATOM 2920 O O . VAL B 1 23 ? -14.398 35.219 20.156 1 98.06 23 VAL B O 1
ATOM 2923 N N . PRO B 1 24 ? -12.617 33.938 19.688 1 98.12 24 PRO B N 1
ATOM 2924 C CA . PRO B 1 24 ? -13.453 32.75 19.766 1 98.12 24 PRO B CA 1
ATOM 2925 C C . PRO B 1 24 ? -13.93 32.469 21.188 1 98.12 24 PRO B C 1
ATOM 2927 O O . PRO B 1 24 ? -13.281 32.875 22.156 1 98.12 24 PRO B O 1
ATOM 2930 N N . THR B 1 25 ? -15.047 31.797 21.234 1 97.5 25 THR B N 1
ATOM 2931 C CA . THR B 1 25 ? -15.633 31.375 22.5 1 97.5 25 THR B CA 1
ATOM 2932 C C . THR B 1 25 ? -15.82 29.859 22.531 1 97.5 25 THR B C 1
ATOM 2934 O O . THR B 1 25 ? -15.727 29.203 21.5 1 97.5 25 THR B O 1
ATOM 2937 N N . ILE B 1 26 ? -16 29.344 23.719 1 98.25 26 ILE B N 1
ATOM 2938 C CA . ILE B 1 26 ? -16.344 27.922 23.875 1 98.25 26 ILE B CA 1
ATOM 2939 C C . ILE B 1 26 ? -17.703 27.641 23.234 1 98.25 26 ILE B C 1
ATOM 2941 O O . ILE B 1 26 ? -18.688 28.312 23.531 1 98.25 26 ILE B O 1
ATOM 2945 N N . ILE B 1 27 ? -17.719 26.719 22.328 1 97.38 27 ILE B N 1
ATOM 2946 C CA . ILE B 1 27 ? -18.953 26.312 21.672 1 97.38 27 ILE B CA 1
ATOM 2947 C C . ILE B 1 27 ? -19.422 24.984 22.25 1 97.38 27 ILE B C 1
ATOM 2949 O O . ILE B 1 27 ? -20.594 24.828 22.609 1 97.38 27 ILE B O 1
ATOM 2953 N N . ASP B 1 28 ? -18.562 23.984 22.328 1 97.94 28 ASP B N 1
ATOM 2954 C CA . ASP B 1 28 ? -18.828 22.688 22.906 1 97.94 28 ASP B CA 1
ATOM 2955 C C . ASP B 1 28 ? -18.094 22.516 24.234 1 97.94 28 ASP B C 1
ATOM 2957 O O . ASP B 1 28 ? -17.016 23.062 24.438 1 97.94 28 ASP B O 1
ATOM 2961 N N . PRO B 1 29 ? -18.641 21.656 25.141 1 98.56 29 PRO B N 1
ATOM 2962 C CA . PRO B 1 29 ? -18.016 21.453 26.438 1 98.56 29 PRO B CA 1
ATOM 2963 C C . PRO B 1 29 ? -16.609 20.891 26.344 1 98.56 29 PRO B C 1
ATOM 2965 O O . PRO B 1 29 ? -15.836 20.953 27.297 1 98.56 29 PRO B O 1
ATOM 2968 N N . THR B 1 30 ? -16.219 20.312 25.188 1 98.62 30 THR B N 1
ATOM 2969 C CA . THR B 1 30 ? -14.914 19.672 25.047 1 98.62 30 THR B CA 1
ATOM 2970 C C . THR B 1 30 ? -13.914 20.625 24.391 1 98.62 30 THR B C 1
ATOM 2972 O O . THR B 1 30 ? -12.773 20.25 24.125 1 98.62 30 THR B O 1
ATOM 2975 N N . ASP B 1 31 ? -14.234 21.891 24.219 1 98.62 31 ASP B N 1
ATOM 2976 C CA . ASP B 1 31 ? -13.383 22.875 23.562 1 98.62 31 ASP B CA 1
ATOM 2977 C C . ASP B 1 31 ? -12.367 23.469 24.531 1 98.62 31 ASP B C 1
ATOM 2979 O O . ASP B 1 31 ? -12.562 23.406 25.75 1 98.62 31 ASP B O 1
ATOM 2983 N N . ALA B 1 32 ? -11.375 24 23.953 1 98.88 32 ALA B N 1
ATOM 2984 C CA . ALA B 1 32 ? -10.477 24.922 24.641 1 98.88 32 ALA B CA 1
ATOM 2985 C C . ALA B 1 32 ? -10.156 26.141 23.781 1 98.88 32 ALA B C 1
ATOM 2987 O O . ALA B 1 32 ? -10.164 26.047 22.547 1 98.88 32 ALA B O 1
ATOM 2988 N N . ILE B 1 33 ? -9.969 27.25 24.406 1 98.81 33 ILE B N 1
ATOM 2989 C CA . ILE B 1 33 ? -9.453 28.453 23.75 1 98.81 33 ILE B CA 1
ATOM 2990 C C . ILE B 1 33 ? -7.98 28.641 24.094 1 98.81 33 ILE B C 1
ATOM 2992 O O . ILE B 1 33 ? -7.609 28.672 25.266 1 98.81 33 ILE B O 1
ATOM 2996 N N . ILE B 1 34 ? -7.176 28.688 23.125 1 98.88 34 ILE B N 1
ATOM 2997 C CA . ILE B 1 34 ? -5.734 28.828 23.297 1 98.88 34 ILE B CA 1
ATOM 2998 C C . ILE B 1 34 ? -5.289 30.234 22.891 1 98.88 34 ILE B C 1
ATOM 3000 O O . ILE B 1 34 ? -5.641 30.703 21.812 1 98.88 34 ILE B O 1
ATOM 3004 N N . ARG B 1 35 ? -4.602 30.922 23.75 1 98.88 35 ARG B N 1
ATOM 3005 C CA . ARG B 1 35 ? -3.859 32.125 23.344 1 98.88 35 ARG B CA 1
ATOM 3006 C C . ARG B 1 35 ? -2.584 31.734 22.594 1 98.88 35 ARG B C 1
ATOM 3008 O O . ARG B 1 35 ? -1.643 31.203 23.188 1 98.88 35 ARG B O 1
ATOM 3015 N N . VAL B 1 36 ? -2.541 32.031 21.312 1 98.88 36 VAL B N 1
ATOM 3016 C CA . VAL B 1 36 ? -1.45 31.578 20.453 1 98.88 36 VAL B CA 1
ATOM 3017 C C . VAL B 1 36 ? -0.193 32.375 20.75 1 98.88 36 VAL B C 1
ATOM 3019 O O . VAL B 1 36 ? -0.246 33.625 20.812 1 98.88 36 VAL B O 1
ATOM 3022 N N . THR B 1 37 ? 0.903 31.719 20.938 1 98.81 37 THR B N 1
ATOM 3023 C CA . THR B 1 37 ? 2.166 32.406 21.141 1 98.81 37 THR B CA 1
ATOM 3024 C C . THR B 1 37 ? 3.039 32.344 19.891 1 98.81 37 THR B C 1
ATOM 3026 O O . THR B 1 37 ? 3.789 33.281 19.594 1 98.81 37 THR B O 1
ATOM 3029 N N . LYS B 1 38 ? 3.059 31.172 19.203 1 98.62 38 LYS B N 1
ATOM 3030 C CA . LYS B 1 38 ? 3.75 30.984 17.938 1 98.62 38 LYS B CA 1
ATOM 3031 C C . LYS B 1 38 ? 2.875 30.219 16.938 1 98.62 38 LYS B C 1
ATOM 3033 O O . LYS B 1 38 ? 2.109 29.344 17.312 1 98.62 38 LYS B O 1
ATOM 3038 N N . THR B 1 39 ? 2.936 30.594 15.727 1 98.69 39 THR B N 1
ATOM 3039 C CA . THR B 1 39 ? 2.324 29.859 14.625 1 98.69 39 THR B CA 1
ATOM 3040 C C . THR B 1 39 ? 3.229 29.891 13.391 1 98.69 39 THR B C 1
ATOM 3042 O O . THR B 1 39 ? 4.387 30.312 13.477 1 98.69 39 THR B O 1
ATOM 3045 N N . THR B 1 40 ? 2.811 29.234 12.367 1 98.44 40 THR B N 1
ATOM 3046 C CA . THR B 1 40 ? 3.568 29.172 11.117 1 98.44 40 THR B CA 1
ATOM 3047 C C . THR B 1 40 ? 2.629 29.062 9.922 1 98.44 40 THR B C 1
ATOM 3049 O O . THR B 1 40 ? 1.414 29.219 10.062 1 98.44 40 THR B O 1
ATOM 3052 N N . ILE B 1 41 ? 3.221 29.031 8.742 1 97.88 41 ILE B N 1
ATOM 3053 C CA . ILE B 1 41 ? 2.467 28.891 7.504 1 97.88 41 ILE B CA 1
ATOM 3054 C C . ILE B 1 41 ? 2.793 27.547 6.848 1 97.88 41 ILE B C 1
ATOM 3056 O O . ILE B 1 41 ? 3.961 27.172 6.762 1 97.88 41 ILE B O 1
ATOM 3060 N N . CYS B 1 42 ? 1.811 26.828 6.5 1 96.19 42 CYS B N 1
ATOM 3061 C CA . CYS B 1 42 ? 1.94 25.547 5.816 1 96.19 42 CYS B CA 1
ATOM 3062 C C . CYS B 1 42 ? 1.66 25.688 4.324 1 96.19 42 CYS B C 1
ATOM 3064 O O . CYS B 1 42 ? 0.963 26.609 3.906 1 96.19 42 CYS B O 1
ATOM 3066 N N . GLY B 1 43 ? 2.25 24.781 3.48 1 93.12 43 GLY B N 1
ATOM 3067 C CA . GLY B 1 43 ? 1.924 24.781 2.064 1 93.12 43 GLY B CA 1
ATOM 3068 C C . GLY B 1 43 ? 0.434 24.703 1.794 1 93.12 43 GLY B C 1
ATOM 3069 O O . GLY B 1 43 ? -0.058 25.281 0.822 1 93.12 43 GLY B O 1
ATOM 3070 N N . THR B 1 44 ? -0.308 24.047 2.604 1 93.94 44 THR B N 1
ATOM 3071 C CA . THR B 1 44 ? -1.751 23.906 2.445 1 93.94 44 THR B CA 1
ATOM 3072 C C . THR B 1 44 ? -2.447 25.25 2.631 1 93.94 44 THR B C 1
ATOM 3074 O O . THR B 1 44 ? -3.479 25.516 2.01 1 93.94 44 THR B O 1
ATOM 3077 N N . ASP B 1 45 ? -1.909 26.141 3.449 1 96.88 45 ASP B N 1
ATOM 3078 C CA . ASP B 1 45 ? -2.461 27.484 3.584 1 96.88 45 ASP B CA 1
ATOM 3079 C C . ASP B 1 45 ? -2.369 28.25 2.266 1 96.88 45 ASP B C 1
ATOM 3081 O O . ASP B 1 45 ? -3.301 28.969 1.892 1 96.88 45 ASP B O 1
ATOM 3085 N N . LEU B 1 46 ? -1.229 28.078 1.65 1 95.75 46 LEU B N 1
ATOM 3086 C CA . LEU B 1 46 ? -1.054 28.719 0.354 1 95.75 46 LEU B CA 1
ATOM 3087 C C . LEU B 1 46 ? -2.035 28.172 -0.67 1 95.75 46 LEU B C 1
ATOM 3089 O O . LEU B 1 46 ? -2.559 28.906 -1.505 1 95.75 46 LEU B O 1
ATOM 3093 N N . GLY B 1 47 ? -2.205 26.828 -0.625 1 94 47 GLY B N 1
ATOM 3094 C CA . GLY B 1 47 ? -3.189 26.219 -1.511 1 94 47 GLY B CA 1
ATOM 3095 C C . GLY B 1 47 ? -4.586 26.781 -1.324 1 94 47 GLY B C 1
ATOM 3096 O O . GLY B 1 47 ? -5.27 27.109 -2.301 1 94 47 GLY B O 1
ATOM 3097 N N . ILE B 1 48 ? -4.961 26.922 -0.125 1 95.88 48 ILE B N 1
ATOM 3098 C CA . ILE B 1 48 ? -6.27 27.484 0.184 1 95.88 48 ILE B CA 1
ATOM 3099 C C . ILE B 1 48 ? -6.34 28.938 -0.316 1 95.88 48 ILE B C 1
ATOM 3101 O O . ILE B 1 48 ? -7.305 29.312 -0.979 1 95.88 48 ILE B O 1
ATOM 3105 N N . MET B 1 49 ? -5.301 29.656 -0.044 1 96.44 49 MET B N 1
ATOM 3106 C CA . MET B 1 49 ? -5.238 31.047 -0.48 1 96.44 49 MET B CA 1
ATOM 3107 C C . MET B 1 49 ? -5.395 31.156 -1.993 1 96.44 49 MET B C 1
ATOM 3109 O O . MET B 1 49 ? -6.02 32.094 -2.494 1 96.44 49 MET B O 1
ATOM 3113 N N . LYS B 1 50 ? -4.941 30.156 -2.664 1 95.31 50 LYS B N 1
ATOM 3114 C CA . LYS B 1 50 ? -4.969 30.156 -4.125 1 95.31 50 LYS B CA 1
ATOM 3115 C C . LYS B 1 50 ? -6.273 29.562 -4.652 1 95.31 50 LYS B C 1
ATOM 3117 O O . LYS B 1 50 ? -6.434 29.375 -5.859 1 95.31 50 LYS B O 1
ATOM 3122 N N . GLY B 1 51 ? -7.199 29.203 -3.826 1 93.88 51 GLY B N 1
ATOM 3123 C CA . GLY B 1 51 ? -8.539 28.828 -4.23 1 93.88 51 GLY B CA 1
ATOM 3124 C C . GLY B 1 51 ? -8.68 27.328 -4.496 1 93.88 51 GLY B C 1
ATOM 3125 O O . GLY B 1 51 ? -9.617 26.906 -5.164 1 93.88 51 GLY B O 1
ATOM 3126 N N . LYS B 1 52 ? -7.824 26.547 -3.984 1 91.19 52 LYS B N 1
ATOM 3127 C CA . LYS B 1 52 ? -7.836 25.109 -4.258 1 91.19 52 LYS B CA 1
ATOM 3128 C C . LYS B 1 52 ? -8.977 24.422 -3.518 1 91.19 52 LYS B C 1
ATOM 3130 O O . LYS B 1 52 ? -9.336 23.281 -3.844 1 91.19 52 LYS B O 1
ATOM 3135 N N . ASN B 1 53 ? -9.539 25.062 -2.531 1 94.38 53 ASN B N 1
ATOM 3136 C CA . ASN B 1 53 ? -10.555 24.438 -1.687 1 94.38 53 ASN B CA 1
ATOM 3137 C C . ASN B 1 53 ? -11.844 25.266 -1.655 1 94.38 53 ASN B C 1
ATOM 3139 O O . ASN B 1 53 ? -12.203 25.812 -0.616 1 94.38 53 ASN B O 1
ATOM 3143 N N . PRO B 1 54 ? -12.586 25.188 -2.744 1 93.88 54 PRO B N 1
ATOM 3144 C CA . PRO B 1 54 ? -13.805 25.984 -2.816 1 93.88 54 PRO B CA 1
ATOM 3145 C C . PRO B 1 54 ? -14.875 25.531 -1.823 1 93.88 54 PRO B C 1
ATOM 3147 O O . PRO B 1 54 ? -15.797 26.281 -1.51 1 93.88 54 PRO B O 1
ATOM 3150 N N . GLU B 1 55 ? -14.727 24.359 -1.358 1 94.62 55 GLU B N 1
ATOM 3151 C CA . GLU B 1 55 ? -15.719 23.797 -0.446 1 94.62 55 GLU B CA 1
ATOM 3152 C C . GLU B 1 55 ? -15.734 24.547 0.884 1 94.62 55 GLU B C 1
ATOM 3154 O O . GLU B 1 55 ? -16.703 24.469 1.636 1 94.62 55 GLU B O 1
ATOM 3159 N N . ILE B 1 56 ? -14.688 25.25 1.257 1 97.12 56 ILE B N 1
ATOM 3160 C CA . ILE B 1 56 ? -14.62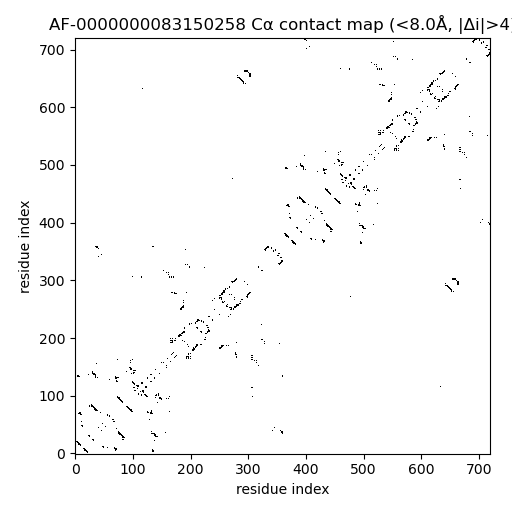5 26 2.508 1 97.12 56 ILE B CA 1
ATOM 3161 C C . ILE B 1 56 ? -15.789 26.984 2.582 1 97.12 56 ILE B C 1
ATOM 3163 O O . ILE B 1 56 ? -16.562 26.969 3.545 1 97.12 56 ILE B O 1
ATOM 3167 N N . GLU B 1 57 ? -15.922 27.75 1.563 1 97.25 57 GLU B N 1
ATOM 3168 C CA . GLU B 1 57 ? -17.016 28.719 1.502 1 97.25 57 GLU B CA 1
ATOM 3169 C C . GLU B 1 57 ? -18.359 28 1.326 1 97.25 57 GLU B C 1
ATOM 3171 O O . GLU B 1 57 ? -19.344 28.359 1.979 1 97.25 57 GLU B O 1
ATOM 3176 N N . ALA B 1 58 ? -18.406 27.016 0.451 1 97.5 58 ALA B N 1
ATOM 3177 C CA . ALA B 1 58 ? -19.656 26.328 0.138 1 97.5 58 ALA B CA 1
ATOM 3178 C C . ALA B 1 58 ? -20.266 25.703 1.392 1 97.5 58 ALA B C 1
ATOM 3180 O O . ALA B 1 58 ? -21.469 25.828 1.632 1 97.5 58 ALA B O 1
ATOM 3181 N N . VAL B 1 59 ? -19.438 25.094 2.15 1 96.56 59 VAL B N 1
ATOM 3182 C CA . VAL B 1 59 ? -19.922 24.406 3.35 1 96.56 59 VAL B CA 1
ATOM 3183 C C . VAL B 1 59 ? -20.359 25.438 4.387 1 96.56 59 VAL B C 1
ATOM 3185 O O . VAL B 1 59 ? -21.375 25.234 5.07 1 96.56 59 VAL B O 1
ATOM 3188 N N . ALA B 1 60 ? -19.562 26.531 4.594 1 96.19 60 ALA B N 1
ATOM 3189 C CA . ALA B 1 60 ? -19.953 27.578 5.531 1 96.19 60 ALA B CA 1
ATOM 3190 C C . ALA B 1 60 ? -21.312 28.172 5.172 1 96.19 60 ALA B C 1
ATOM 3192 O O . ALA B 1 60 ? -22.156 28.375 6.047 1 96.19 60 ALA B O 1
ATOM 3193 N N . ARG B 1 61 ? -21.562 28.406 3.889 1 97.06 61 ARG B N 1
ATOM 3194 C CA . ARG B 1 61 ? -22.828 28.953 3.418 1 97.06 61 ARG B CA 1
ATOM 3195 C C . ARG B 1 61 ? -23.969 27.969 3.668 1 97.06 61 ARG B C 1
ATOM 3197 O O . ARG B 1 61 ? -25.062 28.375 4.043 1 97.06 61 ARG B O 1
ATOM 3204 N N . GLU B 1 62 ? -23.688 26.781 3.375 1 96.75 62 GLU B N 1
ATOM 3205 C CA . GLU B 1 62 ? -24.703 25.75 3.6 1 96.75 62 GLU B CA 1
ATOM 3206 C C . GLU B 1 62 ? -25.078 25.656 5.078 1 96.75 62 GLU B C 1
ATOM 3208 O O . GLU B 1 62 ? -26.25 25.5 5.418 1 96.75 62 GLU B O 1
ATOM 3213 N N . LYS B 1 63 ? -24.141 25.812 6.008 1 92.75 63 LYS B N 1
ATOM 3214 C CA . LYS B 1 63 ? -24.328 25.594 7.438 1 92.75 63 LYS B CA 1
ATOM 3215 C C . LYS B 1 63 ? -24.938 26.828 8.109 1 92.75 63 LYS B C 1
ATOM 3217 O O . LYS B 1 63 ? -25.781 26.703 9.008 1 92.75 63 LYS B O 1
ATOM 3222 N N . THR B 1 64 ? -24.516 27.984 7.652 1 93.38 64 THR B N 1
ATOM 3223 C CA . THR B 1 64 ? -24.859 29.172 8.43 1 93.38 64 THR B CA 1
ATOM 3224 C C . THR B 1 64 ? -25.656 30.156 7.59 1 93.38 64 THR B C 1
ATOM 3226 O O . THR B 1 64 ? -26.234 31.109 8.117 1 93.38 64 THR B O 1
ATOM 3229 N N . GLY B 1 65 ? -25.672 30 6.266 1 95.12 65 GLY B N 1
ATOM 3230 C CA . GLY B 1 65 ? -26.344 30.922 5.352 1 95.12 65 GLY B CA 1
ATOM 3231 C C . GLY B 1 65 ? -25.5 32.125 5 1 95.12 65 GLY B C 1
ATOM 3232 O O . GLY B 1 65 ? -25.938 33 4.238 1 95.12 65 GLY B O 1
ATOM 3233 N N . LYS B 1 66 ? -24.359 32.156 5.531 1 96.5 66 LYS B N 1
ATOM 3234 C CA . LYS B 1 66 ? -23.516 33.312 5.301 1 96.5 66 LYS B CA 1
ATOM 3235 C C . LYS B 1 66 ? -22.062 32.906 5.094 1 96.5 66 LYS B C 1
ATOM 3237 O O . LYS B 1 66 ? -21.672 31.781 5.438 1 96.5 66 LYS B O 1
ATOM 3242 N N . TRP B 1 67 ? -21.266 33.812 4.387 1 97.44 67 TRP B N 1
ATOM 3243 C CA . TRP B 1 67 ? -19.828 33.688 4.273 1 97.44 67 TRP B CA 1
ATOM 3244 C C . TRP B 1 67 ? -19.125 34.906 4.891 1 97.44 67 TRP B C 1
ATOM 3246 O O . TRP B 1 67 ? -19.188 36 4.348 1 97.44 67 TRP B O 1
ATOM 3256 N N . GLU B 1 68 ? -18.438 34.625 6.008 1 96.75 68 GLU B N 1
ATOM 3257 C CA . GLU B 1 68 ? -17.797 35.719 6.754 1 96.75 68 GLU B CA 1
ATOM 3258 C C . GLU B 1 68 ? -16.281 35.531 6.766 1 96.75 68 GLU B C 1
ATOM 3260 O O . GLU B 1 68 ? -15.586 36.188 7.562 1 96.75 68 GLU B O 1
ATOM 3265 N N . GLY B 1 69 ? -15.789 34.625 5.969 1 98.19 69 GLY B N 1
ATOM 3266 C CA . GLY B 1 69 ? -14.359 34.344 5.926 1 98.19 69 GLY B CA 1
ATOM 3267 C C . GLY B 1 69 ? -13.93 33.188 6.805 1 98.19 69 GLY B C 1
ATOM 3268 O O . GLY B 1 69 ? -14.734 32.688 7.59 1 98.19 69 GLY B O 1
ATOM 3269 N N . ARG B 1 70 ? -12.703 32.688 6.605 1 98.69 70 ARG B N 1
ATOM 3270 C CA . ARG B 1 70 ? -12.102 31.609 7.359 1 98.69 70 ARG B CA 1
ATOM 3271 C C . ARG B 1 70 ? -10.695 31.984 7.832 1 98.69 70 ARG B C 1
ATOM 3273 O O . ARG B 1 70 ? -9.82 32.281 7.016 1 98.69 70 ARG B O 1
ATOM 3280 N N . ILE B 1 71 ? -10.516 32.031 9.148 1 98.75 71 ILE B N 1
ATOM 3281 C CA . ILE B 1 71 ? -9.164 32.219 9.648 1 98.75 71 ILE B CA 1
ATOM 3282 C C . ILE B 1 71 ? -8.281 31.047 9.258 1 98.75 71 ILE B C 1
ATOM 3284 O O . ILE B 1 71 ? -8.648 29.891 9.484 1 98.75 71 ILE B O 1
ATOM 3288 N N . LEU B 1 72 ? -7.047 31.281 8.711 1 98.62 72 LEU B N 1
ATOM 3289 C CA . LEU B 1 72 ? -6.172 30.25 8.172 1 98.62 72 LEU B CA 1
ATOM 3290 C C . LEU B 1 72 ? -5.273 29.672 9.258 1 98.62 72 LEU B C 1
ATOM 3292 O O . LEU B 1 72 ? -5.215 30.203 10.367 1 98.62 72 LEU B O 1
ATOM 3296 N N . GLY B 1 73 ? -4.68 28.531 8.922 1 98.5 73 GLY B N 1
ATOM 3297 C CA . GLY B 1 73 ? -3.646 27.938 9.75 1 98.5 73 GLY B CA 1
ATOM 3298 C C . GLY B 1 73 ? -4.121 26.719 10.523 1 98.5 73 GLY B C 1
ATOM 3299 O O . GLY B 1 73 ? -5.293 26.641 10.898 1 98.5 73 GLY B O 1
ATOM 3300 N N . HIS B 1 74 ? -3.133 25.828 10.812 1 98.62 74 HIS B N 1
ATOM 3301 C CA . HIS B 1 74 ? -3.432 24.641 11.594 1 98.62 74 HIS B CA 1
ATOM 3302 C C . HIS B 1 74 ? -2.234 24.219 12.445 1 98.62 74 HIS B C 1
ATOM 3304 O O . HIS B 1 74 ? -2.215 23.109 13 1 98.62 74 HIS B O 1
ATOM 3310 N N . GLU B 1 75 ? -1.258 25.047 12.562 1 98.44 75 GLU B N 1
ATOM 3311 C CA . GLU B 1 75 ? -0.061 24.812 13.359 1 98.44 75 GLU B CA 1
ATOM 3312 C C . GLU B 1 75 ? 0.155 25.922 14.383 1 98.44 75 GLU B C 1
ATOM 3314 O O . GLU B 1 75 ? 0.324 27.094 14.008 1 98.44 75 GLU B O 1
ATOM 3319 N N . ALA B 1 76 ? 0.245 25.516 15.688 1 98.75 76 ALA B N 1
ATOM 3320 C CA . ALA B 1 76 ? 0.484 26.547 16.688 1 98.75 76 ALA B CA 1
ATOM 3321 C C . ALA B 1 76 ? 0.87 25.922 18.031 1 98.75 76 ALA B C 1
ATOM 3323 O O . ALA B 1 76 ? 0.607 24.75 18.281 1 98.75 76 ALA B O 1
ATOM 3324 N N . ILE B 1 77 ? 1.543 26.719 18.844 1 98.81 77 ILE B N 1
ATOM 3325 C CA . ILE B 1 77 ? 1.655 26.516 20.281 1 98.81 77 ILE B CA 1
ATOM 3326 C C . ILE B 1 77 ? 1.115 27.734 21.016 1 98.81 77 ILE B C 1
ATOM 3328 O O . ILE B 1 77 ? 0.974 28.812 20.438 1 98.81 77 ILE B O 1
ATOM 3332 N N . GLY B 1 78 ? 0.786 27.531 22.25 1 98.81 78 GLY B N 1
ATOM 3333 C CA . GLY B 1 78 ? 0.241 28.641 23.016 1 98.81 78 GLY B CA 1
ATOM 3334 C C . GLY B 1 78 ? -0.076 28.266 24.453 1 98.81 78 GLY B C 1
ATOM 3335 O O . GLY B 1 78 ? 0.55 27.359 25.016 1 98.81 78 GLY B O 1
ATOM 3336 N N . VAL B 1 79 ? -0.924 29.094 25.031 1 98.88 79 VAL B N 1
ATOM 3337 C CA . VAL B 1 79 ? -1.326 28.938 26.422 1 98.88 79 VAL B CA 1
ATOM 3338 C C . VAL B 1 79 ? -2.846 28.812 26.516 1 98.88 79 VAL B C 1
ATOM 3340 O O . VAL B 1 79 ? -3.576 29.578 25.891 1 98.88 79 VAL B O 1
ATOM 3343 N N . VAL B 1 80 ? -3.252 27.828 27.312 1 98.88 80 VAL B N 1
ATOM 3344 C CA . VAL B 1 80 ? -4.688 27.656 27.5 1 98.88 80 VAL B CA 1
ATOM 3345 C C . VAL B 1 80 ? -5.27 28.891 28.172 1 98.88 80 VAL B C 1
ATOM 3347 O O . VAL B 1 80 ? -4.816 29.297 29.25 1 98.88 80 VAL B O 1
ATOM 3350 N N . GLU B 1 81 ? -6.223 29.484 27.516 1 98.69 81 GLU B N 1
ATOM 3351 C CA . GLU B 1 81 ? -6.895 30.672 28.062 1 98.69 81 GLU B CA 1
ATOM 3352 C C . GLU B 1 81 ? -8.195 30.281 28.766 1 98.69 81 GLU B C 1
ATOM 3354 O O . GLU B 1 81 ? -8.555 30.891 29.781 1 98.69 81 GLU B O 1
ATOM 3359 N N . GLU B 1 82 ? -8.898 29.328 28.203 1 98.62 82 GLU B N 1
ATOM 3360 C CA . GLU B 1 82 ? -10.188 28.859 28.703 1 98.62 82 GLU B CA 1
ATOM 3361 C C . GLU B 1 82 ? -10.453 27.422 28.266 1 98.62 82 GLU B C 1
ATOM 3363 O O . GLU B 1 82 ? -9.984 27 27.203 1 98.62 82 GLU B O 1
ATOM 3368 N N . VAL B 1 83 ? -11.164 26.656 29.156 1 98.75 83 VAL B N 1
ATOM 3369 C CA . VAL B 1 83 ? -11.539 25.297 28.781 1 98.75 83 VAL B CA 1
ATOM 3370 C C . VAL B 1 83 ? -13.031 25.094 29 1 98.75 83 VAL B C 1
ATOM 3372 O O . VAL B 1 83 ? -13.625 25.703 29.891 1 98.75 83 VAL B O 1
ATOM 3375 N N . GLY B 1 84 ? -13.578 24.297 28.156 1 98.75 84 GLY B N 1
ATOM 3376 C CA . GLY B 1 84 ? -14.961 23.891 28.359 1 98.75 84 GLY B CA 1
ATOM 3377 C C . GLY B 1 84 ? -15.141 23 29.578 1 98.75 84 GLY B C 1
ATOM 3378 O O . GLY B 1 84 ? -14.164 22.516 30.156 1 98.75 84 GLY B O 1
ATOM 3379 N N . SER B 1 85 ? -16.438 22.75 29.922 1 98.62 85 SER B N 1
ATOM 3380 C CA . SER B 1 85 ? -16.797 22.094 31.188 1 98.62 85 SER B CA 1
ATOM 3381 C C . SER B 1 85 ? -16.422 20.609 31.172 1 98.62 85 SER B C 1
ATOM 3383 O O . SER B 1 85 ? -16.297 19.984 32.219 1 98.62 85 SER B O 1
ATOM 3385 N N . ALA B 1 86 ? -16.172 20.016 29.984 1 98.5 86 ALA B N 1
ATOM 3386 C CA . ALA B 1 86 ? -15.906 18.578 29.906 1 98.5 86 ALA B CA 1
ATOM 3387 C C . ALA B 1 86 ? -14.414 18.312 29.719 1 98.5 86 ALA B C 1
ATOM 3389 O O . ALA B 1 86 ? -13.992 17.172 29.625 1 98.5 86 ALA B O 1
ATOM 3390 N N . VAL B 1 87 ? -13.617 19.344 29.688 1 98.75 87 VAL B N 1
ATOM 3391 C CA . VAL B 1 87 ? -12.172 19.188 29.562 1 98.75 87 VAL B CA 1
ATOM 3392 C C . VAL B 1 87 ? -11.562 18.828 30.906 1 98.75 87 VAL B C 1
ATOM 3394 O O . VAL B 1 87 ? -11.836 19.484 31.922 1 98.75 87 VAL B O 1
ATOM 3397 N N . LYS B 1 88 ? -10.703 17.797 30.906 1 98.44 88 LYS B N 1
ATOM 3398 C CA . LYS B 1 88 ? -10.211 17.281 32.188 1 98.44 88 LYS B CA 1
ATOM 3399 C C . LYS B 1 88 ? -8.695 17.375 32.25 1 98.44 88 LYS B C 1
ATOM 3401 O O . LYS B 1 88 ? -8.133 17.516 33.344 1 98.44 88 LYS B O 1
ATOM 3406 N N . ASP B 1 89 ? -8.008 17.375 31.219 1 98.38 89 ASP B N 1
ATOM 3407 C CA . ASP B 1 89 ? -6.566 17.172 31.25 1 98.38 89 ASP B CA 1
ATOM 3408 C C . ASP B 1 89 ? -5.828 18.5 31.094 1 98.38 89 ASP B C 1
ATOM 3410 O O . ASP B 1 89 ? -4.602 18.547 31.156 1 98.38 89 ASP B O 1
ATOM 3414 N N . PHE B 1 90 ? -6.57 19.547 30.875 1 98.81 90 PHE B N 1
ATOM 3415 C CA . PHE B 1 90 ? -5.973 20.859 30.641 1 98.81 90 PHE B CA 1
ATOM 3416 C C . PHE B 1 90 ? -6.691 21.938 31.453 1 98.81 90 PHE B C 1
ATOM 3418 O O . PHE B 1 90 ? -7.879 21.797 31.766 1 98.81 90 PHE B O 1
ATOM 3425 N N . LYS B 1 91 ? -5.949 23 31.766 1 98.69 91 LYS B N 1
ATOM 3426 C CA . LYS B 1 91 ? -6.496 24.141 32.5 1 98.69 91 LYS B CA 1
ATOM 3427 C C . LYS B 1 91 ? -5.832 25.438 32.062 1 98.69 91 LYS B C 1
ATOM 3429 O O . LYS B 1 91 ? -4.762 25.422 31.438 1 98.69 91 LYS B O 1
ATOM 3434 N N . LYS B 1 92 ? -6.492 26.531 32.438 1 98.62 92 LYS B N 1
ATOM 3435 C CA . LYS B 1 92 ? -5.945 27.844 32.125 1 98.62 92 LYS B CA 1
ATOM 3436 C C . LYS B 1 92 ? -4.488 27.953 32.562 1 98.62 92 LYS B C 1
ATOM 3438 O O . LYS B 1 92 ? -4.145 27.562 33.688 1 98.62 92 LYS B O 1
ATOM 3443 N N . GLY B 1 93 ? -3.645 28.391 31.672 1 98.69 93 GLY B N 1
ATOM 3444 C CA . GLY B 1 93 ? -2.244 28.609 32 1 98.69 93 GLY B CA 1
ATOM 3445 C C . GLY B 1 93 ? -1.336 27.516 31.469 1 98.69 93 GLY B C 1
ATOM 3446 O O . GLY B 1 93 ? -0.121 27.703 31.375 1 98.69 93 GLY B O 1
ATOM 3447 N N . ASP B 1 94 ? -1.863 26.375 31.156 1 98.75 94 ASP B N 1
ATOM 3448 C CA . ASP B 1 94 ? -1.059 25.297 30.594 1 98.75 94 ASP B CA 1
ATOM 3449 C C . ASP B 1 94 ? -0.467 25.688 29.25 1 98.75 94 ASP B C 1
ATOM 3451 O O . ASP B 1 94 ? -1.16 26.25 28.391 1 98.75 94 ASP B O 1
ATOM 3455 N N . LYS B 1 95 ? 0.842 25.453 29.031 1 98.81 95 LYS B N 1
ATOM 3456 C CA . LYS B 1 95 ? 1.453 25.578 27.703 1 98.81 95 LYS B CA 1
ATOM 3457 C C . LYS B 1 95 ? 1.181 24.328 26.859 1 98.81 95 LYS B C 1
ATOM 3459 O O . LYS B 1 95 ? 1.325 23.203 27.328 1 98.81 95 LYS B O 1
ATOM 3464 N N . VAL B 1 96 ? 0.755 24.562 25.594 1 98.88 96 VAL B N 1
ATOM 3465 C CA . VAL B 1 96 ? 0.274 23.406 24.844 1 98.88 96 VAL B CA 1
ATOM 3466 C C . VAL B 1 96 ? 0.744 23.5 23.391 1 98.88 96 VAL B C 1
ATOM 3468 O O . VAL B 1 96 ? 1.078 24.594 22.922 1 98.88 96 VAL B O 1
ATOM 3471 N N . ILE B 1 97 ? 0.884 22.391 22.766 1 98.75 97 ILE B N 1
ATOM 3472 C CA . ILE B 1 97 ? 0.969 22.234 21.312 1 98.75 97 ILE B CA 1
ATOM 3473 C C . ILE B 1 97 ? -0.414 21.922 20.75 1 98.75 97 ILE B C 1
ATOM 3475 O O . ILE B 1 97 ? -1.104 21.016 21.234 1 98.75 97 ILE B O 1
ATOM 3479 N N . VAL B 1 98 ? -0.856 22.656 19.781 1 98.81 98 VAL B N 1
ATOM 3480 C CA . VAL B 1 98 ? -2.137 22.422 19.109 1 98.81 98 VAL B CA 1
ATOM 3481 C C . VAL B 1 98 ? -1.95 21.469 17.938 1 98.81 98 VAL B C 1
ATOM 3483 O O . VAL B 1 98 ? -1.289 21.797 16.953 1 98.81 98 VAL B O 1
ATOM 3486 N N . SER B 1 99 ? -2.549 20.266 18.047 1 98.56 99 SER B N 1
ATOM 3487 C CA . SER B 1 99 ? -2.482 19.312 16.938 1 98.56 99 SER B CA 1
ATOM 3488 C C . SER B 1 99 ? -3.254 19.812 15.727 1 98.56 99 SER B C 1
ATOM 3490 O O . SER B 1 99 ? -4.336 20.391 15.867 1 98.56 99 SER B O 1
ATOM 3492 N N . CYS B 1 100 ? -2.742 19.562 14.555 1 98.44 100 CYS B N 1
ATOM 3493 C CA . CYS B 1 100 ? -3.459 19.953 13.352 1 98.44 100 CYS B CA 1
ATOM 3494 C C . CYS B 1 100 ? -4.684 19.078 13.133 1 98.44 100 CYS B C 1
ATOM 3496 O O . CYS B 1 100 ? -5.559 19.406 12.328 1 98.44 100 CYS B O 1
ATOM 3498 N N . VAL B 1 101 ? -4.762 17.953 13.852 1 98.62 101 VAL B N 1
ATOM 3499 C CA . VAL B 1 101 ? -5.871 17.016 13.719 1 98.62 101 VAL B CA 1
ATOM 3500 C C . VAL B 1 101 ? -6.68 16.984 15.008 1 98.62 101 VAL B C 1
ATOM 3502 O O . VAL B 1 101 ? -6.125 16.797 16.094 1 98.62 101 VAL B O 1
ATOM 3505 N N . SER B 1 102 ? -7.934 17.297 14.875 1 98.12 102 SER B N 1
ATOM 3506 C CA . SER B 1 102 ? -8.859 17.078 15.977 1 98.12 102 SER B CA 1
ATOM 3507 C C . SER B 1 102 ? -9.508 15.703 15.906 1 98.12 102 SER B C 1
ATOM 3509 O O . SER B 1 102 ? -9.789 15.203 14.82 1 98.12 102 SER B O 1
ATOM 3511 N N . ARG B 1 103 ? -9.727 15.047 17.047 1 98.31 103 ARG B N 1
ATOM 3512 C CA . ARG B 1 103 ? -10.289 13.703 17.016 1 98.31 103 ARG B CA 1
ATOM 3513 C C . ARG B 1 103 ? -11.227 13.469 18.188 1 98.31 103 ARG B C 1
ATOM 3515 O O . ARG B 1 103 ? -10.938 13.883 19.312 1 98.31 103 ARG B O 1
ATOM 3522 N N . CYS B 1 104 ? -12.352 12.805 17.984 1 97.88 104 CYS B N 1
ATOM 3523 C CA . CYS B 1 104 ? -13.352 12.555 19 1 97.88 104 CYS B CA 1
ATOM 3524 C C . CYS B 1 104 ? -12.93 11.406 19.922 1 97.88 104 CYS B C 1
ATOM 3526 O O . CYS B 1 104 ? -13.312 11.367 21.094 1 97.88 104 CYS B O 1
ATOM 3528 N N . GLY B 1 105 ? -12.25 10.461 19.359 1 97.19 105 GLY B N 1
ATOM 3529 C CA . GLY B 1 105 ? -11.75 9.336 20.141 1 97.19 105 GLY B CA 1
ATOM 3530 C C . GLY B 1 105 ? -12.742 8.188 20.234 1 97.19 105 GLY B C 1
ATOM 3531 O O . GLY B 1 105 ? -12.383 7.086 20.656 1 97.19 105 GLY B O 1
ATOM 3532 N N . ILE B 1 106 ? -13.984 8.359 19.688 1 97.31 106 ILE B N 1
ATOM 3533 C CA . ILE B 1 106 ? -14.984 7.336 19.984 1 97.31 106 ILE B CA 1
ATOM 3534 C C . ILE B 1 106 ? -15.5 6.727 18.688 1 97.31 106 ILE B C 1
ATOM 3536 O O . ILE B 1 106 ? -16.078 5.637 18.688 1 97.31 106 ILE B O 1
ATOM 3540 N N . CYS B 1 107 ? -15.422 7.43 17.562 1 97.25 107 CYS B N 1
ATOM 3541 C CA . CYS B 1 107 ? -15.953 6.883 16.328 1 97.25 107 CYS B CA 1
ATOM 3542 C C . CYS B 1 107 ? -15.109 5.719 15.828 1 97.25 107 CYS B C 1
ATOM 3544 O O . CYS B 1 107 ? -14.008 5.488 16.328 1 97.25 107 CYS B O 1
ATOM 3546 N N . ASP B 1 108 ? -15.57 4.996 14.797 1 95.69 108 ASP B N 1
ATOM 3547 C CA . ASP B 1 108 ? -14.906 3.799 14.289 1 95.69 108 ASP B CA 1
ATOM 3548 C C . ASP B 1 108 ? -13.5 4.121 13.789 1 95.69 108 ASP B C 1
ATOM 3550 O O . ASP B 1 108 ? -12.562 3.373 14.039 1 95.69 108 ASP B O 1
ATOM 3554 N N . ASN B 1 109 ? -13.328 5.227 13.133 1 97.75 109 ASN B N 1
ATOM 3555 C CA . ASN B 1 109 ? -12.023 5.617 12.602 1 97.75 109 ASN B CA 1
ATOM 3556 C C . ASN B 1 109 ? -11.055 6.004 13.711 1 97.75 109 ASN B C 1
ATOM 3558 O O . ASN B 1 109 ? -9.883 5.629 13.672 1 97.75 109 ASN B O 1
ATOM 3562 N N . CYS B 1 110 ? -11.539 6.695 14.711 1 98.06 110 CYS B N 1
ATOM 3563 C CA . CYS B 1 110 ? -10.672 7.098 15.812 1 98.06 110 CYS B CA 1
ATOM 3564 C C . CYS B 1 110 ? -10.234 5.887 16.625 1 98.06 110 CYS B C 1
ATOM 3566 O O . CYS B 1 110 ? -9.117 5.852 17.141 1 98.06 110 CYS B O 1
ATOM 3568 N N . GLN B 1 111 ? -11.109 4.91 16.688 1 96.81 111 GLN B N 1
ATOM 3569 C CA . GLN B 1 111 ? -10.766 3.705 17.422 1 96.81 111 GLN B CA 1
ATOM 3570 C C . GLN B 1 111 ? -9.625 2.951 16.75 1 96.81 111 GLN B C 1
ATOM 3572 O O . GLN B 1 111 ? -8.922 2.172 17.406 1 96.81 111 GLN B O 1
ATOM 3577 N N . LYS B 1 112 ? -9.438 3.195 15.508 1 95.62 112 LYS B N 1
ATOM 3578 C CA . LYS B 1 112 ? -8.336 2.574 14.773 1 95.62 112 LYS B CA 1
ATOM 3579 C C . LYS B 1 112 ? -7.203 3.57 14.539 1 95.62 112 LYS B C 1
ATOM 3581 O O . LYS B 1 112 ? -6.344 3.348 13.68 1 95.62 112 LYS B O 1
ATOM 3586 N N . GLN B 1 113 ? -7.242 4.723 15.148 1 97.19 113 GLN B N 1
ATOM 3587 C CA . GLN B 1 113 ? -6.254 5.793 15.102 1 97.19 113 GLN B CA 1
ATOM 3588 C C . GLN B 1 113 ? -6.195 6.43 13.719 1 97.19 113 GLN B C 1
ATOM 3590 O O . GLN B 1 113 ? -5.156 6.957 13.312 1 97.19 113 GLN B O 1
ATOM 3595 N N . LEU B 1 114 ? -7.246 6.219 12.984 1 98.19 114 LEU B N 1
ATOM 3596 C CA . LEU B 1 114 ? -7.414 6.941 11.727 1 98.19 114 LEU B CA 1
ATOM 3597 C C . LEU B 1 114 ? -8.062 8.297 11.961 1 98.19 114 LEU B C 1
ATOM 3599 O O . LEU B 1 114 ? -9.102 8.609 11.375 1 98.19 114 LEU B O 1
ATOM 3603 N N . TYR B 1 115 ? -7.336 9.156 12.734 1 98.56 115 TYR B N 1
ATOM 3604 C CA . TYR B 1 115 ? -7.867 10.406 13.266 1 98.56 115 TYR B CA 1
ATOM 3605 C C . TYR B 1 115 ? -8.133 11.406 12.156 1 98.56 115 TYR B C 1
ATOM 3607 O O . TYR B 1 115 ? -9.047 12.234 12.258 1 98.56 115 TYR B O 1
ATOM 3615 N N . ALA B 1 116 ? -7.391 11.352 11.102 1 97.81 116 ALA B N 1
ATOM 3616 C CA . ALA B 1 116 ? -7.566 12.25 9.969 1 97.81 116 ALA B CA 1
ATOM 3617 C C . ALA B 1 116 ? -8.984 12.164 9.414 1 97.81 116 ALA B C 1
ATOM 3619 O O . ALA B 1 116 ? -9.492 13.125 8.82 1 97.81 116 ALA B O 1
ATOM 3620 N N . HIS B 1 117 ? -9.617 11.031 9.688 1 98.06 117 HIS B N 1
ATOM 3621 C CA . HIS B 1 117 ? -10.945 10.758 9.148 1 98.06 117 HIS B CA 1
ATOM 3622 C C . HIS B 1 117 ? -11.953 10.547 10.266 1 98.06 117 HIS B C 1
ATOM 3624 O O . HIS B 1 117 ? -12.812 9.656 10.18 1 98.06 117 HIS B O 1
ATOM 3630 N N . CYS B 1 118 ? -11.805 11.328 11.289 1 98.31 118 CYS B N 1
ATOM 3631 C CA . CYS B 1 118 ? -12.789 11.32 12.359 1 98.31 118 CYS B CA 1
ATOM 3632 C C . CYS B 1 118 ? -14.195 11.508 11.805 1 98.31 118 CYS B C 1
ATOM 3634 O O . CYS B 1 118 ? -14.422 12.359 10.938 1 98.31 118 CYS B O 1
ATOM 3636 N N . ARG B 1 119 ? -15.133 10.727 12.273 1 97 119 ARG B N 1
ATOM 3637 C CA . ARG B 1 119 ? -16.484 10.742 11.719 1 97 119 ARG B CA 1
ATOM 3638 C C . ARG B 1 119 ? -17.422 11.602 12.57 1 97 119 ARG B C 1
ATOM 3640 O O . ARG B 1 119 ? -18.625 11.602 12.359 1 97 119 ARG B O 1
ATOM 3647 N N . LYS B 1 120 ? -16.875 12.25 13.547 1 97.06 120 LYS B N 1
ATOM 3648 C CA . LYS B 1 120 ? -17.672 13.109 14.43 1 97.06 120 LYS B CA 1
ATOM 3649 C C . LYS B 1 120 ? -17.125 14.531 14.438 1 97.06 120 LYS B C 1
ATOM 3651 O O . LYS B 1 120 ? -16.859 15.094 15.5 1 97.06 120 LYS B O 1
ATOM 3656 N N . GLU B 1 121 ? -16.828 15.023 13.281 1 94.88 121 GLU B N 1
ATOM 3657 C CA . GLU B 1 121 ? -16.547 16.422 13.008 1 94.88 121 GLU B CA 1
ATOM 3658 C C . GLU B 1 121 ? -15.117 16.797 13.383 1 94.88 121 GLU B C 1
ATOM 3660 O O . GLU B 1 121 ? -14.805 17.969 13.57 1 94.88 121 GLU B O 1
ATOM 3665 N N . GLY B 1 122 ? -14.289 15.789 13.594 1 97.5 122 GLY B N 1
ATOM 3666 C CA . GLY B 1 122 ? -12.859 16.031 13.719 1 97.5 122 GLY B CA 1
ATOM 3667 C C . GLY B 1 122 ? -12.109 15.914 12.406 1 97.5 122 GLY B C 1
ATOM 3668 O O . GLY B 1 122 ? -12.648 16.234 11.344 1 97.5 122 GLY B O 1
ATOM 3669 N N . GLY B 1 123 ? -10.789 15.57 12.547 1 97.69 123 GLY B N 1
ATOM 3670 C CA . GLY B 1 123 ? -9.93 15.5 11.367 1 97.69 123 GLY B CA 1
ATOM 3671 C C . GLY B 1 123 ? -9.094 16.75 11.164 1 97.69 123 GLY B C 1
ATOM 3672 O O . GLY B 1 123 ? -8.805 17.469 12.125 1 97.69 123 GLY B O 1
ATOM 3673 N N . TRP B 1 124 ? -8.609 16.859 9.969 1 97.06 124 TRP B N 1
ATOM 3674 C CA . TRP B 1 124 ? -7.906 18.078 9.578 1 97.06 124 TRP B CA 1
ATOM 3675 C C . TRP B 1 124 ? -8.891 19.203 9.25 1 97.06 124 TRP B C 1
ATOM 3677 O O . TRP B 1 124 ? -9.266 19.391 8.094 1 97.06 124 TRP B O 1
ATOM 3687 N N . ILE B 1 125 ? -9.227 20.062 10.266 1 97.56 125 ILE B N 1
ATOM 3688 C CA . ILE B 1 125 ? -10.367 20.953 10.07 1 97.56 125 ILE B CA 1
ATOM 3689 C C . ILE B 1 125 ? -9.945 22.406 10.359 1 97.56 125 ILE B C 1
ATOM 3691 O O . ILE B 1 125 ? -10.609 23.344 9.922 1 97.56 125 ILE B O 1
ATOM 3695 N N . MET B 1 126 ? -8.867 22.641 11.148 1 97.88 126 MET B N 1
ATOM 3696 C CA . MET B 1 126 ? -8.422 23.984 11.508 1 97.88 126 MET B CA 1
ATOM 3697 C C . MET B 1 126 ? -7.926 24.734 10.273 1 97.88 126 MET B C 1
ATOM 3699 O O . MET B 1 126 ? -7.074 24.234 9.539 1 97.88 126 MET B O 1
ATOM 3703 N N . GLY B 1 127 ? -8.461 25.938 10.094 1 98.12 127 GLY B N 1
ATOM 3704 C CA . GLY B 1 127 ? -8.078 26.719 8.922 1 98.12 127 GLY B CA 1
ATOM 3705 C C . GLY B 1 127 ? -8.68 26.188 7.637 1 98.12 127 GLY B C 1
ATOM 3706 O O . GLY B 1 127 ? -8.312 26.641 6.547 1 98.12 127 GLY B O 1
ATOM 3707 N N . TYR B 1 128 ? -9.555 25.219 7.758 1 97.06 128 TYR B N 1
ATOM 3708 C CA . TYR B 1 128 ? -10.234 24.562 6.645 1 97.06 128 TYR B CA 1
ATOM 3709 C C . TYR B 1 128 ? -11.742 24.594 6.844 1 97.06 128 TYR B C 1
ATOM 3711 O O . TYR B 1 128 ? -12.422 25.516 6.391 1 97.06 128 TYR B O 1
ATOM 3719 N N . MET B 1 129 ? -12.242 23.781 7.82 1 97.31 129 MET B N 1
ATOM 3720 C CA . MET B 1 129 ? -13.688 23.75 8.039 1 97.31 129 MET B CA 1
ATOM 3721 C C . MET B 1 129 ? -14.086 24.656 9.195 1 97.31 129 MET B C 1
ATOM 3723 O O . MET B 1 129 ? -15.242 25.062 9.297 1 97.31 129 MET B O 1
ATOM 3727 N N . ILE B 1 130 ? -13.172 24.953 10.055 1 97.75 130 ILE B N 1
ATOM 3728 C CA . ILE B 1 130 ? -13.352 25.938 11.125 1 97.75 130 ILE B CA 1
ATOM 3729 C C . ILE B 1 130 ? -12.18 26.906 11.133 1 97.75 130 ILE B C 1
ATOM 3731 O O . ILE B 1 130 ? -11.188 26.703 10.438 1 97.75 130 ILE B O 1
ATOM 3735 N N . ASP B 1 131 ? -12.289 27.938 11.922 1 98.44 131 ASP B N 1
ATOM 3736 C CA . ASP B 1 131 ? -11.227 28.922 12.031 1 98.44 131 ASP B CA 1
ATOM 3737 C C . ASP B 1 131 ? -9.945 28.312 12.578 1 98.44 131 ASP B C 1
ATOM 3739 O O . ASP B 1 131 ? -9.992 27.469 13.477 1 98.44 131 ASP B O 1
ATOM 3743 N N . GLY B 1 132 ? -8.812 28.828 12.07 1 98.69 132 GLY B N 1
ATOM 3744 C CA . GLY B 1 132 ? -7.543 28.172 12.344 1 98.69 132 GLY B CA 1
ATOM 3745 C C . GLY B 1 132 ? -6.668 28.953 13.312 1 98.69 132 GLY B C 1
ATOM 3746 O O . GLY B 1 132 ? -7.172 29.703 14.156 1 98.69 132 GLY B O 1
ATOM 3747 N N . THR B 1 133 ? -5.387 28.703 13.227 1 98.81 133 THR B N 1
ATOM 3748 C CA . THR B 1 133 ? -4.449 29.062 14.289 1 98.81 133 THR B CA 1
ATOM 3749 C C . THR B 1 133 ? -3.734 30.375 13.961 1 98.81 133 THR B C 1
ATOM 3751 O O . THR B 1 133 ? -2.955 30.875 14.766 1 98.81 133 THR B O 1
ATOM 3754 N N . GLN B 1 134 ? -3.877 30.891 12.789 1 98.81 134 GLN B N 1
ATOM 3755 C CA . GLN B 1 134 ? -3.207 32.125 12.453 1 98.81 134 GLN B CA 1
ATOM 3756 C C . GLN B 1 134 ? -3.994 33.344 12.961 1 98.81 134 GLN B C 1
ATOM 3758 O O . GLN B 1 134 ? -4.418 34.188 12.18 1 98.81 134 GLN B O 1
ATOM 3763 N N . ALA B 1 135 ? -4.125 33.406 14.266 1 98.81 135 ALA B N 1
ATOM 3764 C CA . ALA B 1 135 ? -4.852 34.406 15.07 1 98.81 135 ALA B CA 1
ATOM 3765 C C . ALA B 1 135 ? -4.277 34.469 16.484 1 98.81 135 ALA B C 1
ATOM 3767 O O . ALA B 1 135 ? -3.473 33.625 16.875 1 98.81 135 ALA B O 1
ATOM 3768 N N . GLU B 1 136 ? -4.699 35.531 17.188 1 98.81 136 GLU B N 1
ATOM 3769 C CA . GLU B 1 136 ? -4.211 35.656 18.562 1 98.81 136 GLU B CA 1
ATOM 3770 C C . GLU B 1 136 ? -4.797 34.594 19.484 1 98.81 136 GLU B C 1
ATOM 3772 O O . GLU B 1 136 ? -4.168 34.188 20.453 1 98.81 136 GLU B O 1
ATOM 3777 N N . TYR B 1 137 ? -6.023 34.156 19.188 1 98.75 137 TYR B N 1
ATOM 3778 C CA . TYR B 1 137 ? -6.688 33.062 19.906 1 98.75 137 TYR B CA 1
ATOM 3779 C C . TYR B 1 137 ? -7.27 32.062 18.922 1 98.75 137 TYR B C 1
ATOM 3781 O O . TYR B 1 137 ? -7.684 32.406 17.828 1 98.75 137 TYR B O 1
ATOM 3789 N N . VAL B 1 138 ? -7.344 30.812 19.359 1 98.81 138 VAL B N 1
ATOM 3790 C CA . VAL B 1 138 ? -7.938 29.766 18.516 1 98.81 138 VAL B CA 1
ATOM 3791 C C . VAL B 1 138 ? -8.758 28.812 19.391 1 98.81 138 VAL B C 1
ATOM 3793 O O . VAL B 1 138 ? -8.359 28.484 20.5 1 98.81 138 VAL B O 1
ATOM 3796 N N . ARG B 1 139 ? -9.906 28.469 18.906 1 98.81 139 ARG B N 1
ATOM 3797 C CA . ARG B 1 139 ? -10.703 27.406 19.516 1 98.81 139 ARG B CA 1
ATOM 3798 C C . ARG B 1 139 ? -10.25 26.047 19.016 1 98.81 139 ARG B C 1
ATOM 3800 O O . ARG B 1 139 ? -10.164 25.812 17.812 1 98.81 139 ARG B O 1
ATOM 3807 N N . THR B 1 140 ? -9.969 25.109 19.922 1 98.38 140 THR B N 1
ATOM 3808 C CA . THR B 1 140 ? -9.594 23.734 19.609 1 98.38 140 THR B CA 1
ATOM 3809 C C . THR B 1 140 ? -10.656 22.75 20.109 1 98.38 140 THR B C 1
ATOM 3811 O O . THR B 1 140 ? -10.875 22.625 21.312 1 98.38 140 THR B O 1
ATOM 3814 N N . PRO B 1 141 ? -11.281 22.094 19.172 1 98.5 141 PRO B N 1
ATOM 3815 C CA . PRO B 1 141 ? -12.234 21.062 19.609 1 98.5 141 PRO B CA 1
ATOM 3816 C C . PRO B 1 141 ? -11.555 19.844 20.203 1 98.5 141 PRO B C 1
ATOM 3818 O O . PRO B 1 141 ? -10.391 19.578 19.906 1 98.5 141 PRO B O 1
ATOM 3821 N N . PHE B 1 142 ? -12.305 19.062 21.016 1 98.56 142 PHE B N 1
ATOM 3822 C CA . PHE B 1 142 ? -11.812 17.844 21.625 1 98.56 142 PHE B CA 1
ATOM 3823 C C . PHE B 1 142 ? -10.453 18.062 22.281 1 98.56 142 PHE B C 1
ATOM 3825 O O . PHE B 1 142 ? -9.5 17.328 22 1 98.56 142 PHE B O 1
ATOM 3832 N N . ALA B 1 143 ? -10.414 19.062 23.141 1 98.69 143 ALA B N 1
ATOM 3833 C CA . ALA B 1 143 ? -9.164 19.547 23.703 1 98.69 143 ALA B CA 1
ATOM 3834 C C . ALA B 1 143 ? -8.359 18.406 24.328 1 98.69 143 ALA B C 1
ATOM 3836 O O . ALA B 1 143 ? -7.16 18.281 24.094 1 98.69 143 ALA B O 1
ATOM 3837 N N . ASP B 1 144 ? -9.023 17.5 25.047 1 98.5 144 ASP B N 1
ATOM 3838 C CA . ASP B 1 144 ? -8.336 16.422 25.734 1 98.5 144 ASP B CA 1
ATOM 3839 C C . ASP B 1 144 ? -7.656 15.477 24.75 1 98.5 144 ASP B C 1
ATOM 3841 O O . ASP B 1 144 ? -6.664 14.828 25.094 1 98.5 144 ASP B O 1
ATOM 3845 N N . ASN B 1 145 ? -8.148 15.43 23.484 1 97.75 145 ASN B N 1
ATOM 3846 C CA . ASN B 1 145 ? -7.617 14.508 22.484 1 97.75 145 ASN B CA 1
ATOM 3847 C C . ASN B 1 145 ? -6.738 15.219 21.469 1 97.75 145 ASN B C 1
ATOM 3849 O O . ASN B 1 145 ? -6.02 14.578 20.703 1 97.75 145 ASN B O 1
ATOM 3853 N N . SER B 1 146 ? -6.699 16.578 21.484 1 98 146 SER B N 1
ATOM 3854 C CA . SER B 1 146 ? -6.141 17.297 20.344 1 98 146 SER B CA 1
ATOM 3855 C C . SER B 1 146 ? -5.023 18.25 20.781 1 98 146 SER B C 1
ATOM 3857 O O . SER B 1 146 ? -4.352 18.844 19.953 1 98 146 SER B O 1
ATOM 3859 N N . LEU B 1 147 ? -4.84 18.359 22.078 1 98.62 147 LEU B N 1
ATOM 3860 C CA . LEU B 1 147 ? -3.76 19.172 22.625 1 98.62 147 LEU B CA 1
ATOM 3861 C C . LEU B 1 147 ? -2.691 18.297 23.281 1 98.62 147 LEU B C 1
ATOM 3863 O O . LEU B 1 147 ? -2.975 17.172 23.703 1 98.62 147 LEU B O 1
ATOM 3867 N N . TYR B 1 148 ? -1.472 18.797 23.297 1 98.38 148 TYR B N 1
ATOM 3868 C CA . TYR B 1 148 ? -0.354 18.203 24.016 1 98.38 148 TYR B CA 1
ATOM 3869 C C . TYR B 1 148 ? 0.301 19.203 24.953 1 98.38 148 TYR B C 1
ATOM 3871 O O . TYR B 1 148 ? 0.466 20.375 24.594 1 98.38 148 TYR B O 1
ATOM 3879 N N . HIS B 1 149 ? 0.628 18.719 26.125 1 98.31 149 HIS B N 1
ATOM 3880 C CA . HIS B 1 149 ? 1.404 19.594 27 1 98.31 149 HIS B CA 1
ATOM 3881 C C . HIS B 1 149 ? 2.762 19.922 26.391 1 98.31 149 HIS B C 1
ATOM 3883 O O . HIS B 1 149 ? 3.443 19.031 25.875 1 98.31 149 HIS B O 1
ATOM 3889 N N . LEU B 1 150 ? 3.125 21.125 26.375 1 97.94 150 LEU B N 1
ATOM 3890 C CA . LEU B 1 150 ? 4.426 21.578 25.891 1 97.94 150 LEU B CA 1
ATOM 3891 C C . LEU B 1 150 ? 5.469 21.516 27 1 97.94 150 LEU B C 1
ATOM 3893 O O . LEU B 1 150 ? 5.371 22.25 27.984 1 97.94 150 LEU B O 1
ATOM 3897 N N . PRO B 1 151 ? 6.438 20.656 26.828 1 96 151 PRO B N 1
ATOM 3898 C CA . PRO B 1 151 ? 7.496 20.625 27.844 1 96 151 PRO B CA 1
ATOM 3899 C C . PRO B 1 151 ? 8.273 21.938 27.922 1 96 151 PRO B C 1
ATOM 3901 O O . PRO B 1 151 ? 8.547 22.562 26.891 1 96 151 PRO B O 1
ATOM 3904 N N . GLU B 1 152 ? 8.719 22.25 29.078 1 94.19 152 GLU B N 1
ATOM 3905 C CA . GLU B 1 152 ? 9.438 23.5 29.297 1 94.19 152 GLU B CA 1
ATOM 3906 C C . GLU B 1 152 ? 10.789 23.484 28.578 1 94.19 152 GLU B C 1
ATOM 3908 O O . GLU B 1 152 ? 11.289 24.547 28.188 1 94.19 152 GLU B O 1
ATOM 3913 N N . THR B 1 153 ? 11.312 22.344 28.375 1 93 153 THR B N 1
ATOM 3914 C CA . THR B 1 153 ? 12.688 22.219 27.891 1 93 153 THR B CA 1
ATOM 3915 C C . THR B 1 153 ? 12.711 22.188 26.359 1 93 153 THR B C 1
ATOM 3917 O O . THR B 1 153 ? 13.773 22.344 25.75 1 93 153 THR B O 1
ATOM 3920 N N . LEU B 1 154 ? 11.602 22.047 25.781 1 95.25 154 LEU B N 1
ATOM 3921 C CA . LEU B 1 154 ? 11.578 21.875 24.328 1 95.25 154 LEU B CA 1
ATOM 3922 C C . LEU B 1 154 ? 11.68 23.219 23.625 1 95.25 154 LEU B C 1
ATOM 3924 O O . LEU B 1 154 ? 11 24.172 24 1 95.25 154 LEU B O 1
ATOM 3928 N N . ASN B 1 155 ? 12.609 23.25 22.625 1 95.69 155 ASN B N 1
ATOM 3929 C CA . ASN B 1 155 ? 12.672 24.422 21.75 1 95.69 155 ASN B CA 1
ATOM 3930 C C . ASN B 1 155 ? 11.305 24.734 21.141 1 95.69 155 ASN B C 1
ATOM 3932 O O . ASN B 1 155 ? 10.688 23.875 20.5 1 95.69 155 ASN B O 1
ATOM 3936 N N . THR B 1 156 ? 10.82 25.984 21.266 1 96.94 156 THR B N 1
ATOM 3937 C CA . THR B 1 156 ? 9.453 26.328 20.891 1 96.94 156 THR B CA 1
ATOM 3938 C C . THR B 1 156 ? 9.289 26.344 19.375 1 96.94 156 THR B C 1
ATOM 3940 O O . THR B 1 156 ? 8.188 26.109 18.859 1 96.94 156 THR B O 1
ATOM 3943 N N . ASP B 1 157 ? 10.359 26.625 18.641 1 96.56 157 ASP B N 1
ATOM 3944 C CA . ASP B 1 157 ? 10.266 26.516 17.188 1 96.56 157 ASP B CA 1
ATOM 3945 C C . ASP B 1 157 ? 9.992 25.062 16.781 1 96.56 157 ASP B C 1
ATOM 3947 O O . ASP B 1 157 ? 9.148 24.812 15.914 1 96.56 157 ASP B O 1
ATOM 3951 N N . VAL B 1 158 ? 10.719 24.172 17.391 1 96.88 158 VAL B N 1
ATOM 3952 C CA . VAL B 1 158 ? 10.539 22.75 17.125 1 96.88 158 VAL B CA 1
ATOM 3953 C C . VAL B 1 158 ? 9.133 22.328 17.531 1 96.88 158 VAL B C 1
ATOM 3955 O O . VAL B 1 158 ? 8.492 21.516 16.844 1 96.88 158 VAL B O 1
ATOM 3958 N N . ALA B 1 159 ? 8.625 22.891 18.609 1 97.81 159 ALA B N 1
ATOM 3959 C CA . ALA B 1 159 ? 7.301 22.547 19.109 1 97.81 159 ALA B CA 1
ATOM 3960 C C . ALA B 1 159 ? 6.219 22.875 18.094 1 97.81 159 ALA B C 1
ATOM 3962 O O . ALA B 1 159 ? 5.262 22.109 17.922 1 97.81 159 ALA B O 1
ATOM 3963 N N . VAL B 1 160 ? 6.344 23.984 17.391 1 98.06 160 VAL B N 1
ATOM 3964 C CA . VAL B 1 160 ? 5.379 24.375 16.359 1 98.06 160 VAL B CA 1
ATOM 3965 C C . VAL B 1 160 ? 5.332 23.312 15.273 1 98.06 160 VAL B C 1
ATOM 3967 O O . VAL B 1 160 ? 4.258 22.984 14.758 1 98.06 160 VAL B O 1
ATOM 3970 N N . PHE B 1 161 ? 6.504 22.719 14.945 1 97.69 161 PHE B N 1
ATOM 3971 C CA . PHE B 1 161 ? 6.594 21.75 13.859 1 97.69 161 PHE B CA 1
ATOM 3972 C C . PHE B 1 161 ? 5.977 20.422 14.266 1 97.69 161 PHE B C 1
ATOM 3974 O O . PHE B 1 161 ? 5.688 19.578 13.414 1 97.69 161 PHE B O 1
ATOM 3981 N N . LEU B 1 162 ? 5.727 20.219 15.539 1 98 162 LEU B N 1
ATOM 3982 C CA . LEU B 1 162 ? 5.105 19 16.031 1 98 162 LEU B CA 1
ATOM 3983 C C . LEU B 1 162 ? 3.592 19.031 15.844 1 98 162 LEU B C 1
ATOM 3985 O O . LEU B 1 162 ? 2.92 18.016 15.961 1 98 162 LEU B O 1
ATOM 3989 N N . SER B 1 163 ? 3.094 20.188 15.5 1 98 163 SER B N 1
ATOM 3990 C CA . SER B 1 163 ? 1.667 20.312 15.219 1 98 163 SER B CA 1
ATOM 3991 C C . SER B 1 163 ? 1.293 19.562 13.938 1 98 163 SER B C 1
ATOM 3993 O O . SER B 1 163 ? 0.208 18.984 13.844 1 98 163 SER B O 1
ATOM 3995 N N . ASP B 1 164 ? 2.201 19.609 12.961 1 97.69 164 ASP B N 1
ATOM 3996 C CA . ASP B 1 164 ? 1.816 19.078 11.656 1 97.69 164 ASP B CA 1
ATOM 3997 C C . ASP B 1 164 ? 3.035 18.562 10.891 1 97.69 164 ASP B C 1
ATOM 3999 O O . ASP B 1 164 ? 3.152 17.359 10.641 1 97.69 164 ASP B O 1
ATOM 4003 N N . ALA B 1 165 ? 4.066 19.344 10.648 1 96.81 165 ALA B N 1
ATOM 4004 C CA . ALA B 1 165 ? 5.133 19.078 9.68 1 96.81 165 ALA B CA 1
ATOM 4005 C C . ALA B 1 165 ? 5.902 17.812 10.047 1 96.81 165 ALA B C 1
ATOM 4007 O O . ALA B 1 165 ? 6.09 16.938 9.203 1 96.81 165 ALA B O 1
ATOM 4008 N N . LEU B 1 166 ? 6.316 17.703 11.312 1 98 166 LEU B N 1
ATOM 4009 C CA . LEU B 1 166 ? 7.109 16.547 11.727 1 98 166 LEU B CA 1
ATOM 4010 C C . LEU B 1 166 ? 6.254 15.289 11.773 1 98 166 LEU B C 1
ATOM 4012 O O . LEU B 1 166 ? 6.633 14.25 11.219 1 98 166 LEU B O 1
ATOM 4016 N N . PRO B 1 167 ? 4.977 15.406 12.328 1 98.56 167 PRO B N 1
ATOM 4017 C CA . PRO B 1 167 ? 4.129 14.211 12.266 1 98.56 167 PRO B CA 1
ATOM 4018 C C . PRO B 1 167 ? 3.799 13.789 10.836 1 98.56 167 PRO B C 1
ATOM 4020 O O . PRO B 1 167 ? 3.729 12.594 10.547 1 98.56 167 PRO B O 1
ATOM 4023 N N . THR B 1 168 ? 3.607 14.742 9.953 1 98.44 168 THR B N 1
ATOM 4024 C CA . THR B 1 168 ? 3.303 14.406 8.562 1 98.44 168 THR B CA 1
ATOM 4025 C C . THR B 1 168 ? 4.445 13.617 7.934 1 98.44 168 THR B C 1
ATOM 4027 O O . THR B 1 168 ? 4.23 12.539 7.379 1 98.44 168 THR B O 1
ATOM 4030 N N . GLY B 1 169 ? 5.652 14.156 8.047 1 98.5 169 GLY B N 1
ATOM 4031 C CA . GLY B 1 169 ? 6.793 13.43 7.516 1 98.5 169 GLY B CA 1
ATOM 4032 C C . GLY B 1 169 ? 6.973 12.062 8.141 1 98.5 169 GLY B C 1
ATOM 4033 O O . GLY B 1 169 ? 7.215 11.078 7.441 1 98.5 169 GLY B O 1
ATOM 4034 N N . HIS B 1 170 ? 6.82 11.992 9.445 1 98.81 170 HIS B N 1
ATOM 4035 C CA . HIS B 1 170 ? 7.047 10.766 10.188 1 98.81 170 HIS B CA 1
ATOM 4036 C C . HIS B 1 170 ? 6.008 9.703 9.828 1 98.81 170 HIS B C 1
ATOM 4038 O O . HIS B 1 170 ? 6.355 8.547 9.57 1 98.81 170 HIS B O 1
ATOM 4044 N N . GLU B 1 171 ? 4.734 10.125 9.852 1 98.81 171 GLU B N 1
ATOM 4045 C CA . GLU B 1 171 ? 3.666 9.141 9.695 1 98.81 171 GLU B CA 1
ATOM 4046 C C . GLU B 1 171 ? 3.488 8.75 8.227 1 98.81 171 GLU B C 1
ATOM 4048 O O . GLU B 1 171 ? 3.529 7.57 7.883 1 98.81 171 GLU B O 1
ATOM 4053 N N . ILE B 1 172 ? 3.383 9.719 7.309 1 98.75 172 ILE B N 1
ATOM 4054 C CA . ILE B 1 172 ? 2.963 9.461 5.938 1 98.75 172 ILE B CA 1
ATOM 4055 C C . ILE B 1 172 ? 4.172 9.07 5.09 1 98.75 172 ILE B C 1
ATOM 4057 O O . ILE B 1 172 ? 4.035 8.375 4.082 1 98.75 172 ILE B O 1
ATOM 4061 N N . GLY B 1 173 ? 5.348 9.492 5.531 1 98.81 173 GLY B N 1
ATOM 4062 C CA . GLY B 1 173 ? 6.566 9.086 4.844 1 98.81 173 GLY B CA 1
ATOM 4063 C C . GLY B 1 173 ? 7.234 7.879 5.473 1 98.81 173 GLY B C 1
ATOM 4064 O O . GLY B 1 173 ? 7.25 6.797 4.883 1 98.81 173 GLY B O 1
ATOM 4065 N N . VAL B 1 174 ? 7.621 8.047 6.715 1 98.88 174 VAL B N 1
ATOM 4066 C CA . VAL B 1 174 ? 8.547 7.117 7.352 1 98.88 174 VAL B CA 1
ATOM 4067 C C . VAL B 1 174 ? 7.797 5.875 7.828 1 98.88 174 VAL B C 1
ATOM 4069 O O . VAL B 1 174 ? 8.156 4.75 7.473 1 98.88 174 VAL B O 1
ATOM 4072 N N . GLN B 1 175 ? 6.715 6.051 8.586 1 98.75 175 GLN B N 1
ATOM 4073 C CA . GLN B 1 175 ? 5.973 4.902 9.102 1 98.75 175 GLN B CA 1
ATOM 4074 C C . GLN B 1 175 ? 5.258 4.16 7.973 1 98.75 175 GLN B C 1
ATOM 4076 O O . GLN B 1 175 ? 5.336 2.936 7.883 1 98.75 175 GLN B O 1
ATOM 4081 N N . TYR B 1 176 ? 4.562 4.906 7.145 1 98.69 176 TYR B N 1
ATOM 4082 C CA . TYR B 1 176 ? 3.885 4.277 6.02 1 98.69 176 TYR B CA 1
ATOM 4083 C C . TYR B 1 176 ? 4.883 3.609 5.082 1 98.69 176 TYR B C 1
ATOM 4085 O O . TYR B 1 176 ? 4.598 2.555 4.512 1 98.69 176 TYR B O 1
ATOM 4093 N N . GLY B 1 177 ? 6.066 4.188 4.969 1 98.81 177 GLY B N 1
ATOM 4094 C CA . GLY B 1 177 ? 7.125 3.621 4.152 1 98.81 177 GLY B CA 1
ATOM 4095 C C . GLY B 1 177 ? 7.82 2.441 4.809 1 98.81 177 GLY B C 1
ATOM 4096 O O . GLY B 1 177 ? 8.648 1.776 4.188 1 98.81 177 GLY B O 1
ATOM 4097 N N . GLN B 1 178 ? 7.586 2.201 6.039 1 98.75 178 GLN B N 1
ATOM 4098 C CA . GLN B 1 178 ? 8.148 1.115 6.832 1 98.75 178 GLN B CA 1
ATOM 4099 C C . GLN B 1 178 ? 9.68 1.184 6.855 1 98.75 178 GLN B C 1
ATOM 4101 O O . GLN B 1 178 ? 10.352 0.188 6.59 1 98.75 178 GLN B O 1
ATOM 4106 N N . VAL B 1 179 ? 10.18 2.352 7.098 1 98.81 179 VAL B N 1
ATOM 4107 C CA . VAL B 1 179 ? 11.625 2.549 7.16 1 98.81 179 VAL B CA 1
ATOM 4108 C C . VAL B 1 179 ? 12.203 1.772 8.344 1 98.81 179 VAL B C 1
ATOM 4110 O O . VAL B 1 179 ? 11.641 1.785 9.438 1 98.81 179 VAL B O 1
ATOM 4113 N N . LYS B 1 180 ? 13.328 1.059 8.125 1 98.25 180 LYS B N 1
ATOM 4114 C CA . LYS B 1 180 ? 13.992 0.229 9.125 1 98.25 180 LYS B CA 1
ATOM 4115 C C . LYS B 1 180 ? 15.5 0.475 9.133 1 98.25 180 LYS B C 1
ATOM 4117 O O . LYS B 1 180 ? 16.047 1.061 8.188 1 98.25 180 LYS B O 1
ATOM 4122 N N . PRO B 1 181 ? 16.094 0.015 10.25 1 98.31 181 PRO B N 1
ATOM 4123 C CA . PRO B 1 181 ? 17.562 0.11 10.266 1 98.31 181 PRO B CA 1
ATOM 4124 C C . PRO B 1 181 ? 18.203 -0.562 9.062 1 98.31 181 PRO B C 1
ATOM 4126 O O . PRO B 1 181 ? 17.812 -1.663 8.672 1 98.31 181 PRO B O 1
ATOM 4129 N N . GLY B 1 182 ? 19.141 0.172 8.414 1 98.12 182 GLY B N 1
ATOM 4130 C CA . GLY B 1 182 ? 19.891 -0.407 7.32 1 98.12 182 GLY B CA 1
ATOM 4131 C C . GLY B 1 182 ? 19.266 -0.157 5.961 1 98.12 182 GLY B C 1
ATOM 4132 O O . GLY B 1 182 ? 19.906 -0.368 4.926 1 98.12 182 GLY B O 1
ATOM 4133 N N . ASP B 1 183 ? 18.062 0.396 5.887 1 98.62 183 ASP B N 1
ATOM 4134 C CA . ASP B 1 183 ? 17.344 0.617 4.637 1 98.62 183 ASP B CA 1
ATOM 4135 C C . ASP B 1 183 ? 18.031 1.681 3.787 1 98.62 183 ASP B C 1
ATOM 4137 O O . ASP B 1 183 ? 18.766 2.521 4.309 1 98.62 183 ASP B O 1
ATOM 4141 N N . ALA B 1 184 ? 17.844 1.562 2.504 1 98.88 184 ALA B N 1
ATOM 4142 C CA . ALA B 1 184 ? 18.047 2.678 1.583 1 98.88 184 ALA B CA 1
ATOM 4143 C C . ALA B 1 184 ? 16.719 3.359 1.246 1 98.88 184 ALA B C 1
ATOM 4145 O O . ALA B 1 184 ? 15.773 2.705 0.816 1 98.88 184 ALA B O 1
ATOM 4146 N N . ILE B 1 185 ? 16.688 4.695 1.471 1 98.94 185 ILE B N 1
ATOM 4147 C CA . ILE B 1 185 ? 15.445 5.402 1.193 1 98.94 185 ILE B CA 1
ATOM 4148 C C . ILE B 1 185 ? 15.719 6.59 0.275 1 98.94 185 ILE B C 1
ATOM 4150 O O . ILE B 1 185 ? 16.828 7.137 0.268 1 98.94 185 ILE B O 1
ATOM 4154 N N . ALA B 1 186 ? 14.742 6.922 -0.531 1 99 186 ALA B N 1
ATOM 4155 C CA . ALA B 1 186 ? 14.758 8.117 -1.372 1 99 186 ALA B CA 1
ATOM 4156 C C . ALA B 1 186 ? 13.609 9.055 -1.02 1 99 186 ALA B C 1
ATOM 4158 O O . ALA B 1 186 ? 12.461 8.617 -0.901 1 99 186 ALA B O 1
ATOM 4159 N N . ILE B 1 187 ? 13.93 10.266 -0.776 1 99 187 ILE B N 1
ATOM 4160 C CA . ILE B 1 187 ? 12.953 11.32 -0.54 1 99 187 ILE B CA 1
ATOM 4161 C C . ILE B 1 187 ? 12.945 12.289 -1.718 1 99 187 ILE B C 1
ATOM 4163 O O . ILE B 1 187 ? 13.922 13.016 -1.939 1 99 187 ILE B O 1
ATOM 4167 N N . VAL B 1 188 ? 11.867 12.281 -2.479 1 98.94 188 VAL B N 1
ATOM 4168 C CA . VAL B 1 188 ? 11.742 13.148 -3.645 1 98.94 188 VAL B CA 1
ATOM 4169 C C . VAL B 1 188 ? 10.961 14.406 -3.27 1 98.94 188 VAL B C 1
ATOM 4171 O O . VAL B 1 188 ? 9.734 14.383 -3.176 1 98.94 188 VAL B O 1
ATOM 4174 N N . GLY B 1 189 ? 11.656 15.492 -3.188 1 98.56 189 GLY B N 1
ATOM 4175 C CA . GLY B 1 189 ? 11.141 16.734 -2.658 1 98.56 189 GLY B CA 1
ATOM 4176 C C . GLY B 1 189 ? 11.734 17.109 -1.311 1 98.56 189 GLY B C 1
ATOM 4177 O O . GLY B 1 189 ? 11.602 16.359 -0.342 1 98.56 189 GLY B O 1
ATOM 4178 N N . ALA B 1 190 ? 12.375 18.281 -1.286 1 98.12 190 ALA B N 1
ATOM 4179 C CA . ALA B 1 190 ? 13.031 18.719 -0.06 1 98.12 190 ALA B CA 1
ATOM 4180 C C . ALA B 1 190 ? 12.367 19.969 0.5 1 98.12 190 ALA B C 1
ATOM 4182 O O . ALA B 1 190 ? 13.039 20.859 1.027 1 98.12 190 ALA B O 1
ATOM 4183 N N . GLY B 1 191 ? 11.07 20.078 0.252 1 96 191 GLY B N 1
ATOM 4184 C CA . GLY B 1 191 ? 10.305 21.078 0.984 1 96 191 GLY B CA 1
ATOM 4185 C C . GLY B 1 191 ? 10.148 20.734 2.455 1 96 191 GLY B C 1
ATOM 4186 O O . GLY B 1 191 ? 10.75 19.781 2.951 1 96 191 GLY B O 1
ATOM 4187 N N . PRO B 1 192 ? 9.32 21.516 3.152 1 94.88 192 PRO B N 1
ATOM 4188 C CA . PRO B 1 192 ? 9.188 21.312 4.598 1 94.88 192 PRO B CA 1
ATOM 4189 C C . PRO B 1 192 ? 8.812 19.875 4.957 1 94.88 192 PRO B C 1
ATOM 4191 O O . PRO B 1 192 ? 9.398 19.297 5.871 1 94.88 192 PRO B O 1
ATOM 4194 N N . VAL B 1 193 ? 7.875 19.312 4.27 1 95.31 193 VAL B N 1
ATOM 4195 C CA . VAL B 1 193 ? 7.43 17.969 4.578 1 95.31 193 VAL B CA 1
ATOM 4196 C C . VAL B 1 193 ? 8.523 16.969 4.211 1 95.31 193 VAL B C 1
ATOM 4198 O O . VAL B 1 193 ? 8.773 16 4.953 1 95.31 193 VAL B O 1
ATOM 4201 N N . GLY B 1 194 ? 9.141 17.141 3.066 1 98.31 194 GLY B N 1
ATOM 4202 C CA . GLY B 1 194 ? 10.266 16.297 2.707 1 98.31 194 GLY B CA 1
ATOM 4203 C C . GLY B 1 194 ? 11.391 16.344 3.729 1 98.31 194 GLY B C 1
ATOM 4204 O O . GLY B 1 194 ? 11.953 15.305 4.082 1 98.31 194 GLY B O 1
ATOM 4205 N N . MET B 1 195 ? 11.672 17.531 4.203 1 98.38 195 MET B N 1
ATOM 4206 C CA . MET B 1 195 ? 12.695 17.672 5.242 1 98.38 195 MET B CA 1
ATOM 4207 C C . MET B 1 195 ? 12.234 17.031 6.547 1 98.38 195 MET B C 1
ATOM 4209 O O . MET B 1 195 ? 13.055 16.5 7.301 1 98.38 195 MET B O 1
ATOM 4213 N N . GLY B 1 196 ? 10.898 17.125 6.785 1 98.25 196 GLY B N 1
ATOM 4214 C CA . GLY B 1 196 ? 10.359 16.359 7.902 1 98.25 196 GLY B CA 1
ATOM 4215 C C . GLY B 1 196 ? 10.617 14.875 7.789 1 98.25 196 GLY B C 1
ATOM 4216 O O . GLY B 1 196 ? 10.977 14.227 8.773 1 98.25 196 GLY B O 1
ATOM 4217 N N . CYS B 1 197 ? 10.469 14.32 6.582 1 98.81 197 CYS B N 1
ATOM 4218 C CA . CYS B 1 197 ? 10.781 12.922 6.336 1 98.81 197 CYS B CA 1
ATOM 4219 C C . CYS B 1 197 ? 12.258 12.633 6.602 1 98.81 197 CYS B C 1
ATOM 4221 O O . CYS B 1 197 ? 12.594 11.656 7.273 1 98.81 197 CYS B O 1
ATOM 4223 N N . LEU B 1 198 ? 13.125 13.508 6.098 1 98.88 198 LEU B N 1
ATOM 4224 C CA . LEU B 1 198 ? 14.562 13.352 6.27 1 98.88 198 LEU B CA 1
ATOM 4225 C C . LEU B 1 198 ? 14.93 13.281 7.746 1 98.88 198 LEU B C 1
ATOM 4227 O O . LEU B 1 198 ? 15.641 12.367 8.172 1 98.88 198 LEU B O 1
ATOM 4231 N N . LEU B 1 199 ? 14.398 14.203 8.492 1 98.62 199 LEU B N 1
ATOM 4232 C CA . LEU B 1 199 ? 14.75 14.312 9.906 1 98.62 199 LEU B CA 1
ATOM 4233 C C . LEU B 1 199 ? 14.188 13.125 10.688 1 98.62 199 LEU B C 1
ATOM 4235 O O . LEU B 1 199 ? 14.93 12.453 11.406 1 98.62 199 LEU B O 1
ATOM 4239 N N . THR B 1 200 ? 12.945 12.805 10.484 1 98.56 200 THR B N 1
ATOM 4240 C CA . THR B 1 200 ? 12.312 11.789 11.312 1 98.56 200 THR B CA 1
ATOM 4241 C C . THR B 1 200 ? 12.742 10.391 10.883 1 98.56 200 THR B C 1
ATOM 4243 O O . THR B 1 200 ? 12.719 9.453 11.68 1 98.56 200 THR B O 1
ATOM 4246 N N . ALA B 1 201 ? 13.18 10.203 9.625 1 98.81 201 ALA B N 1
ATOM 4247 C CA . ALA B 1 201 ? 13.672 8.906 9.172 1 98.81 201 ALA B CA 1
ATOM 4248 C C . ALA B 1 201 ? 14.883 8.469 9.984 1 98.81 201 ALA B C 1
ATOM 4250 O O . ALA B 1 201 ? 15.094 7.273 10.203 1 98.81 201 ALA B O 1
ATOM 4251 N N . GLN B 1 202 ? 15.633 9.422 10.422 1 98.56 202 GLN B N 1
ATOM 4252 C CA . GLN B 1 202 ? 16.875 9.133 11.133 1 98.56 202 GLN B CA 1
ATOM 4253 C C . GLN B 1 202 ? 16.594 8.469 12.477 1 98.56 202 GLN B C 1
ATOM 4255 O O . GLN B 1 202 ? 17.484 7.832 13.055 1 98.56 202 GLN B O 1
ATOM 4260 N N . PHE B 1 203 ? 15.336 8.609 13.039 1 97.88 203 PHE B N 1
ATOM 4261 C CA . PHE B 1 203 ? 14.961 7.895 14.25 1 97.88 203 PHE B CA 1
ATOM 4262 C C . PHE B 1 203 ? 14.938 6.391 14.008 1 97.88 203 PHE B C 1
ATOM 4264 O O . PHE B 1 203 ? 14.93 5.602 14.961 1 97.88 203 PHE B O 1
ATOM 4271 N N . TYR B 1 204 ? 14.977 5.914 12.711 1 98.06 204 TYR B N 1
ATOM 4272 C CA . TYR B 1 204 ? 14.867 4.504 12.367 1 98.06 204 TYR B CA 1
ATOM 4273 C C . TYR B 1 204 ? 16.156 3.992 11.742 1 98.06 204 TYR B C 1
ATOM 4275 O O . TYR B 1 204 ? 16.203 2.879 11.211 1 98.06 204 TYR B O 1
ATOM 4283 N N . SER B 1 205 ? 17.156 4.766 11.602 1 98 205 SER B N 1
ATOM 4284 C CA . SER B 1 205 ? 18.547 4.453 11.281 1 98 205 SER B CA 1
ATOM 4285 C C . SER B 1 205 ? 18.656 3.818 9.898 1 98 205 SER B C 1
ATOM 4287 O O . SER B 1 205 ? 19.297 2.775 9.742 1 98 205 SER B O 1
ATOM 4289 N N . PRO B 1 206 ? 18.062 4.359 8.875 1 98.69 206 PRO B N 1
ATOM 4290 C CA . PRO B 1 206 ? 18.422 3.898 7.535 1 98.69 206 PRO B CA 1
ATOM 4291 C C . PRO B 1 206 ? 19.891 4.164 7.195 1 98.69 206 PRO B C 1
ATOM 4293 O O . PRO B 1 206 ? 20.469 5.152 7.656 1 98.69 206 PRO B O 1
ATOM 4296 N N . ALA B 1 207 ? 20.469 3.293 6.375 1 98.5 207 ALA B N 1
ATOM 4297 C CA . ALA B 1 207 ? 21.891 3.396 6.059 1 98.5 207 ALA B CA 1
ATOM 4298 C C . ALA B 1 207 ? 22.125 4.438 4.969 1 98.5 207 ALA B C 1
ATOM 4300 O O . ALA B 1 207 ? 23.188 5.086 4.945 1 98.5 207 ALA B O 1
ATOM 4301 N N . THR B 1 208 ? 21.188 4.527 4.059 1 98.88 208 THR B N 1
ATOM 4302 C CA . THR B 1 208 ? 21.297 5.438 2.924 1 98.88 208 THR B CA 1
ATOM 4303 C C . THR B 1 208 ? 20.047 6.309 2.811 1 98.88 208 THR B C 1
ATOM 4305 O O . THR B 1 208 ? 18.922 5.797 2.795 1 98.88 208 THR B O 1
ATOM 4308 N N . ILE B 1 209 ? 20.266 7.629 2.826 1 98.94 209 ILE B N 1
ATOM 4309 C CA . ILE B 1 209 ? 19.188 8.594 2.633 1 98.94 209 ILE B CA 1
ATOM 4310 C C . ILE B 1 209 ? 19.5 9.484 1.432 1 98.94 209 ILE B C 1
ATOM 4312 O O . ILE B 1 209 ? 20.359 10.352 1.504 1 98.94 209 ILE B O 1
ATOM 4316 N N . ILE B 1 210 ? 18.75 9.289 0.353 1 99 210 ILE B N 1
ATOM 4317 C CA . ILE B 1 210 ? 18.922 10.047 -0.877 1 99 210 ILE B CA 1
ATOM 4318 C C . ILE B 1 210 ? 17.828 11.109 -0.988 1 99 210 ILE B C 1
ATOM 4320 O O . ILE B 1 210 ? 16.641 10.789 -0.981 1 99 210 ILE B O 1
ATOM 4324 N N . VAL B 1 211 ? 18.203 12.359 -1.061 1 98.94 211 VAL B N 1
ATOM 4325 C CA . VAL B 1 211 ? 17.234 13.43 -1.223 1 98.94 211 VAL B CA 1
ATOM 4326 C C . VAL B 1 211 ? 17.328 14 -2.635 1 98.94 211 VAL B C 1
ATOM 4328 O O . VAL B 1 211 ? 18.406 14.328 -3.111 1 98.94 211 VAL B O 1
ATOM 4331 N N . VAL B 1 212 ? 16.188 14.102 -3.303 1 98.94 212 VAL B N 1
ATOM 4332 C CA . VAL B 1 212 ? 16.094 14.609 -4.668 1 98.94 212 VAL B CA 1
ATOM 4333 C C . VAL B 1 212 ? 15.312 15.922 -4.676 1 98.94 212 VAL B C 1
ATOM 4335 O O . VAL B 1 212 ? 14.195 15.992 -4.152 1 98.94 212 VAL B O 1
ATOM 4338 N N . ASP B 1 213 ? 15.891 16.938 -5.223 1 98.75 213 ASP B N 1
ATOM 4339 C CA . ASP B 1 213 ? 15.234 18.234 -5.367 1 98.75 213 ASP B CA 1
ATOM 4340 C C . ASP B 1 213 ? 15.914 19.078 -6.449 1 98.75 213 ASP B C 1
ATOM 4342 O O . ASP B 1 213 ? 17.094 18.891 -6.73 1 98.75 213 ASP B O 1
ATOM 4346 N N . MET B 1 214 ? 15.148 20 -6.992 1 97.62 214 MET B N 1
ATOM 4347 C CA . MET B 1 214 ? 15.695 20.844 -8.047 1 97.62 214 MET B CA 1
ATOM 4348 C C . MET B 1 214 ? 16.438 22.031 -7.457 1 97.62 214 MET B C 1
ATOM 4350 O O . MET B 1 214 ? 17.203 22.703 -8.156 1 97.62 214 MET B O 1
ATOM 4354 N N . ASP B 1 215 ? 16.172 22.391 -6.203 1 96.94 215 ASP B N 1
ATOM 4355 C CA . ASP B 1 215 ? 16.734 23.562 -5.531 1 96.94 215 ASP B CA 1
ATOM 4356 C C . ASP B 1 215 ? 18.031 23.203 -4.812 1 96.94 215 ASP B C 1
ATOM 4358 O O . ASP B 1 215 ? 18.016 22.453 -3.834 1 96.94 215 ASP B O 1
ATOM 4362 N N . GLU B 1 216 ? 19.141 23.844 -5.215 1 96.75 216 GLU B N 1
ATOM 4363 C CA . GLU B 1 216 ? 20.453 23.547 -4.645 1 96.75 216 GLU B CA 1
ATOM 4364 C C . GLU B 1 216 ? 20.531 23.969 -3.178 1 96.75 216 GLU B C 1
ATOM 4366 O O . GLU B 1 216 ? 21.219 23.328 -2.379 1 96.75 216 GLU B O 1
ATOM 4371 N N . ASN B 1 217 ? 19.844 25.016 -2.859 1 95.75 217 ASN B N 1
ATOM 4372 C CA . ASN B 1 217 ? 19.828 25.453 -1.465 1 95.75 217 ASN B CA 1
ATOM 4373 C C . ASN B 1 217 ? 19.172 24.406 -0.562 1 95.75 217 ASN B C 1
ATOM 4375 O O . ASN B 1 217 ? 19.656 24.141 0.541 1 95.75 217 ASN B O 1
ATOM 4379 N N . ARG B 1 218 ? 18.094 23.859 -1.022 1 97.38 218 ARG B N 1
ATOM 4380 C CA . ARG B 1 218 ? 17.406 22.828 -0.254 1 97.38 218 ARG B CA 1
ATOM 4381 C C . ARG B 1 218 ? 18.25 21.562 -0.144 1 97.38 218 ARG B C 1
ATOM 4383 O O . ARG B 1 218 ? 18.266 20.922 0.904 1 97.38 218 ARG B O 1
ATOM 4390 N N . LEU B 1 219 ? 18.938 21.219 -1.233 1 98.44 219 LEU B N 1
ATOM 4391 C CA . LEU B 1 219 ? 19.797 20.047 -1.219 1 98.44 219 LEU B CA 1
ATOM 4392 C C . LEU B 1 219 ? 20.953 20.234 -0.247 1 98.44 219 LEU B C 1
ATOM 4394 O O . LEU B 1 219 ? 21.344 19.297 0.453 1 98.44 219 LEU B O 1
ATOM 4398 N N . ALA B 1 220 ? 21.516 21.453 -0.232 1 97.81 220 ALA B N 1
ATOM 4399 C CA . ALA B 1 220 ? 22.578 21.75 0.72 1 97.81 220 ALA B CA 1
ATOM 4400 C C . ALA B 1 220 ? 22.094 21.609 2.158 1 97.81 220 ALA B C 1
ATOM 4402 O O . ALA B 1 220 ? 22.781 21.047 3.006 1 97.81 220 ALA B O 1
ATOM 4403 N N . MET B 1 221 ? 20.922 22.125 2.381 1 97.56 221 MET B N 1
ATOM 4404 C CA . MET B 1 221 ? 20.328 22 3.705 1 97.56 221 MET B CA 1
ATOM 4405 C C . MET B 1 221 ? 20.094 20.531 4.059 1 97.56 221 MET B C 1
ATOM 4407 O O . MET B 1 221 ? 20.359 20.109 5.191 1 97.56 221 MET B O 1
ATOM 4411 N N . ALA B 1 222 ? 19.594 19.75 3.113 1 98.62 222 ALA B N 1
ATOM 4412 C CA . ALA B 1 222 ? 19.359 18.328 3.334 1 98.62 222 ALA B CA 1
ATOM 4413 C C . ALA B 1 222 ? 20.641 17.609 3.727 1 98.62 222 ALA B C 1
ATOM 4415 O O . ALA B 1 222 ? 20.641 16.766 4.637 1 98.62 222 ALA B O 1
ATOM 4416 N N . LYS B 1 223 ? 21.672 17.922 3.027 1 98.31 223 LYS B N 1
ATOM 4417 C CA . LYS B 1 223 ? 22.969 17.312 3.34 1 98.31 223 LYS B CA 1
ATOM 4418 C C . LYS B 1 223 ? 23.391 17.656 4.766 1 98.31 223 LYS B C 1
ATOM 4420 O O . LYS B 1 223 ? 23.859 16.781 5.5 1 98.31 223 LYS B O 1
ATOM 4425 N N . GLU B 1 224 ? 23.203 18.828 5.145 1 97.56 224 GLU B N 1
ATOM 4426 C CA . GLU B 1 224 ? 23.547 19.281 6.488 1 97.56 224 GLU B CA 1
ATOM 4427 C C . GLU B 1 224 ? 22.703 18.578 7.543 1 97.56 224 GLU B C 1
ATOM 4429 O O . GLU B 1 224 ? 23.172 18.344 8.664 1 97.56 224 GLU B O 1
ATOM 4434 N N . MET B 1 225 ? 21.578 18.219 7.09 1 97.94 225 MET B N 1
ATOM 4435 C CA . MET B 1 225 ? 20.625 17.719 8.078 1 97.94 225 MET B CA 1
ATOM 4436 C C . MET B 1 225 ? 20.594 16.203 8.07 1 97.94 225 MET B C 1
ATOM 4438 O O . MET B 1 225 ? 19.75 15.594 8.742 1 97.94 225 MET B O 1
ATOM 4442 N N . GLY B 1 226 ? 21.422 15.531 7.266 1 98 226 GLY B N 1
ATOM 4443 C CA . GLY B 1 226 ? 21.547 14.094 7.48 1 98 226 GLY B CA 1
ATOM 4444 C C . GLY B 1 226 ? 21.422 13.289 6.203 1 98 226 GLY B C 1
ATOM 4445 O O . GLY B 1 226 ? 21.625 12.07 6.211 1 98 226 GLY B O 1
ATOM 4446 N N . ALA B 1 227 ? 21.156 13.922 5.07 1 98.81 227 ALA B N 1
ATOM 4447 C CA . ALA B 1 227 ? 21.125 13.188 3.811 1 98.81 227 ALA B CA 1
ATOM 4448 C C . ALA B 1 227 ? 22.516 12.625 3.48 1 98.81 227 ALA B C 1
ATOM 4450 O O . ALA B 1 227 ? 23.516 13.328 3.584 1 98.81 227 ALA B O 1
ATOM 4451 N N . THR B 1 228 ? 22.547 11.359 3.082 1 98.88 228 THR B N 1
ATOM 4452 C CA . THR B 1 228 ? 23.812 10.766 2.684 1 98.88 228 THR B CA 1
ATOM 4453 C C . THR B 1 228 ? 24.156 11.148 1.244 1 98.88 228 THR B C 1
ATOM 4455 O O . THR B 1 228 ? 25.344 11.234 0.886 1 98.88 228 THR B O 1
ATOM 4458 N N . HIS B 1 229 ? 23.141 11.289 0.433 1 98.88 229 HIS B N 1
ATOM 4459 C CA . HIS B 1 229 ? 23.266 11.672 -0.969 1 98.88 229 HIS B CA 1
ATOM 4460 C C . HIS B 1 229 ? 22.203 12.695 -1.36 1 98.88 229 HIS B C 1
ATOM 4462 O O . HIS B 1 229 ? 21.109 12.711 -0.797 1 98.88 229 HIS B O 1
ATOM 4468 N N . THR B 1 230 ? 22.547 13.562 -2.227 1 98.88 230 THR B N 1
ATOM 4469 C CA . THR B 1 230 ? 21.594 14.5 -2.82 1 98.88 230 THR B CA 1
ATOM 4470 C C . THR B 1 230 ? 21.688 14.453 -4.344 1 98.88 230 THR B C 1
ATOM 4472 O O . THR B 1 230 ? 22.75 14.234 -4.906 1 98.88 230 THR B O 1
ATOM 4475 N N . ILE B 1 231 ? 20.562 14.602 -4.98 1 98.94 231 ILE B N 1
ATOM 4476 C CA . ILE B 1 231 ? 20.484 14.555 -6.438 1 98.94 231 ILE B CA 1
ATOM 4477 C C . ILE B 1 231 ? 19.641 15.719 -6.945 1 98.94 231 ILE B C 1
ATOM 4479 O O . ILE B 1 231 ? 18.531 15.953 -6.445 1 98.94 231 ILE B O 1
ATOM 4483 N N . ASN B 1 232 ? 20.141 16.484 -7.875 1 98.75 232 ASN B N 1
ATOM 4484 C CA . ASN B 1 232 ? 19.391 17.484 -8.617 1 98.75 232 ASN B CA 1
ATOM 4485 C C . ASN B 1 232 ? 18.969 16.969 -9.984 1 98.75 232 ASN B C 1
ATOM 4487 O O . ASN B 1 232 ? 19.797 16.828 -10.883 1 98.75 232 ASN B O 1
ATOM 4491 N N . PRO B 1 233 ? 17.688 16.766 -10.141 1 98.12 233 PRO B N 1
ATOM 4492 C CA . PRO B 1 233 ? 17.234 16.156 -11.398 1 98.12 233 PRO B CA 1
ATOM 4493 C C . PRO B 1 233 ? 17.438 17.078 -12.602 1 98.12 233 PRO B C 1
ATOM 4495 O O . PRO B 1 233 ? 17.328 16.625 -13.75 1 98.12 233 PRO B O 1
ATOM 4498 N N . ASN B 1 234 ? 17.703 18.359 -12.383 1 97 234 ASN B N 1
ATOM 4499 C CA . ASN B 1 234 ? 18.031 19.281 -13.477 1 97 234 ASN B CA 1
ATOM 4500 C C . ASN B 1 234 ? 19.453 19.031 -14 1 97 234 ASN B C 1
ATOM 4502 O O . ASN B 1 234 ? 19.781 19.453 -15.109 1 97 234 ASN B O 1
ATOM 4506 N N . LYS B 1 235 ? 20.25 18.438 -13.211 1 97.5 235 LYS B N 1
ATOM 4507 C CA . LYS B 1 235 ? 21.656 18.312 -13.547 1 97.5 235 LYS B CA 1
ATOM 4508 C C . LYS B 1 235 ? 21.984 16.875 -13.945 1 97.5 235 LYS B C 1
ATOM 4510 O O . LYS B 1 235 ? 22.984 16.625 -14.648 1 97.5 235 LYS B O 1
ATOM 4515 N N . GLU B 1 236 ? 21.25 15.906 -13.461 1 97.38 236 GLU B N 1
ATOM 4516 C CA . GLU B 1 236 ? 21.484 14.5 -13.781 1 97.38 236 GLU B CA 1
ATOM 4517 C C . GLU B 1 236 ? 20.203 13.688 -13.688 1 97.38 236 GLU B C 1
ATOM 4519 O O . GLU B 1 236 ? 19.203 14.156 -13.133 1 97.38 236 GLU B O 1
ATOM 4524 N N . ASP B 1 237 ? 20.234 12.484 -14.305 1 98.5 237 ASP B N 1
ATOM 4525 C CA . ASP B 1 237 ? 19.078 11.586 -14.273 1 98.5 237 ASP B CA 1
ATOM 4526 C C . ASP B 1 237 ? 18.875 11 -12.883 1 98.5 237 ASP B C 1
ATOM 4528 O O . ASP B 1 237 ? 19.625 10.125 -12.453 1 98.5 237 ASP B O 1
ATOM 4532 N N . ALA B 1 238 ? 17.859 11.445 -12.227 1 98.81 238 ALA B N 1
ATOM 4533 C CA . ALA B 1 238 ? 17.641 11.07 -10.836 1 98.81 238 ALA B CA 1
ATOM 4534 C C . ALA B 1 238 ? 17.438 9.562 -10.703 1 98.81 238 ALA B C 1
ATOM 4536 O O . ALA B 1 238 ? 17.984 8.945 -9.773 1 98.81 238 ALA B O 1
ATOM 4537 N N . VAL B 1 239 ? 16.672 8.938 -11.578 1 98.88 239 VAL B N 1
ATOM 4538 C CA . VAL B 1 239 ? 16.406 7.5 -11.516 1 98.88 239 VAL B CA 1
ATOM 4539 C C . VAL B 1 239 ? 17.703 6.723 -11.672 1 98.88 239 VAL B C 1
ATOM 4541 O O . VAL B 1 239 ? 18.031 5.859 -10.844 1 98.88 239 VAL B O 1
ATOM 4544 N N . ALA B 1 240 ? 18.453 6.984 -12.695 1 98.81 240 ALA B N 1
ATOM 4545 C CA . ALA B 1 240 ? 19.719 6.301 -12.953 1 98.81 240 ALA B CA 1
ATOM 4546 C C . ALA B 1 240 ? 20.672 6.453 -11.773 1 98.81 240 ALA B C 1
ATOM 4548 O O . ALA B 1 240 ? 21.344 5.492 -11.391 1 98.81 240 ALA B O 1
ATOM 4549 N N . LYS B 1 241 ? 20.75 7.672 -11.227 1 98.88 241 LYS B N 1
ATOM 4550 C CA . LYS B 1 241 ? 21.672 7.938 -10.133 1 98.88 241 LYS B CA 1
ATOM 4551 C C . LYS B 1 241 ? 21.266 7.188 -8.875 1 98.88 241 LYS B C 1
ATOM 4553 O O . LYS B 1 241 ? 22.125 6.66 -8.156 1 98.88 241 LYS B O 1
ATOM 4558 N N . ILE B 1 242 ? 20 7.176 -8.531 1 98.94 242 ILE B N 1
ATOM 4559 C CA . ILE B 1 242 ? 19.516 6.426 -7.371 1 98.94 242 ILE B CA 1
ATOM 4560 C C . ILE B 1 242 ? 19.859 4.945 -7.539 1 98.94 242 ILE B C 1
ATOM 4562 O O . ILE B 1 242 ? 20.359 4.309 -6.602 1 98.94 242 ILE B O 1
ATOM 4566 N N . LEU B 1 243 ? 19.594 4.375 -8.711 1 98.81 243 LEU B N 1
ATOM 4567 C CA . LEU B 1 243 ? 19.906 2.971 -8.969 1 98.81 243 LEU B CA 1
ATOM 4568 C C . LEU B 1 243 ? 21.391 2.703 -8.852 1 98.81 243 LEU B C 1
ATOM 4570 O O . LEU B 1 243 ? 21.812 1.669 -8.32 1 98.81 243 LEU B O 1
ATOM 4574 N N . GLU B 1 244 ? 22.172 3.682 -9.344 1 98.75 244 GLU B N 1
ATOM 4575 C CA . GLU B 1 244 ? 23.625 3.559 -9.203 1 98.75 244 GLU B CA 1
ATOM 4576 C C . GLU B 1 244 ? 24.016 3.508 -7.73 1 98.75 244 GLU B C 1
ATOM 4578 O O . GLU B 1 244 ? 24.797 2.635 -7.32 1 98.75 244 GLU B O 1
ATOM 4583 N N . ILE B 1 245 ? 23.484 4.398 -6.898 1 98.75 245 ILE B N 1
ATOM 4584 C CA . ILE B 1 245 ? 23.812 4.504 -5.48 1 98.75 245 ILE B CA 1
ATOM 4585 C C . ILE B 1 245 ? 23.406 3.221 -4.762 1 98.75 245 ILE B C 1
ATOM 4587 O O . ILE B 1 245 ? 24.078 2.793 -3.818 1 98.75 245 ILE B O 1
ATOM 4591 N N . THR B 1 246 ? 22.422 2.535 -5.23 1 98.44 246 THR B N 1
ATOM 4592 C CA . THR B 1 246 ? 21.875 1.372 -4.543 1 98.44 246 THR B CA 1
ATOM 4593 C C . THR B 1 246 ? 22.328 0.08 -5.219 1 98.44 246 THR B C 1
ATOM 4595 O O . THR B 1 246 ? 21.688 -0.965 -5.059 1 98.44 246 THR B O 1
ATOM 4598 N N . GLY B 1 247 ? 23.328 0.152 -6.055 1 97.25 247 GLY B N 1
ATOM 4599 C CA . GLY B 1 247 ? 23.875 -1.031 -6.691 1 97.25 247 GLY B CA 1
ATOM 4600 C C . GLY B 1 247 ? 22.938 -1.663 -7.703 1 97.25 247 GLY B C 1
ATOM 4601 O O . GLY B 1 247 ? 22.938 -2.885 -7.871 1 97.25 247 GLY B O 1
ATOM 4602 N N . GLY B 1 248 ? 22.094 -0.883 -8.242 1 97.25 248 GLY B N 1
ATOM 4603 C CA . GLY B 1 248 ? 21.188 -1.356 -9.273 1 97.25 248 GLY B CA 1
ATOM 4604 C C . GLY B 1 248 ? 19.891 -1.934 -8.711 1 97.25 248 GLY B C 1
ATOM 4605 O O . GLY B 1 248 ? 18.953 -2.184 -9.461 1 97.25 248 GLY B O 1
ATOM 4606 N N . ARG B 1 249 ? 19.703 -2.098 -7.484 1 95.38 249 ARG B N 1
ATOM 4607 C CA . ARG B 1 249 ? 18.594 -2.811 -6.875 1 95.38 249 ARG B CA 1
ATOM 4608 C C . ARG B 1 249 ? 17.406 -1.881 -6.656 1 95.38 249 ARG B C 1
ATOM 4610 O O . ARG B 1 249 ? 16.25 -2.301 -6.777 1 95.38 249 ARG B O 1
ATOM 4617 N N . GLY B 1 250 ? 17.641 -0.604 -6.297 1 98.44 250 GLY B N 1
ATOM 4618 C CA . GLY B 1 250 ? 16.609 0.336 -5.902 1 98.44 250 GLY B CA 1
ATOM 4619 C C . GLY B 1 250 ? 16.5 0.517 -4.398 1 98.44 250 GLY B C 1
ATOM 4620 O O . GLY B 1 250 ? 17.344 0.007 -3.65 1 98.44 250 GLY B O 1
ATOM 4621 N N . VAL B 1 251 ? 15.547 1.279 -4.008 1 98.94 251 VAL B N 1
ATOM 4622 C CA . VAL B 1 251 ? 15.445 1.657 -2.604 1 98.94 251 VAL B CA 1
ATOM 4623 C C . VAL B 1 251 ? 14.367 0.815 -1.919 1 98.94 251 VAL B C 1
ATOM 4625 O O . VAL B 1 251 ? 13.438 0.329 -2.572 1 98.94 251 VAL B O 1
ATOM 4628 N N . ASP B 1 252 ? 14.523 0.649 -0.569 1 98.81 252 ASP B N 1
ATOM 4629 C CA . ASP B 1 252 ? 13.523 -0.006 0.262 1 98.81 252 ASP B CA 1
ATOM 4630 C C . ASP B 1 252 ? 12.242 0.827 0.337 1 98.81 252 ASP B C 1
ATOM 4632 O O . ASP B 1 252 ? 11.141 0.278 0.4 1 98.81 252 ASP B O 1
ATOM 4636 N N . CYS B 1 253 ? 12.43 2.119 0.28 1 98.94 253 CYS B N 1
ATOM 4637 C CA . CYS B 1 253 ? 11.305 3.041 0.358 1 98.94 253 CYS B CA 1
ATOM 4638 C C . CYS B 1 253 ? 11.57 4.297 -0.462 1 98.94 253 CYS B C 1
ATOM 4640 O O . CYS B 1 253 ? 12.641 4.906 -0.345 1 98.94 253 CYS B O 1
ATOM 4642 N N . ALA B 1 254 ? 10.672 4.621 -1.314 1 99 254 ALA B N 1
ATOM 4643 C CA . ALA B 1 254 ? 10.648 5.902 -2.014 1 99 254 ALA B CA 1
ATOM 4644 C C . ALA B 1 254 ? 9.5 6.773 -1.512 1 99 254 ALA B C 1
ATOM 4646 O O . ALA B 1 254 ? 8.336 6.359 -1.537 1 99 254 ALA B O 1
ATOM 4647 N N . MET B 1 255 ? 9.828 7.969 -1.046 1 98.94 255 MET B N 1
ATOM 4648 C CA . MET B 1 255 ? 8.828 8.906 -0.55 1 98.94 255 MET B CA 1
ATOM 4649 C C . MET B 1 255 ? 8.594 10.031 -1.553 1 98.94 255 MET B C 1
ATOM 4651 O O . MET B 1 255 ? 9.531 10.734 -1.936 1 98.94 255 MET B O 1
ATOM 4655 N N . GLU B 1 256 ? 7.418 10.164 -2.049 1 98.94 256 GLU B N 1
ATOM 4656 C CA . GLU B 1 256 ? 7.016 11.258 -2.926 1 98.94 256 GLU B CA 1
ATOM 4657 C C . GLU B 1 256 ? 6.496 12.445 -2.119 1 98.94 256 GLU B C 1
ATOM 4659 O O . GLU B 1 256 ? 5.414 12.375 -1.531 1 98.94 256 GLU B O 1
ATOM 4664 N N . ALA B 1 257 ? 7.238 13.547 -2.031 1 98.38 257 ALA B N 1
ATOM 4665 C CA . ALA B 1 257 ? 6.91 14.617 -1.093 1 98.38 257 ALA B CA 1
ATOM 4666 C C . ALA B 1 257 ? 6.648 15.93 -1.826 1 98.38 257 ALA B C 1
ATOM 4668 O O . ALA B 1 257 ? 6.824 17 -1.259 1 98.38 257 ALA B O 1
ATOM 4669 N N . VAL B 1 258 ? 6.281 15.875 -3.09 1 96.94 258 VAL B N 1
ATOM 4670 C CA . VAL B 1 258 ? 6.043 17.094 -3.867 1 96.94 258 VAL B CA 1
ATOM 4671 C C . VAL B 1 258 ? 4.586 17.125 -4.324 1 96.94 258 VAL B C 1
ATOM 4673 O O . VAL B 1 258 ? 3.904 18.141 -4.148 1 96.94 258 VAL B O 1
ATOM 4676 N N . GLY B 1 259 ? 4.113 16.031 -4.977 1 96.81 259 GLY B N 1
ATOM 4677 C CA . GLY B 1 259 ? 2.744 15.992 -5.461 1 96.81 259 GLY B CA 1
ATOM 4678 C C . GLY B 1 259 ? 2.629 16.281 -6.945 1 96.81 259 GLY B C 1
ATOM 4679 O O . GLY B 1 259 ? 1.682 16.938 -7.383 1 96.81 259 GLY B O 1
ATOM 4680 N N . TYR B 1 260 ? 3.631 15.766 -7.734 1 97.12 260 TYR B N 1
ATOM 4681 C CA . TYR B 1 260 ? 3.615 15.922 -9.18 1 97.12 260 TYR B CA 1
ATOM 4682 C C . TYR B 1 260 ? 3.803 14.586 -9.883 1 97.12 260 TYR B C 1
ATOM 4684 O O . TYR B 1 260 ? 4.469 13.688 -9.352 1 97.12 260 TYR B O 1
ATOM 4692 N N . PRO B 1 261 ? 3.207 14.453 -11.148 1 98.19 261 PRO B N 1
ATOM 4693 C CA . PRO B 1 261 ? 3.385 13.203 -11.891 1 98.19 261 PRO B CA 1
ATOM 4694 C C . PRO B 1 261 ? 4.855 12.844 -12.094 1 98.19 261 PRO B C 1
ATOM 4696 O O . PRO B 1 261 ? 5.234 11.68 -11.961 1 98.19 261 PRO B O 1
ATOM 4699 N N . ALA B 1 262 ? 5.699 13.828 -12.328 1 98.12 262 ALA B N 1
ATOM 4700 C CA . ALA B 1 262 ? 7.113 13.57 -12.594 1 98.12 262 ALA B CA 1
ATOM 4701 C C . ALA B 1 262 ? 7.812 13.016 -11.359 1 98.12 262 ALA B C 1
ATOM 4703 O O . ALA B 1 262 ? 8.688 12.156 -11.469 1 98.12 262 ALA B O 1
ATOM 4704 N N . THR B 1 263 ? 7.496 13.547 -10.195 1 98.62 263 THR B N 1
ATOM 4705 C CA . THR B 1 263 ? 8.133 13.086 -8.969 1 98.62 263 THR B CA 1
ATOM 4706 C C . THR B 1 263 ? 7.586 11.719 -8.57 1 98.62 263 THR B C 1
ATOM 4708 O O . THR B 1 263 ? 8.32 10.883 -8.039 1 98.62 263 THR B O 1
ATOM 4711 N N . TRP B 1 264 ? 6.301 11.516 -8.867 1 98.75 264 TRP B N 1
ATOM 4712 C CA . TRP B 1 264 ? 5.75 10.172 -8.719 1 98.75 264 TRP B CA 1
ATOM 4713 C C . TRP B 1 264 ? 6.512 9.172 -9.586 1 98.75 264 TRP B C 1
ATOM 4715 O O . TRP B 1 264 ? 6.852 8.078 -9.125 1 98.75 264 TRP B O 1
ATOM 4725 N N . ASP B 1 265 ? 6.73 9.555 -10.773 1 98.81 265 ASP B N 1
ATOM 4726 C CA . ASP B 1 265 ? 7.379 8.672 -11.734 1 98.81 265 ASP B CA 1
ATOM 4727 C C . ASP B 1 265 ? 8.766 8.258 -11.258 1 98.81 265 ASP B C 1
ATOM 4729 O O . ASP B 1 265 ? 9.172 7.109 -11.422 1 98.81 265 ASP B O 1
ATOM 4733 N N . ILE B 1 266 ? 9.516 9.141 -10.648 1 98.88 266 ILE B N 1
ATOM 4734 C CA . ILE B 1 266 ? 10.812 8.797 -10.086 1 98.88 266 ILE B CA 1
ATOM 4735 C C . ILE B 1 266 ? 10.641 7.719 -9.023 1 98.88 266 ILE B C 1
ATOM 4737 O O . ILE B 1 266 ? 11.352 6.707 -9.039 1 98.88 266 ILE B O 1
ATOM 4741 N N . CYS B 1 267 ? 9.68 7.926 -8.148 1 98.94 267 CYS B N 1
ATOM 4742 C CA . CYS B 1 267 ? 9.492 7.027 -7.016 1 98.94 267 CYS B CA 1
ATOM 4743 C C . CYS B 1 267 ? 9.148 5.617 -7.488 1 98.94 267 CYS B C 1
ATOM 4745 O O . CYS B 1 267 ? 9.734 4.641 -7.016 1 98.94 267 CYS B O 1
ATOM 4747 N N . GLN B 1 268 ? 8.195 5.477 -8.469 1 98.81 268 GLN B N 1
ATOM 4748 C CA . GLN B 1 268 ? 7.758 4.145 -8.875 1 98.81 268 GLN B CA 1
ATOM 4749 C C . GLN B 1 268 ? 8.836 3.432 -9.68 1 98.81 268 GLN B C 1
ATOM 4751 O O . GLN B 1 268 ? 8.828 2.203 -9.797 1 98.81 268 GLN B O 1
ATOM 4756 N N . LYS B 1 269 ? 9.852 4.16 -10.18 1 98.81 269 LYS B N 1
ATOM 4757 C CA . LYS B 1 269 ? 10.898 3.562 -11.008 1 98.81 269 LYS B CA 1
ATOM 4758 C C . LYS B 1 269 ? 12.07 3.092 -10.148 1 98.81 269 LYS B C 1
ATOM 4760 O O . LYS B 1 269 ? 12.875 2.266 -10.586 1 98.81 269 LYS B O 1
ATOM 4765 N N . VAL B 1 270 ? 12.156 3.564 -8.914 1 98.88 270 VAL B N 1
ATOM 4766 C CA . VAL B 1 270 ? 13.391 3.301 -8.172 1 98.88 270 VAL B CA 1
ATOM 4767 C C . VAL B 1 270 ? 13.102 2.357 -7.008 1 98.88 270 VAL B C 1
ATOM 4769 O O . VAL B 1 270 ? 14.023 1.889 -6.336 1 98.88 270 VAL B O 1
ATOM 4772 N N . VAL B 1 271 ? 11.844 2.043 -6.695 1 98.88 271 VAL B N 1
ATOM 4773 C CA . VAL B 1 271 ? 11.492 1.156 -5.59 1 98.88 271 VAL B CA 1
ATOM 4774 C C . VAL B 1 271 ? 11.898 -0.276 -5.93 1 98.88 271 VAL B C 1
ATOM 4776 O O . VAL B 1 271 ? 11.68 -0.743 -7.047 1 98.88 271 VAL B O 1
ATOM 4779 N N . LYS B 1 272 ? 12.555 -0.981 -5.051 1 98.12 272 LYS B N 1
ATOM 4780 C CA . LYS B 1 272 ? 12.961 -2.357 -5.32 1 98.12 272 LYS B CA 1
ATOM 4781 C C . LYS B 1 272 ? 11.836 -3.334 -5.016 1 98.12 272 LYS B C 1
ATOM 4783 O O . LYS B 1 272 ? 10.789 -2.939 -4.488 1 98.12 272 LYS B O 1
ATOM 4788 N N . GLU B 1 273 ? 11.969 -4.637 -5.336 1 98 273 GLU B N 1
ATOM 4789 C CA . GLU B 1 273 ? 10.961 -5.652 -5.031 1 98 273 GLU B CA 1
ATOM 4790 C C . GLU B 1 273 ? 10.688 -5.723 -3.533 1 98 273 GLU B C 1
ATOM 4792 O O . GLU B 1 273 ? 11.609 -5.66 -2.723 1 98 273 GLU B O 1
ATOM 4797 N N . GLY B 1 274 ? 9.422 -5.77 -3.244 1 98.19 274 GLY B N 1
ATOM 4798 C CA . GLY B 1 274 ? 9.016 -5.832 -1.85 1 98.19 274 GLY B CA 1
ATOM 4799 C C . GLY B 1 274 ? 9.102 -4.492 -1.144 1 98.19 274 GLY B C 1
ATOM 4800 O O . GLY B 1 274 ? 8.828 -4.395 0.056 1 98.19 274 GLY B O 1
ATOM 4801 N N . GLY B 1 275 ? 9.469 -3.455 -1.892 1 98.62 275 GLY B N 1
ATOM 4802 C CA . GLY B 1 275 ? 9.664 -2.146 -1.289 1 98.62 275 GLY B CA 1
ATOM 4803 C C . GLY B 1 275 ? 8.375 -1.353 -1.152 1 98.62 275 GLY B C 1
ATOM 4804 O O . GLY B 1 275 ? 7.289 -1.871 -1.41 1 98.62 275 GLY B O 1
ATOM 4805 N N . HIS B 1 276 ? 8.516 -0.054 -0.71 1 98.88 276 HIS B N 1
ATOM 4806 C CA . HIS B 1 276 ? 7.379 0.813 -0.422 1 98.88 276 HIS B CA 1
ATOM 4807 C C . HIS B 1 276 ? 7.492 2.137 -1.171 1 98.88 276 HIS B C 1
ATOM 4809 O O . HIS B 1 276 ? 8.586 2.693 -1.294 1 98.88 276 HIS B O 1
ATOM 4815 N N . VAL B 1 277 ? 6.418 2.566 -1.744 1 98.94 277 VAL B N 1
ATOM 4816 C CA . VAL B 1 277 ? 6.262 3.943 -2.199 1 98.94 277 VAL B CA 1
ATOM 4817 C C . VAL B 1 277 ? 5.273 4.68 -1.294 1 98.94 277 VAL B C 1
ATOM 4819 O O . VAL B 1 277 ? 4.082 4.375 -1.291 1 98.94 277 VAL B O 1
ATOM 4822 N N . ALA B 1 278 ? 5.777 5.598 -0.54 1 98.94 278 ALA B N 1
ATOM 4823 C CA . ALA B 1 278 ? 4.938 6.406 0.336 1 98.94 278 ALA B CA 1
ATOM 4824 C C . ALA B 1 278 ? 4.637 7.766 -0.295 1 98.94 278 ALA B C 1
ATOM 4826 O O . ALA B 1 278 ? 5.527 8.602 -0.429 1 98.94 278 ALA B O 1
ATOM 4827 N N . ASN B 1 279 ? 3.424 7.957 -0.666 1 98.88 279 ASN B N 1
ATOM 4828 C CA . ASN B 1 279 ? 3.018 9.25 -1.219 1 98.88 279 ASN B CA 1
ATOM 4829 C C . ASN B 1 279 ? 2.643 10.234 -0.118 1 98.88 279 ASN B C 1
ATOM 4831 O O . ASN B 1 279 ? 1.616 10.07 0.544 1 98.88 279 ASN B O 1
ATOM 4835 N N . VAL B 1 280 ? 3.451 11.266 -0.006 1 98.25 280 VAL B N 1
ATOM 4836 C CA . VAL B 1 280 ? 3.234 12.297 1.01 1 98.25 280 VAL B CA 1
ATOM 4837 C C . VAL B 1 280 ? 2.664 13.555 0.36 1 98.25 280 VAL B C 1
ATOM 4839 O O . VAL B 1 280 ? 1.874 14.273 0.976 1 98.25 280 VAL B O 1
ATOM 4842 N N . GLY B 1 281 ? 3.035 13.789 -0.851 1 96.56 281 GLY B N 1
ATOM 4843 C CA . GLY B 1 281 ? 2.691 15.008 -1.564 1 96.56 281 GLY B CA 1
ATOM 4844 C C . GLY B 1 281 ? 1.217 15.102 -1.908 1 96.56 281 GLY B C 1
ATOM 4845 O O . GLY B 1 281 ? 0.536 14.086 -2.029 1 96.56 281 GLY B O 1
ATOM 4846 N N . VAL B 1 282 ? 0.75 16.312 -2.027 1 94.31 282 VAL B N 1
ATOM 4847 C CA . VAL B 1 282 ? -0.618 16.625 -2.441 1 94.31 282 VAL B CA 1
ATOM 4848 C C . VAL B 1 282 ? -0.689 16.719 -3.963 1 94.31 282 VAL B C 1
ATOM 4850 O O . VAL B 1 282 ? -0.208 17.688 -4.555 1 94.31 282 VAL B O 1
ATOM 4853 N N . HIS B 1 283 ? -1.396 15.758 -4.551 1 95.19 283 HIS B N 1
ATOM 4854 C CA . HIS B 1 283 ? -1.504 15.758 -6.008 1 95.19 283 HIS B CA 1
ATOM 4855 C C . HIS B 1 283 ? -2.754 16.5 -6.469 1 95.19 283 HIS B C 1
ATOM 4857 O O . HIS B 1 283 ? -3.822 16.359 -5.867 1 95.19 283 HIS B O 1
ATOM 4863 N N . GLY B 1 284 ? -2.576 17.297 -7.512 1 92.56 284 GLY B N 1
ATOM 4864 C CA . GLY B 1 284 ? -3.707 17.984 -8.117 1 92.56 284 GLY B CA 1
ATOM 4865 C C . GLY B 1 284 ? -4.207 17.297 -9.375 1 92.56 284 GLY B C 1
ATOM 4866 O O . GLY B 1 284 ? -5.238 17.688 -9.93 1 92.56 284 GLY B O 1
ATOM 4867 N N . LYS B 1 285 ? -3.453 16.312 -9.773 1 95.94 285 LYS B N 1
ATOM 4868 C CA . LYS B 1 285 ? -3.807 15.555 -10.969 1 95.94 285 LYS B CA 1
ATOM 4869 C C . LYS B 1 285 ? -3.531 14.07 -10.773 1 95.94 285 LYS B C 1
ATOM 4871 O O . LYS B 1 285 ? -2.777 13.68 -9.875 1 95.94 285 LYS B O 1
ATOM 4876 N N . SER B 1 286 ? -4.164 13.305 -11.648 1 97.81 286 SER B N 1
ATOM 4877 C CA . SER B 1 286 ? -3.857 11.875 -11.688 1 97.81 286 SER B CA 1
ATOM 4878 C C . SER B 1 286 ? -2.438 11.633 -12.18 1 97.81 286 SER B C 1
ATOM 4880 O O . SER B 1 286 ? -1.793 12.539 -12.711 1 97.81 286 SER B O 1
ATOM 4882 N N . VAL B 1 287 ? -1.95 10.453 -11.969 1 98.5 287 VAL B N 1
ATOM 4883 C CA . VAL B 1 287 ? -0.633 10.07 -12.461 1 98.5 287 VAL B CA 1
ATOM 4884 C C . VAL B 1 287 ? -0.734 8.758 -13.242 1 98.5 287 VAL B C 1
ATOM 4886 O O . VAL B 1 287 ? -1.738 8.047 -13.141 1 98.5 287 VAL B O 1
ATOM 4889 N N . GLU B 1 288 ? 0.258 8.516 -14.07 1 98.5 288 GLU B N 1
ATOM 4890 C CA . GLU B 1 288 ? 0.39 7.211 -14.711 1 98.5 288 GLU B CA 1
ATOM 4891 C C . GLU B 1 288 ? 1.056 6.203 -13.773 1 98.5 288 GLU B C 1
ATOM 4893 O O . GLU B 1 288 ? 2.17 6.43 -13.297 1 98.5 288 GLU B O 1
ATOM 4898 N N . PHE B 1 289 ? 0.366 5.18 -13.414 1 98.69 289 PHE B N 1
ATOM 4899 C CA . PHE B 1 289 ? 0.878 4.086 -12.602 1 98.69 289 PHE B CA 1
ATOM 4900 C C . PHE B 1 289 ? 1.306 2.914 -13.477 1 98.69 289 PHE B C 1
ATOM 4902 O O . PHE B 1 289 ? 0.479 2.316 -14.172 1 98.69 289 PHE B O 1
ATOM 4909 N N . ASP B 1 290 ? 2.57 2.625 -13.523 1 98.25 290 ASP B N 1
ATOM 4910 C CA . ASP B 1 290 ? 3.146 1.628 -14.422 1 98.25 290 ASP B CA 1
ATOM 4911 C C . ASP B 1 290 ? 2.879 0.213 -13.914 1 98.25 290 ASP B C 1
ATOM 4913 O O . ASP B 1 290 ? 3.805 -0.588 -13.773 1 98.25 290 ASP B O 1
ATOM 4917 N N . LEU B 1 291 ? 1.606 -0.169 -13.82 1 97.69 291 LEU B N 1
ATOM 4918 C CA . LEU B 1 291 ? 1.232 -1.468 -13.273 1 97.69 291 LEU B CA 1
ATOM 4919 C C . LEU B 1 291 ? 1.701 -2.598 -14.18 1 97.69 291 LEU B C 1
ATOM 4921 O O . LEU B 1 291 ? 1.856 -3.736 -13.734 1 97.69 291 LEU B O 1
ATOM 4925 N N . ALA B 1 292 ? 1.905 -2.334 -15.469 1 95.75 292 ALA B N 1
ATOM 4926 C CA . ALA B 1 292 ? 2.42 -3.355 -16.375 1 95.75 292 ALA B CA 1
ATOM 4927 C C . ALA B 1 292 ? 3.814 -3.811 -15.961 1 95.75 292 ALA B C 1
ATOM 4929 O O . ALA B 1 292 ? 4.23 -4.93 -16.281 1 95.75 292 ALA B O 1
ATOM 4930 N N . LYS B 1 293 ? 4.52 -2.951 -15.273 1 95.12 293 LYS B N 1
ATOM 4931 C CA . LYS B 1 293 ? 5.867 -3.266 -14.812 1 95.12 293 LYS B CA 1
ATOM 4932 C C . LYS B 1 293 ? 5.863 -3.629 -13.328 1 95.12 293 LYS B C 1
ATOM 4934 O O . LYS B 1 293 ? 6.656 -4.461 -12.883 1 95.12 293 LYS B O 1
ATOM 4939 N N . LEU B 1 294 ? 4.91 -3.055 -12.578 1 97.25 294 LEU B N 1
ATOM 4940 C CA . LEU B 1 294 ? 5.047 -3.076 -11.133 1 97.25 294 LEU B CA 1
ATOM 4941 C C . LEU B 1 294 ? 4.148 -4.145 -10.516 1 97.25 294 LEU B C 1
ATOM 4943 O O . LEU B 1 294 ? 4.316 -4.504 -9.344 1 97.25 294 LEU B O 1
ATOM 4947 N N . TRP B 1 295 ? 3.195 -4.703 -11.258 1 93.62 295 TRP B N 1
ATOM 4948 C CA . TRP B 1 295 ? 2.264 -5.688 -10.719 1 93.62 295 TRP B CA 1
ATOM 4949 C C . TRP B 1 295 ? 3.012 -6.879 -10.133 1 93.62 295 TRP B C 1
ATOM 4951 O O . TRP B 1 295 ? 2.523 -7.535 -9.211 1 93.62 295 TRP B O 1
ATOM 4961 N N . ILE B 1 296 ? 4.266 -7.141 -10.531 1 95.19 296 ILE B N 1
ATOM 4962 C CA . ILE B 1 296 ? 4.969 -8.383 -10.227 1 95.19 296 ILE B CA 1
ATOM 4963 C C . ILE B 1 296 ? 6.031 -8.125 -9.164 1 95.19 296 ILE B C 1
ATOM 4965 O O . ILE B 1 296 ? 6.812 -9.023 -8.828 1 95.19 296 ILE B O 1
ATOM 4969 N N . LYS B 1 297 ? 6.082 -6.93 -8.555 1 97.19 297 LYS B N 1
ATOM 4970 C CA . LYS B 1 297 ? 7.246 -6.539 -7.758 1 97.19 297 LYS B CA 1
ATOM 4971 C C . LYS B 1 297 ? 6.926 -6.566 -6.266 1 97.19 297 LYS B C 1
ATOM 4973 O O . LYS B 1 297 ? 7.797 -6.309 -5.438 1 97.19 297 LYS B O 1
ATOM 4978 N N . ASN B 1 298 ? 5.688 -6.918 -5.961 1 98.56 298 ASN B N 1
ATOM 4979 C CA . ASN B 1 298 ? 5.277 -6.992 -4.562 1 98.56 298 ASN B CA 1
ATOM 4980 C C . ASN B 1 298 ? 5.523 -5.676 -3.836 1 98.56 298 ASN B C 1
ATOM 4982 O O . ASN B 1 298 ? 5.973 -5.668 -2.689 1 98.56 298 ASN B O 1
ATOM 4986 N N . ILE B 1 299 ? 5.273 -4.578 -4.488 1 98.75 299 ILE B N 1
ATOM 4987 C CA . ILE B 1 299 ? 5.469 -3.283 -3.844 1 98.75 299 ILE B CA 1
ATOM 4988 C C . ILE B 1 299 ? 4.199 -2.885 -3.098 1 98.75 299 ILE B C 1
ATOM 4990 O O . ILE B 1 299 ? 3.119 -3.42 -3.365 1 98.75 299 ILE B O 1
ATOM 4994 N N . THR B 1 300 ? 4.34 -1.968 -2.145 1 98.88 300 THR B N 1
ATOM 4995 C CA . THR B 1 300 ? 3.248 -1.336 -1.414 1 98.88 300 THR B CA 1
ATOM 4996 C C . THR B 1 300 ? 3.254 0.174 -1.631 1 98.88 300 THR B C 1
ATOM 4998 O O . THR B 1 300 ? 4.289 0.826 -1.472 1 98.88 300 THR B O 1
ATOM 5001 N N . VAL B 1 301 ? 2.145 0.671 -2.068 1 98.94 301 VAL B N 1
ATOM 5002 C CA . VAL B 1 301 ? 1.947 2.111 -2.193 1 98.94 301 VAL B CA 1
ATOM 5003 C C . VAL B 1 301 ? 1.008 2.602 -1.093 1 98.94 301 VAL B C 1
ATOM 5005 O O . VAL B 1 301 ? -0.062 2.025 -0.879 1 98.94 301 VAL B O 1
ATOM 5008 N N . THR B 1 302 ? 1.428 3.65 -0.377 1 98.88 302 THR B N 1
ATOM 5009 C CA . THR B 1 302 ? 0.574 4.23 0.654 1 98.88 302 THR B CA 1
ATOM 5010 C C . THR B 1 302 ? 0.333 5.715 0.385 1 98.88 302 THR B C 1
ATOM 5012 O O . THR B 1 302 ? 1.156 6.375 -0.249 1 98.88 302 THR B O 1
ATOM 5015 N N . THR B 1 303 ? -0.821 6.156 0.755 1 98.69 303 THR B N 1
ATOM 5016 C CA . THR B 1 303 ? -1.23 7.555 0.705 1 98.69 303 THR B CA 1
ATOM 5017 C C . THR B 1 303 ? -1.873 7.977 2.021 1 98.69 303 THR B C 1
ATOM 5019 O O . THR B 1 303 ? -2.287 7.129 2.816 1 98.69 303 THR B O 1
ATOM 5022 N N . GLY B 1 304 ? -1.899 9.398 2.221 1 97.75 304 GLY B N 1
ATOM 5023 C CA . GLY B 1 304 ? -2.717 9.68 3.391 1 97.75 304 GLY B CA 1
ATOM 5024 C C . GLY B 1 304 ? -2.588 11.117 3.871 1 97.75 304 GLY B C 1
ATOM 5025 O O . GLY B 1 304 ? -1.696 11.844 3.434 1 97.75 304 GLY B O 1
ATOM 5026 N N . LEU B 1 305 ? -3.523 11.461 4.688 1 97.62 305 LEU B N 1
ATOM 5027 C CA . LEU B 1 305 ? -3.494 12.625 5.566 1 97.62 305 LEU B CA 1
ATOM 5028 C C . LEU B 1 305 ? -2.971 12.25 6.949 1 97.62 305 LEU B C 1
ATOM 5030 O O . LEU B 1 305 ? -3.266 11.164 7.457 1 97.62 305 LEU B O 1
ATOM 5034 N N . VAL B 1 306 ? -2.17 13.117 7.508 1 98.38 306 VAL B N 1
ATOM 5035 C CA . VAL B 1 306 ? -1.572 12.867 8.82 1 98.38 306 VAL B CA 1
ATOM 5036 C C . VAL B 1 306 ? -2.672 12.625 9.852 1 98.38 306 VAL B C 1
ATOM 5038 O O . VAL B 1 306 ? -3.711 13.297 9.828 1 98.38 306 VAL B O 1
ATOM 5041 N N . ASN B 1 307 ? -2.402 11.656 10.758 1 98.44 307 ASN B N 1
ATOM 5042 C CA . ASN B 1 307 ? -3.297 11.375 11.875 1 98.44 307 ASN B CA 1
ATOM 5043 C C . ASN B 1 307 ? -2.838 12.07 13.148 1 98.44 307 ASN B C 1
ATOM 5045 O O . ASN B 1 307 ? -3.617 12.234 14.086 1 98.44 307 ASN B O 1
ATOM 5049 N N . ALA B 1 308 ? -1.591 12.43 13.195 1 97.81 308 ALA B N 1
ATOM 5050 C CA . ALA B 1 308 ? -0.929 13.023 14.352 1 97.81 308 ALA B CA 1
ATOM 5051 C C . ALA B 1 308 ? -0.966 12.078 15.547 1 97.81 308 ALA B C 1
ATOM 5053 O O . ALA B 1 308 ? -0.999 12.531 16.703 1 97.81 308 ALA B O 1
ATOM 5054 N N . ASN B 1 309 ? -1.029 10.844 15.305 1 96.75 309 ASN B N 1
ATOM 5055 C CA . ASN B 1 309 ? -1.059 9.852 16.391 1 96.75 309 ASN B CA 1
ATOM 5056 C C . ASN B 1 309 ? 0.344 9.547 16.906 1 96.75 309 ASN B C 1
ATOM 5058 O O . ASN B 1 309 ? 0.503 8.797 17.859 1 96.75 309 ASN B O 1
ATOM 5062 N N . THR B 1 310 ? 1.352 10.172 16.312 1 97.5 310 THR B N 1
ATOM 5063 C CA . THR B 1 310 ? 2.719 9.93 16.766 1 97.5 310 THR B CA 1
ATOM 5064 C C . THR B 1 310 ? 3.271 11.156 17.484 1 97.5 310 THR B C 1
ATOM 5066 O O . THR B 1 310 ? 4.426 11.156 17.922 1 97.5 310 THR B O 1
ATOM 5069 N N . THR B 1 311 ? 2.539 12.18 17.703 1 97.44 311 THR B N 1
ATOM 5070 C CA . THR B 1 311 ? 3.018 13.438 18.281 1 97.44 311 THR B CA 1
ATOM 5071 C C . THR B 1 311 ? 3.607 13.203 19.656 1 97.44 311 THR B C 1
ATOM 5073 O O . THR B 1 311 ? 4.652 13.758 20 1 97.44 311 THR B O 1
ATOM 5076 N N . GLY B 1 312 ? 2.955 12.352 20.484 1 95.88 312 GLY B N 1
ATOM 5077 C CA . GLY B 1 312 ? 3.492 12.039 21.797 1 95.88 312 GLY B CA 1
ATOM 5078 C C . GLY B 1 312 ? 4.883 11.43 21.75 1 95.88 312 GLY B C 1
ATOM 5079 O O . GLY B 1 312 ? 5.773 11.844 22.5 1 95.88 312 GLY B O 1
ATOM 5080 N N . MET B 1 313 ? 5.047 10.484 20.875 1 96.38 313 MET B N 1
ATOM 5081 C CA . MET B 1 313 ? 6.348 9.844 20.688 1 96.38 313 MET B CA 1
ATOM 5082 C C . MET B 1 313 ? 7.367 10.836 20.141 1 96.38 313 MET B C 1
ATOM 5084 O O . MET B 1 313 ? 8.508 10.891 20.609 1 96.38 313 MET B O 1
ATOM 5088 N N . LEU B 1 314 ? 6.965 11.672 19.156 1 97.5 314 LEU B N 1
ATOM 5089 C CA . LEU B 1 314 ? 7.871 12.625 18.531 1 97.5 314 LEU B CA 1
ATOM 5090 C C . LEU B 1 314 ? 8.32 13.695 19.531 1 97.5 314 LEU B C 1
ATOM 5092 O O . LEU B 1 314 ? 9.453 14.172 19.453 1 97.5 314 LEU B O 1
ATOM 5096 N N . LEU B 1 315 ? 7.402 14.039 20.406 1 96.5 315 LEU B N 1
ATOM 5097 C CA . LEU B 1 315 ? 7.746 14.992 21.469 1 96.5 315 LEU B CA 1
ATOM 5098 C C . LEU B 1 315 ? 8.93 14.492 22.281 1 96.5 315 LEU B C 1
ATOM 5100 O O . LEU B 1 315 ? 9.898 15.219 22.5 1 96.5 315 LEU B O 1
ATOM 5104 N N . LYS B 1 316 ? 8.906 13.25 22.688 1 95.31 316 LYS B N 1
ATOM 5105 C CA . LYS B 1 316 ? 9.992 12.641 23.438 1 95.31 316 LYS B CA 1
ATOM 5106 C C . LYS B 1 316 ? 11.258 12.539 22.594 1 95.31 316 LYS B C 1
ATOM 5108 O O . LYS B 1 316 ? 12.359 12.797 23.078 1 95.31 316 LYS B O 1
ATOM 5113 N N . ALA B 1 317 ? 11.047 12.203 21.375 1 95.19 317 ALA B N 1
ATOM 5114 C CA . ALA B 1 317 ? 12.188 12.07 20.469 1 95.19 317 ALA B CA 1
ATOM 5115 C C . ALA B 1 317 ? 12.875 13.414 20.25 1 95.19 317 ALA B C 1
ATOM 5117 O O . ALA B 1 317 ? 14.109 13.492 20.219 1 95.19 317 ALA B O 1
ATOM 5118 N N . CYS B 1 318 ? 12.125 14.422 20.062 1 94.12 318 CYS B N 1
ATOM 5119 C CA . CYS B 1 318 ? 12.672 15.758 19.828 1 94.12 318 CYS B CA 1
ATOM 5120 C C . CYS B 1 318 ? 13.414 16.266 21.062 1 94.12 318 CYS B C 1
ATOM 5122 O O . CYS B 1 318 ? 14.422 16.953 20.938 1 94.12 318 CYS B O 1
ATOM 5124 N N . GLU B 1 319 ? 12.945 15.906 22.188 1 92.69 319 GLU B N 1
ATOM 5125 C CA . GLU B 1 319 ? 13.594 16.328 23.422 1 92.69 319 GLU B CA 1
ATOM 5126 C C . GLU B 1 319 ? 14.938 15.641 23.594 1 92.69 319 GLU B C 1
ATOM 5128 O O . GLU B 1 319 ? 15.875 16.219 24.141 1 92.69 319 GLU B O 1
ATOM 5133 N N . SER B 1 320 ? 15.039 14.445 23.094 1 92.06 320 SER B N 1
ATOM 5134 C CA . SER B 1 320 ? 16.219 13.641 23.375 1 92.06 320 SER B CA 1
ATOM 5135 C C . SER B 1 320 ? 17.172 13.625 22.188 1 92.06 320 SER B C 1
ATOM 5137 O O . SER B 1 320 ? 18.344 13.234 22.312 1 92.06 320 SER B O 1
ATOM 5139 N N . SER B 1 321 ? 16.703 14.125 21.125 1 90.88 321 SER B N 1
ATOM 5140 C CA . SER B 1 321 ? 17.484 14.008 19.891 1 90.88 321 SER B CA 1
ATOM 5141 C C . SER B 1 321 ? 18.422 15.195 19.719 1 90.88 321 SER B C 1
ATOM 5143 O O . SER B 1 321 ? 18.172 16.281 20.25 1 90.88 321 SER B O 1
ATOM 5145 N N . LYS B 1 322 ? 19.516 14.875 18.938 1 92 322 LYS B N 1
ATOM 5146 C CA . LYS B 1 322 ? 20.469 15.93 18.578 1 92 322 LYS B CA 1
ATOM 5147 C C . LYS B 1 322 ? 20.25 16.406 17.141 1 92 322 LYS B C 1
ATOM 5149 O O . LYS B 1 322 ? 21.047 17.188 16.625 1 92 322 LYS B O 1
ATOM 5154 N N . LEU B 1 323 ? 19.203 15.898 16.562 1 94.06 323 LEU B N 1
ATOM 5155 C CA . LEU B 1 323 ? 18.906 16.312 15.203 1 94.06 323 LEU B CA 1
ATOM 5156 C C . LEU B 1 323 ? 18.578 17.812 15.148 1 94.06 323 LEU B C 1
ATOM 5158 O O . LEU B 1 323 ? 17.922 18.328 16.047 1 94.06 323 LEU B O 1
ATOM 5162 N N . PRO B 1 324 ? 19.016 18.453 14.117 1 95.25 324 PRO B N 1
ATOM 5163 C CA . PRO B 1 324 ? 18.875 19.906 14.031 1 95.25 324 PRO B CA 1
ATOM 5164 C C . PRO B 1 324 ? 17.5 20.328 13.508 1 95.25 324 PRO B C 1
ATOM 5166 O O . PRO B 1 324 ? 17.406 21.062 12.523 1 95.25 324 PRO B O 1
ATOM 5169 N N . MET B 1 325 ? 16.484 20.047 14.211 1 95.5 325 MET B N 1
ATOM 5170 C CA . MET B 1 325 ? 15.117 20.297 13.766 1 95.5 325 MET B CA 1
ATOM 5171 C C . MET B 1 325 ? 14.828 21.797 13.727 1 95.5 325 MET B C 1
ATOM 5173 O O . MET B 1 325 ? 14.039 22.25 12.906 1 95.5 325 MET B O 1
ATOM 5177 N N . GLU B 1 326 ? 15.461 22.484 14.602 1 95.25 326 GLU B N 1
ATOM 5178 C CA . GLU B 1 326 ? 15.25 23.922 14.688 1 95.25 326 GLU B CA 1
ATOM 5179 C C . GLU B 1 326 ? 15.688 24.609 13.398 1 95.25 326 GLU B C 1
ATOM 5181 O O . GLU B 1 326 ? 15.242 25.719 13.109 1 95.25 326 GLU B O 1
ATOM 5186 N N . LYS B 1 327 ? 16.531 23.938 12.633 1 95.69 327 LYS B N 1
ATOM 5187 C CA . LYS B 1 327 ? 17.062 24.531 11.398 1 95.69 327 LYS B CA 1
ATOM 5188 C C . LYS B 1 327 ? 15.969 24.625 10.336 1 95.69 327 LYS B C 1
ATOM 5190 O O . LYS B 1 327 ? 16.125 25.344 9.344 1 95.69 327 LYS B O 1
ATOM 5195 N N . LEU B 1 328 ? 14.852 23.953 10.555 1 96.56 328 LEU B N 1
ATOM 5196 C CA . LEU B 1 328 ? 13.719 24.109 9.648 1 96.56 328 LEU B CA 1
ATOM 5197 C C . LEU B 1 328 ? 13.188 25.547 9.688 1 96.56 328 LEU B C 1
ATOM 5199 O O . LEU B 1 328 ? 12.578 26.016 8.727 1 96.56 328 LEU B O 1
ATOM 5203 N N . ALA B 1 329 ? 13.32 26.141 10.859 1 97.5 329 ALA B N 1
ATOM 5204 C CA . ALA B 1 329 ? 12.891 27.531 11.008 1 97.5 329 ALA B CA 1
ATOM 5205 C C . ALA B 1 329 ? 13.898 28.484 10.383 1 97.5 329 ALA B C 1
ATOM 5207 O O . ALA B 1 329 ? 14.844 28.922 11.047 1 97.5 329 ALA B O 1
ATOM 5208 N N . THR B 1 330 ? 13.602 28.938 9.195 1 97.31 330 THR B N 1
ATOM 5209 C CA . THR B 1 330 ? 14.594 29.734 8.484 1 97.31 330 THR B CA 1
ATOM 5210 C C . THR B 1 330 ? 14.297 31.219 8.633 1 97.31 330 THR B C 1
ATOM 5212 O O . THR B 1 330 ? 15.188 32.062 8.461 1 97.31 330 THR B O 1
ATOM 5215 N N . HIS B 1 331 ? 13.055 31.578 8.836 1 98.19 331 HIS B N 1
ATOM 5216 C CA . HIS B 1 331 ? 12.641 32.969 8.945 1 98.19 331 HIS B CA 1
ATOM 5217 C C . HIS B 1 331 ? 11.766 33.188 10.172 1 98.19 331 HIS B C 1
ATOM 5219 O O . HIS B 1 331 ? 11.07 32.281 10.617 1 98.19 331 HIS B O 1
ATOM 5225 N N . ARG B 1 332 ? 11.82 34.375 10.68 1 98.19 332 ARG B N 1
ATOM 5226 C CA . ARG B 1 332 ? 11.031 34.75 11.852 1 98.19 332 ARG B CA 1
ATOM 5227 C C . ARG B 1 332 ? 10.359 36.094 11.625 1 98.19 332 ARG B C 1
ATOM 5229 O O . ARG B 1 332 ? 10.961 37 11.062 1 98.19 332 ARG B O 1
ATOM 5236 N N . PHE B 1 333 ? 9.141 36.188 12.047 1 98.69 333 PHE B N 1
ATOM 5237 C CA . PHE B 1 333 ? 8.344 37.375 11.906 1 98.69 333 PHE B CA 1
ATOM 5238 C C . PHE B 1 333 ? 7.52 37.656 13.164 1 98.69 333 PHE B C 1
ATOM 5240 O O . PHE B 1 333 ? 7.223 36.719 13.914 1 98.69 333 PHE B O 1
ATOM 5247 N N . LYS B 1 334 ? 7.172 38.906 13.383 1 98.62 334 LYS B N 1
ATOM 5248 C CA . LYS B 1 334 ? 6.121 39.25 14.336 1 98.62 334 LYS B CA 1
ATOM 5249 C C . LYS B 1 334 ? 4.738 39.062 13.727 1 98.62 334 LYS B C 1
ATOM 5251 O O . LYS B 1 334 ? 4.578 39.062 12.508 1 98.62 334 LYS B O 1
ATOM 5256 N N . PHE B 1 335 ? 3.826 38.906 14.578 1 98.38 335 PHE B N 1
ATOM 5257 C CA . PHE B 1 335 ? 2.463 38.688 14.109 1 98.38 335 PHE B CA 1
ATOM 5258 C C . PHE B 1 335 ? 2.002 39.844 13.219 1 98.38 335 PHE B C 1
ATOM 5260 O O . PHE B 1 335 ? 1.284 39.625 12.242 1 98.38 335 PHE B O 1
ATOM 5267 N N . SER B 1 336 ? 2.402 41 13.562 1 98.06 336 SER B N 1
ATOM 5268 C CA . SER B 1 336 ? 2.025 42.188 12.805 1 98.06 336 SER B CA 1
ATOM 5269 C C . SER B 1 336 ? 2.582 42.125 11.391 1 98.06 336 SER B C 1
ATOM 5271 O O . SER B 1 336 ? 2.168 42.906 10.531 1 98.06 336 SER B O 1
ATOM 5273 N N . GLU B 1 337 ? 3.502 41.25 11.133 1 98.19 337 GLU B N 1
ATOM 5274 C CA . GLU B 1 337 ? 4.145 41.125 9.828 1 98.19 337 GLU B CA 1
ATOM 5275 C C . GLU B 1 337 ? 3.598 39.938 9.055 1 98.19 337 GLU B C 1
ATOM 5277 O O . GLU B 1 337 ? 4.266 39.406 8.164 1 98.19 337 GLU B O 1
ATOM 5282 N N . MET B 1 338 ? 2.436 39.531 9.398 1 97.69 338 MET B N 1
ATOM 5283 C CA . MET B 1 338 ? 1.848 38.312 8.828 1 97.69 338 MET B CA 1
ATOM 5284 C C . MET B 1 338 ? 1.795 38.406 7.305 1 97.69 338 MET B C 1
ATOM 5286 O O . MET B 1 338 ? 2.059 37.406 6.609 1 97.69 338 MET B O 1
ATOM 5290 N N . GLU B 1 339 ? 1.454 39.5 6.746 1 97 339 GLU B N 1
ATOM 5291 C CA . GLU B 1 339 ? 1.374 39.688 5.297 1 97 339 GLU B CA 1
ATOM 5292 C C . GLU B 1 339 ? 2.744 39.5 4.648 1 97 339 GLU B C 1
ATOM 5294 O O . GLU B 1 339 ? 2.865 38.875 3.59 1 97 339 GLU B O 1
ATOM 5299 N N . LYS B 1 340 ? 3.697 40.094 5.293 1 97.69 340 LYS B N 1
ATOM 5300 C CA . LYS B 1 340 ? 5.066 39.938 4.816 1 97.69 340 LYS B CA 1
ATOM 5301 C C . LYS B 1 340 ? 5.496 38.469 4.879 1 97.69 340 LYS B C 1
ATOM 5303 O O . LYS B 1 340 ? 6.164 37.969 3.973 1 97.69 340 LYS B O 1
ATOM 5308 N N . ALA B 1 341 ? 5.16 37.812 5.961 1 98.06 341 ALA B N 1
ATOM 5309 C CA . ALA B 1 341 ? 5.484 36.375 6.117 1 98.06 341 ALA B CA 1
ATOM 5310 C C . ALA B 1 341 ? 4.887 35.562 4.98 1 98.06 341 ALA B C 1
ATOM 5312 O O . ALA B 1 341 ? 5.551 34.688 4.434 1 98.06 341 ALA B O 1
ATOM 5313 N N . TYR B 1 342 ? 3.619 35.812 4.605 1 97.62 342 TYR B N 1
ATOM 5314 C CA . TYR B 1 342 ? 2.967 35.125 3.5 1 97.62 342 TYR B CA 1
ATOM 5315 C C . TYR B 1 342 ? 3.691 35.375 2.186 1 97.62 342 TYR B C 1
ATOM 5317 O O . TYR B 1 342 ? 3.852 34.469 1.366 1 97.62 342 TYR B O 1
ATOM 5325 N N . ASP B 1 343 ? 4.133 36.594 1.979 1 97.12 343 ASP B N 1
ATOM 5326 C CA . ASP B 1 343 ? 4.871 36.969 0.769 1 97.12 343 ASP B CA 1
ATOM 5327 C C . ASP B 1 343 ? 6.18 36.188 0.681 1 97.12 343 ASP B C 1
ATOM 5329 O O . ASP B 1 343 ? 6.5 35.594 -0.364 1 97.12 343 ASP B O 1
ATOM 5333 N N . VAL B 1 344 ? 6.879 36.125 1.749 1 97.62 344 VAL B N 1
ATOM 5334 C CA . VAL B 1 344 ? 8.172 35.469 1.811 1 97.62 344 VAL B CA 1
ATOM 5335 C C . VAL B 1 344 ? 7.977 33.969 1.569 1 97.62 344 VAL B C 1
ATOM 5337 O O . VAL B 1 344 ? 8.711 33.344 0.787 1 97.62 344 VAL B O 1
ATOM 5340 N N . PHE B 1 345 ? 7 33.406 2.176 1 96.56 345 PHE B N 1
ATOM 5341 C CA . PHE B 1 345 ? 6.773 31.969 2.07 1 96.56 345 PHE B CA 1
ATOM 5342 C C . PHE B 1 345 ? 6.27 31.594 0.679 1 96.56 345 PHE B C 1
ATOM 5344 O O . PHE B 1 345 ? 6.613 30.531 0.148 1 96.56 345 PHE B O 1
ATOM 5351 N N . THR B 1 346 ? 5.457 32.406 0.092 1 95.31 346 THR B N 1
ATOM 5352 C CA . THR B 1 346 ? 4.957 32.188 -1.261 1 95.31 346 THR B CA 1
ATOM 5353 C C . THR B 1 346 ? 6.102 32.156 -2.266 1 95.31 346 THR B C 1
ATOM 5355 O O . THR B 1 346 ? 6.047 31.453 -3.266 1 95.31 346 THR B O 1
ATOM 5358 N N . HIS B 1 347 ? 7.188 32.906 -2.008 1 95.31 347 HIS B N 1
ATOM 5359 C CA . HIS B 1 347 ? 8.336 33.031 -2.902 1 95.31 347 HIS B CA 1
ATOM 5360 C C . HIS B 1 347 ? 9.562 32.312 -2.32 1 95.31 347 HIS B C 1
ATOM 5362 O O . HIS B 1 347 ? 10.672 32.844 -2.383 1 95.31 347 HIS B O 1
ATOM 5368 N N . ALA B 1 348 ? 9.305 31.25 -1.715 1 92.69 348 ALA B N 1
ATOM 5369 C CA . ALA B 1 348 ? 10.328 30.5 -0.997 1 92.69 348 ALA B CA 1
ATOM 5370 C C . ALA B 1 348 ? 11.516 30.188 -1.903 1 92.69 348 ALA B C 1
ATOM 5372 O O . ALA B 1 348 ? 12.664 30.141 -1.444 1 92.69 348 ALA B O 1
ATOM 5373 N N . ALA B 1 349 ? 11.336 29.938 -3.193 1 88.81 349 ALA B N 1
ATOM 5374 C CA . ALA B 1 349 ? 12.43 29.656 -4.113 1 88.81 349 ALA B CA 1
ATOM 5375 C C . ALA B 1 349 ? 13.43 30.812 -4.152 1 88.81 349 ALA B C 1
ATOM 5377 O O . ALA B 1 349 ? 14.641 30.594 -4.273 1 88.81 349 ALA B O 1
ATOM 5378 N N . ASP B 1 350 ? 12.938 31.953 -4.02 1 93.19 350 ASP B N 1
ATOM 5379 C CA . ASP B 1 350 ? 13.766 33.156 -4.066 1 93.19 350 ASP B CA 1
ATOM 5380 C C . ASP B 1 350 ? 14.266 33.531 -2.674 1 93.19 350 ASP B C 1
ATOM 5382 O O . ASP B 1 350 ? 15.422 33.938 -2.514 1 93.19 350 ASP B O 1
ATOM 5386 N N . THR B 1 351 ? 13.461 33.344 -1.716 1 95.25 351 THR B N 1
ATOM 5387 C CA . THR B 1 351 ? 13.766 33.844 -0.374 1 95.25 351 THR B CA 1
ATOM 5388 C C . THR B 1 351 ? 14.508 32.781 0.429 1 95.25 351 THR B C 1
ATOM 5390 O O . THR B 1 351 ? 15.008 33.031 1.521 1 95.25 351 THR B O 1
ATOM 5393 N N . LYS B 1 352 ? 14.516 31.5 -0.055 1 94.88 352 LYS B N 1
ATOM 5394 C CA . LYS B 1 352 ? 15.148 30.344 0.576 1 94.88 352 LYS B CA 1
ATOM 5395 C C . LYS B 1 352 ? 14.422 29.969 1.866 1 94.88 352 LYS B C 1
ATOM 5397 O O . LYS B 1 352 ? 15.047 29.484 2.811 1 94.88 352 LYS B O 1
ATOM 5402 N N . ALA B 1 353 ? 13.102 30.359 1.882 1 95.94 353 ALA B N 1
ATOM 5403 C CA . ALA B 1 353 ? 12.305 30.031 3.059 1 95.94 353 ALA B CA 1
ATOM 5404 C C . ALA B 1 353 ? 11.977 28.531 3.086 1 95.94 353 ALA B C 1
ATOM 5406 O O . ALA B 1 353 ? 11.617 27.953 2.057 1 95.94 353 ALA B O 1
ATOM 5407 N N . MET B 1 354 ? 12.195 27.891 4.238 1 96.25 354 MET B N 1
ATOM 5408 C CA . MET B 1 354 ? 11.711 26.547 4.527 1 96.25 354 MET B CA 1
ATOM 5409 C C . MET B 1 354 ? 10.461 26.594 5.395 1 96.25 354 MET B C 1
ATOM 5411 O O . MET B 1 354 ? 9.352 26.406 4.895 1 96.25 354 MET B O 1
ATOM 5415 N N . LYS B 1 355 ? 10.594 26.922 6.617 1 97 355 LYS B N 1
ATOM 5416 C CA . LYS B 1 355 ? 9.492 27.297 7.496 1 97 355 LYS B CA 1
ATOM 5417 C C . LYS B 1 355 ? 9.672 28.703 8.047 1 97 355 LYS B C 1
ATOM 5419 O O . LYS B 1 355 ? 10.797 29.141 8.281 1 97 355 LYS B O 1
ATOM 5424 N N . VAL B 1 356 ? 8.523 29.344 8.219 1 98 356 VAL B N 1
ATOM 5425 C CA . VAL B 1 356 ? 8.531 30.656 8.852 1 98 356 VAL B CA 1
ATOM 5426 C C . VAL B 1 356 ? 7.891 30.578 10.234 1 98 356 VAL B C 1
ATOM 5428 O O . VAL B 1 356 ? 6.887 29.875 10.422 1 98 356 VAL B O 1
ATOM 5431 N N . ILE B 1 357 ? 8.539 31.172 11.18 1 98.38 357 ILE B N 1
ATOM 5432 C CA . ILE B 1 357 ? 7.988 31.266 12.531 1 98.38 357 ILE B CA 1
ATOM 5433 C C . ILE B 1 357 ? 7.371 32.625 12.75 1 98.38 357 ILE B C 1
ATOM 5435 O O . ILE B 1 357 ? 8 33.656 12.461 1 98.38 357 ILE B O 1
ATOM 5439 N N . ILE B 1 358 ? 6.164 32.625 13.195 1 98.75 358 ILE B N 1
ATOM 5440 C CA . ILE B 1 358 ? 5.453 33.844 13.5 1 98.75 358 ILE B CA 1
ATOM 5441 C C . ILE B 1 358 ? 5.227 33.938 15.008 1 98.75 358 ILE B C 1
ATOM 5443 O O . ILE B 1 358 ? 4.523 33.125 15.594 1 98.75 358 ILE B O 1
ATOM 5447 N N . GLU B 1 359 ? 5.793 34.938 15.617 1 98.44 359 GLU B N 1
ATOM 5448 C CA . GLU B 1 359 ? 5.566 35.219 17.031 1 98.44 359 GLU B CA 1
ATOM 5449 C C . GLU B 1 359 ? 4.293 36.031 17.25 1 98.44 359 GLU B C 1
ATOM 5451 O O . GLU B 1 359 ? 4.164 37.156 16.734 1 98.44 359 GLU B O 1
ATOM 5456 N N . VAL B 1 360 ? 3.402 35.5 18.016 1 98.06 360 VAL B N 1
ATOM 5457 C CA . VAL B 1 360 ? 2.096 36.125 18.188 1 98.06 360 VAL B CA 1
ATOM 5458 C C . VAL B 1 360 ? 2.047 36.875 19.5 1 98.06 360 VAL B C 1
ATOM 5460 O O . VAL B 1 360 ? 2.492 36.375 20.531 1 98.06 360 VAL B O 1
#

Sequence (720 aa):
MSKTMKAMTYYGENDVRFEDRPVPTIIDPTDAIIRVTKTTICGTDLGIMKGKNPEIEAVAREKTGKWEGRILGHEAIGVVEEVGSAVKDFKKGDKVIVSCVSRCGICDNCQKQLYAHCRKEGGWIMGYMIDGTQAEYVRTPFADNSLYHLPETLNTDVAVFLSDALPTGHEIGVQYGQVKPGDAIAIVGAGPVGMGCLLTAQFYSPATIIVVDMDENRLAMAKEMGATHTINPNKEDAVAKILEITGGRGVDCAMEAVGYPATWDICQKVVKEGGHVANVGVHGKSVEFDLAKLWIKNITVTTGLVNANTTGMLLKACESSKLPMEKLATHRFKFSEMEKAYDVFTHAADTKAMKVIIEVMSKTMKAMTYYGENDVRFEDRPVPTIIDPTDAIIRVTKTTICGTDLGIMKGKNPEIEAVAREKTGKWEGRILGHEAIGVVEEVGSAVKDFKKGDKVIVSCVSRCGICDNCQKQLYAHCRKEGGWIMGYMIDGTQAEYVRTPFADNSLYHLPETLNTDVAVFLSDALPTGHEIGVQYGQVKPGDAIAIVGAGPVGMGCLLTAQFYSPATIIVVDMDENRLAMAKEMGATHTINPNKEDAVAKILEITGGRGVDCAMEAVGYPATWDICQKVVKEGGHVANVGVHGKSVEFDLAKLWIKNITVTTGLVNANTTGMLLKACESSKLPMEKLATHRFKFSEMEKAYDVFTHAADTKAMKVIIEV

Secondary structure (DSSP, 8-state):
--SEEEEEEEEETTEEEEEEEEPP---STT-EEEEEEEEE--HHHHHHHTT--THHHHHHHHHHS----EE----EEEEEEEE-TT--S--TT-EEEE-S-B--SSSHHHHTT-GGG-SSS-BS-BTTTB--SSBSEEEESSHHHHEEE--TTS-HHHHHHTTTHHHHIIIIIIITTT--TT-EEEEE--SHHHHHHHHHHGGG--SEEEEE-S-HHHHHHHHHTT-SEEE-TTTS-HHHHHHHHTTTS-EEEEEE-S--HHHHHHHHHHEEEEEEEEE-S--SS-EEE-HHHHTTTT-EEEE-----TTHHHHHHHHHH--S-GGGGEEEEEEGGGHHHHHHHHHTHHHHT-SEEEEE-/--SEEEEEEEEETTEEEEEEEEPP---STT-EEEEEEEEE--HHHHHHHTT--THHHHHHHHHHS----EE----EEEEEEEE-TT--S--TT-EEEE-S-B--SSSHHHHTT-GGG-SSS-BS-BTTTB--SSBSEEEESSHHHHEEE--TTS-HHHHHHTTTHHHHIIIIIIITTT--TT-EEEEE--SHHHHHHHHHHGGG--SEEEEE-S-HHHHHHHHHTT-SEEE-TTTS-HHHHHHHHTTTS-EEEEEE-S--HHHHHHHHHHEEEEEEEEE-S--SS-EEE-HHHHTTTT-EEEE-----TTHHHHHHHHHH----GGGGEEEEEEGGGHHHHHHHHHTHHHHT-SEEEEE-

pLDDT: mean 97.35, std 3.21, range [51.69, 99.0]

Foldseek 3Di:
DPQWWWFWWAQAAQDTDGDIDGQDDDDDLQKWKFQFFKAWDDPVQVCVNRHVAVVLQVVVCVVPVDGPTAGAGQFTKGFTCGHGPPHDPDDGGFTKTFAQWAEPCPDPCNVVLVRLPHPPPIHRCDRRNHHHDRIRMDMGGNCNRGIGGDDPQFDVLLSRCLNAQLLLLCVLAQVQQVQAAQWAEEQEDLFSNSVSVLQNSVVRHHPAYEYEDQAPLSQVVSVVQHHPYYYHVVVDPLLVVQCVVVVNAAGQEYEQAAADQVSVVSRLSRHGALHEYRYSHHHPDDYDDPCVPCVPRNYYYDYDGRSSPCSVVVSVCSSPDPGPSSVLAPEEEESVCVVVSVVCVVVCSVNVHRMYMYGD/DPQWWWFWWAQAAQDTDGDIDGQDDDDDLQKWKFQFFKAWDDPVQVCVNRHVAVVLQVVVCVVPVDGPTAGAGQFTKGFTCDHGNPHDPDDGGFTKTFAQWDEPCPDPCNVVLVRLPHPPPIHRCDRRNHHHDRIRMDMGGNCNRGIGGDDPQFDRLLSRCLNAQLLLLCVLAQVQQVQAAQWAEEQEDLFSNSVSVLQNSVVRHHPAYEYEDQAPLSQVVSVVQHHPYYYHVVVDPLLVVQCVVVVNAATQEYEQAAADQVSVVSRLSRHGALHEYRYSHHHPDDYDDPCVPCVPRNYYYDYDGRSSPCSVVVSVCSSPDPGPSSVLAPEEEESVCVVVSCVCVVVCSVNVHRMYMYGD

Radius of gyration: 29.15 Å; Cα contacts (8 Å, |Δi|>4): 1870; chains: 2; bounding box: 50×89×64 Å

Solvent-accessible surface area (backbone atoms only — not comparable to full-atom values): 35305 Å² total; per-residue (Å²): 129,74,69,50,31,54,28,38,30,36,70,44,64,77,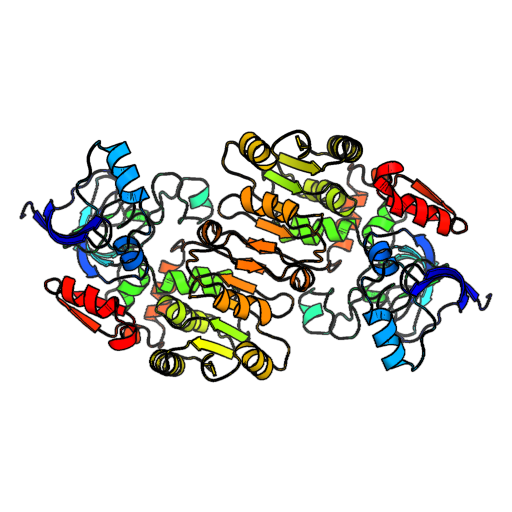38,69,42,83,41,80,38,72,55,72,69,78,82,47,46,35,17,27,34,29,38,31,38,36,26,45,72,54,75,66,50,53,40,44,38,66,44,75,52,64,58,45,56,54,50,40,30,72,75,70,70,45,80,87,57,38,30,30,28,38,26,19,24,28,30,29,64,40,62,23,86,65,38,75,82,66,50,64,68,41,44,29,28,36,42,28,30,24,28,72,62,71,41,78,34,26,68,69,59,39,18,39,56,22,79,71,83,32,4,72,28,44,34,52,78,42,55,14,33,40,26,44,48,28,57,39,58,34,30,70,65,17,49,39,78,49,60,89,83,48,60,65,69,45,46,31,35,48,15,39,42,41,32,33,9,30,46,32,27,28,55,60,19,61,64,37,68,64,29,35,35,35,35,38,24,55,46,57,47,22,44,18,26,56,52,48,36,57,83,36,44,45,69,35,37,35,38,32,33,79,48,66,68,43,42,52,50,40,45,76,62,64,37,73,39,68,41,41,56,85,80,42,63,52,55,64,50,51,22,58,77,42,74,64,57,31,22,45,19,16,28,25,34,60,33,45,56,70,51,46,50,44,32,74,70,31,37,20,74,63,14,16,38,7,34,48,23,68,28,84,48,59,31,80,38,57,35,42,73,43,27,64,32,32,31,36,37,33,27,26,52,53,37,58,80,50,37,72,59,48,52,56,46,60,66,72,46,85,71,71,60,57,67,47,55,62,40,77,41,49,51,92,38,48,69,57,50,53,52,45,56,75,40,17,89,79,65,66,45,60,29,45,37,29,43,80,128,75,69,50,32,53,29,38,29,37,71,44,63,78,38,68,43,83,41,78,36,71,55,71,69,80,83,49,46,36,17,26,34,29,39,31,40,35,27,47,71,55,74,64,50,52,41,45,39,65,42,73,51,64,58,45,56,54,51,41,29,72,75,70,72,46,82,88,57,39,30,30,27,39,26,20,24,28,29,30,65,42,61,23,86,66,40,77,81,64,50,65,68,42,45,30,30,36,42,29,31,24,28,73,62,73,41,77,35,26,69,70,59,38,17,39,56,22,78,72,84,32,4,72,28,45,35,52,78,43,54,15,32,40,27,46,49,29,57,38,56,35,31,70,65,17,50,39,80,48,61,86,83,48,59,66,71,43,45,31,35,49,15,39,43,40,31,33,8,30,45,33,27,29,56,62,20,60,64,38,69,65,30,35,35,34,35,36,24,57,46,58,47,21,45,19,25,56,52,47,37,57,82,35,44,44,69,36,36,34,40,32,33,80,47,66,68,45,43,53,51,40,45,74,59,65,36,72,40,68,43,40,56,85,78,42,62,51,54,63,51,49,23,57,76,43,74,65,58,30,21,45,20,17,27,24,34,61,32,46,57,70,52,44,49,43,33,73,72,31,38,19,74,62,14,17,36,6,34,50,23,68,27,85,49,57,30,79,38,56,36,42,71,43,27,64,32,32,32,38,37,32,27,26,53,52,38,59,80,50,37,73,60,48,52,56,46,60,66,72,46,85,70,70,60,55,66,46,55,62,41,76,41,50,49,92,39,48,68,59,51,52,53,42,57,75,40,16,89,78,65,67,46,60,30,47,39,29,42,81

Organism: NCBI:txid2528037

InterPro domains:
  IPR002328 Alcohol dehydrogenase, zinc-type, conserved site [PS00059] (73-87)
  IPR011032 GroES-like superfamily [SSF50129] (4-170)
  IPR013149 Alcohol dehydrogenase-like, C-terminal [PF00107] (192-306)
  IPR013154 Alcohol dehydrogenase-like, N-terminal [PF08240] (29-143)
  IPR020843 Enoylreductase domain [SM00829] (12-358)
  IPR036291 NAD(P)-binding domain superfamily [SSF51735] (154-323)